Protein AF-Q12Z43-F1 (afdb_monomer_lite)

Secondary structure (DSSP, 8-state):
---------EEEE-TTS-SSBS-HHHHHHH--TT-EEEE-SEEEE--EEE-S--EEEESSS-TTTEEEE-SSTTS-SEEE-STT-EEES-EEE----SS-TT-EEEEEES-BS-EEES-EEESSSEEEEEES-BS-EEES-EEESSSEEEEEES--S-EEES-EEES-SS-SEEEES--S-EEES-B--S-SSEEEEEES--S-EEES-B--SSSEEEEEES--S-EEES-EEE--SSEEEEEES--S-EEES-EEES-SEEEEEESTTSTT-EEES-EE---HHHHHHHHHHHHHHHHHHHHHHHHTTTS-HHHHHHHHHHHHHHHHHHHHHHHHHHT-GGGTTTTTHHHHHHHHHHHHHHHHHHHHHHHHH--HHHHHHHHHHHHHHHHHHHHHHTS-HHHH--HHHHHHHHHHHHHHHHHHHHHHHHHTT--HHHHHHHHHHHHHHHHHHHTT--

Foldseek 3Di:
DPPPPPPAEEAEEECVPPGPHPAPQVSLVVGAAAHEYEYEFDEHADAHENEHQYEYEYNVLAQVRAEQEYNDLCEESYEYEEENYEHGHHEFERNDDPPDLDYESYEYELYEAYEYEHHEFEHHQEDYEYENYENYEYYAYEFEHHQEGYEYECYEHYEYENYEFEHHQAERYEYAVYEHYEYEAYEQEHHAAESYEYACYEHYEAYQYEQEHYQERYYYHCYEHYEAALYEFYQHAAESHEAELYDHYEHANYEYENHPYDYYYDDPNHPHHHHDHYHYHHDPVVVVVVVVVVVVVVVVVVVCVVCVVPDDVVLLVVLVVLLVVLLVVLVVVLVVVVVDPPVQPPQDHSPVVSCPVCLPSQLVSLLVCLLPPLDLVSSLCSLQPSLVSVVVVVCSVVVDVPVCPPVVNVVVVCVLVVVLSRLSSQLSNLSSVPDPVSPVVSVVSSVVSSVSVVVPPD

Structure (mmCIF, N/CA/C/O backbone):
data_AF-Q12Z43-F1
#
_entry.id   AF-Q12Z43-F1
#
loop_
_atom_site.group_PDB
_atom_site.id
_atom_site.type_symbol
_atom_site.label_atom_id
_atom_site.label_alt_id
_atom_site.label_comp_id
_atom_site.label_asym_id
_atom_site.label_entity_id
_atom_site.label_seq_id
_atom_site.pdbx_PDB_ins_code
_atom_site.Cartn_x
_atom_site.Cartn_y
_atom_site.Cartn_z
_atom_site.occupancy
_atom_site.B_iso_or_equiv
_atom_site.auth_seq_id
_atom_site.auth_comp_id
_atom_site.auth_asym_id
_atom_site.auth_atom_id
_atom_site.pdbx_PDB_model_num
ATOM 1 N N . MET A 1 1 ? -44.713 -12.362 23.199 1.00 41.62 1 MET A N 1
ATOM 2 C CA . MET A 1 1 ? -44.066 -11.150 23.747 1.00 41.62 1 MET A CA 1
ATOM 3 C C . MET A 1 1 ? -43.401 -10.457 22.574 1.00 41.62 1 MET A C 1
ATOM 5 O O . MET A 1 1 ? -42.734 -11.169 21.831 1.00 41.62 1 MET A O 1
ATOM 9 N N . PRO A 1 2 ? -43.626 -9.161 22.317 1.00 44.44 2 PRO A N 1
ATOM 10 C CA . PRO A 1 2 ? -42.915 -8.503 21.235 1.00 44.44 2 PRO A CA 1
ATOM 11 C C . PRO A 1 2 ? -41.442 -8.427 21.638 1.00 44.44 2 PRO A C 1
ATOM 13 O O . PRO A 1 2 ? -41.126 -7.924 22.717 1.00 44.44 2 PRO A O 1
ATOM 16 N N . ILE A 1 3 ? -40.564 -8.977 20.799 1.00 45.00 3 ILE A N 1
ATOM 17 C CA . ILE A 1 3 ? -39.124 -8.740 20.870 1.00 45.00 3 ILE A CA 1
ATOM 18 C C . ILE A 1 3 ? -38.983 -7.259 20.535 1.00 45.00 3 ILE A C 1
ATOM 20 O O . ILE A 1 3 ? -39.113 -6.856 19.382 1.00 45.00 3 ILE A O 1
ATOM 24 N N . GLY A 1 4 ? -38.910 -6.434 21.579 1.00 42.50 4 GLY A N 1
ATOM 25 C CA . GLY A 1 4 ? -38.727 -5.004 21.432 1.00 42.50 4 GLY A CA 1
ATOM 26 C C . GLY A 1 4 ? -37.434 -4.792 20.670 1.00 42.50 4 GLY A C 1
ATOM 27 O O . GLY A 1 4 ? -36.376 -5.191 21.146 1.00 42.50 4 GLY A O 1
ATOM 28 N N . ASN A 1 5 ? -37.548 -4.202 19.486 1.00 47.94 5 ASN A N 1
ATOM 29 C CA . ASN A 1 5 ? -36.419 -3.692 18.735 1.00 47.94 5 ASN A CA 1
ATOM 30 C C . ASN A 1 5 ? -35.748 -2.648 19.643 1.00 47.94 5 ASN A C 1
ATOM 32 O O . ASN A 1 5 ? -36.292 -1.558 19.838 1.00 47.94 5 ASN A O 1
ATOM 36 N N . ILE A 1 6 ? -34.668 -3.022 20.334 1.00 59.47 6 ILE A N 1
ATOM 37 C CA . ILE A 1 6 ? -33.934 -2.083 21.180 1.00 59.47 6 ILE A CA 1
ATOM 38 C C . ILE A 1 6 ? -33.184 -1.199 20.196 1.00 59.47 6 ILE A C 1
ATOM 40 O O . ILE A 1 6 ? -32.235 -1.651 19.572 1.00 59.47 6 ILE A O 1
ATOM 44 N N . ALA A 1 7 ? -33.669 0.026 20.004 1.00 73.94 7 ALA A N 1
ATOM 45 C CA . ALA A 1 7 ? -32.985 1.001 19.170 1.00 73.94 7 ALA A CA 1
ATOM 46 C C . ALA A 1 7 ? -31.553 1.199 19.687 1.00 73.94 7 ALA A C 1
ATOM 48 O O . ALA A 1 7 ? -31.370 1.318 20.905 1.00 73.94 7 ALA A O 1
ATOM 49 N N . ALA A 1 8 ? -30.597 1.234 18.756 1.00 80.75 8 ALA A N 1
ATOM 50 C CA . ALA A 1 8 ? -29.208 1.605 18.996 1.00 80.75 8 ALA A CA 1
ATOM 51 C C . ALA A 1 8 ? -29.122 2.869 19.859 1.00 80.75 8 ALA A C 1
ATOM 53 O O . ALA A 1 8 ? -29.909 3.809 19.679 1.00 80.75 8 ALA A O 1
ATOM 54 N N . LYS A 1 9 ? -28.199 2.877 20.819 1.00 91.19 9 LYS A N 1
ATOM 55 C CA . LYS A 1 9 ? -27.995 3.989 21.748 1.00 91.19 9 LYS A CA 1
ATOM 56 C C . LYS A 1 9 ? -26.573 4.509 21.702 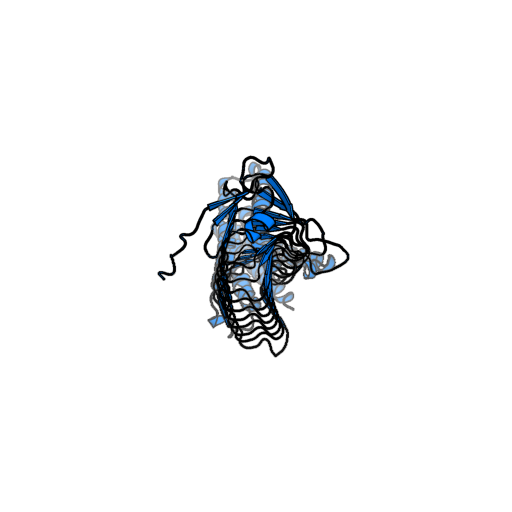1.00 91.19 9 LYS A C 1
ATOM 58 O O . LYS A 1 9 ? -25.630 3.740 21.550 1.00 91.19 9 LYS A O 1
ATOM 63 N N . ASP A 1 10 ? -26.453 5.799 21.985 1.00 94.25 10 ASP A N 1
ATOM 64 C CA . ASP A 1 10 ? -25.170 6.446 22.216 1.00 94.25 10 ASP A CA 1
ATOM 65 C C . ASP A 1 10 ? -24.717 6.221 23.669 1.00 94.25 10 ASP A C 1
ATOM 67 O O . ASP A 1 10 ? -25.466 6.440 24.631 1.00 94.25 10 ASP A O 1
ATOM 71 N N . ILE A 1 11 ? -23.476 5.770 23.826 1.00 97.00 11 ILE A N 1
ATOM 72 C CA . ILE A 1 11 ? -22.784 5.535 25.091 1.00 97.00 11 ILE A CA 1
ATOM 73 C C . ILE A 1 11 ? -21.553 6.434 25.109 1.00 97.00 11 ILE A C 1
ATOM 75 O O . ILE A 1 11 ? -20.715 6.339 24.221 1.00 97.00 11 ILE A O 1
ATOM 79 N N . THR A 1 12 ? -21.428 7.295 26.115 1.00 97.50 12 THR A N 1
ATOM 80 C CA . THR A 1 12 ? -20.317 8.247 26.201 1.00 97.50 12 THR A CA 1
ATOM 81 C C . THR A 1 12 ? -19.210 7.764 27.132 1.00 97.50 12 THR A C 1
ATOM 83 O O . THR A 1 12 ? -19.493 7.222 28.208 1.00 97.50 12 THR A O 1
ATOM 86 N N . VAL A 1 13 ? -17.963 8.010 26.727 1.00 97.69 13 VAL A N 1
ATOM 87 C CA . VAL A 1 13 ? -16.738 7.730 27.492 1.00 97.69 13 VAL A CA 1
ATOM 88 C C . VAL A 1 13 ? -15.890 8.997 27.570 1.00 97.69 13 VAL A C 1
ATOM 90 O O . VAL A 1 13 ? -15.741 9.664 26.551 1.00 97.69 13 VAL A O 1
ATOM 93 N N . ASP A 1 14 ? -15.374 9.335 28.751 1.00 95.50 14 ASP A N 1
ATOM 94 C CA . ASP A 1 14 ? -14.535 10.522 28.988 1.00 95.50 14 ASP A CA 1
ATOM 95 C C . ASP A 1 14 ? -13.515 10.245 30.101 1.00 95.50 14 ASP A C 1
ATOM 97 O O . ASP A 1 14 ? -13.848 9.578 31.086 1.00 95.50 14 ASP A O 1
ATOM 101 N N . ASP A 1 15 ? -12.285 10.738 29.964 1.00 89.00 15 ASP A N 1
ATOM 102 C CA . ASP A 1 15 ? -11.192 10.479 30.911 1.00 89.00 15 ASP A CA 1
ATOM 103 C C . ASP A 1 15 ? -11.222 11.402 32.147 1.00 89.00 15 ASP A C 1
ATOM 105 O O . ASP A 1 15 ? -10.552 11.128 33.149 1.00 89.00 15 ASP A O 1
ATOM 109 N N . ASP A 1 16 ? -12.068 12.438 32.128 1.00 89.00 16 ASP A N 1
ATOM 110 C CA . ASP A 1 16 ? -12.241 13.409 33.214 1.00 89.00 16 ASP A CA 1
ATOM 111 C C . ASP A 1 16 ? -13.464 13.152 34.126 1.00 89.00 16 ASP A C 1
ATOM 113 O O . ASP A 1 16 ? -13.634 13.809 35.161 1.00 89.00 16 ASP A O 1
ATOM 117 N N . GLY A 1 17 ? -14.286 12.152 33.785 1.00 81.50 17 GLY A N 1
ATOM 118 C CA . GLY A 1 17 ? -15.420 11.683 34.583 1.00 81.50 17 GLY A CA 1
ATOM 119 C C . GLY A 1 17 ? -16.767 12.381 34.344 1.00 81.50 17 GLY A C 1
ATOM 120 O O . GLY A 1 17 ? -17.708 12.102 35.093 1.00 81.50 17 GLY A O 1
ATOM 121 N N . PHE A 1 18 ? -16.915 13.255 33.337 1.00 85.69 18 PHE A N 1
ATOM 122 C CA . PHE A 1 18 ? -18.229 13.840 33.002 1.00 85.69 18 PHE A CA 1
ATOM 123 C C . PHE A 1 18 ? -19.122 12.935 32.142 1.00 85.69 18 PHE A C 1
ATOM 125 O O . PHE A 1 18 ? -20.345 13.120 32.117 1.00 85.69 18 PHE A O 1
ATOM 132 N N . ALA A 1 19 ? -18.546 11.947 31.456 1.00 91.31 19 ALA A N 1
ATOM 133 C CA . ALA A 1 19 ? -19.305 10.942 30.725 1.00 91.31 19 ALA A CA 1
ATOM 134 C C . ALA A 1 19 ? -19.756 9.771 31.606 1.00 91.31 19 ALA A C 1
ATOM 136 O O . ALA A 1 19 ? -19.463 9.672 32.796 1.00 91.31 19 ALA A O 1
ATOM 137 N N . LYS A 1 20 ? -20.530 8.865 31.001 1.00 92.06 20 LYS A N 1
ATOM 138 C CA . LYS A 1 20 ? -21.101 7.712 31.700 1.00 92.06 20 LYS A CA 1
ATOM 139 C C . LYS A 1 20 ? -20.046 6.687 32.118 1.00 92.06 20 LYS A C 1
ATOM 141 O O . LYS A 1 20 ? -20.226 6.033 33.144 1.00 92.06 20 LYS A O 1
ATOM 146 N N . PHE A 1 21 ? -19.007 6.526 31.309 1.00 96.69 21 PHE A N 1
ATOM 147 C CA . PHE A 1 21 ? -17.898 5.614 31.554 1.00 96.69 21 PHE A CA 1
ATOM 148 C C . PHE A 1 21 ? -16.576 6.373 31.486 1.00 96.69 21 PHE A C 1
ATOM 150 O O . PHE A 1 21 ? -16.462 7.348 30.748 1.00 96.69 21 PHE A O 1
ATOM 157 N N . MET A 1 22 ? -15.583 5.896 32.234 1.00 95.50 22 MET A N 1
ATOM 158 C CA . MET A 1 22 ? -14.198 6.383 32.154 1.00 95.50 22 MET A CA 1
ATOM 159 C C . MET A 1 22 ? -13.276 5.432 31.377 1.00 95.50 22 MET A C 1
ATOM 161 O O . MET A 1 22 ? -12.118 5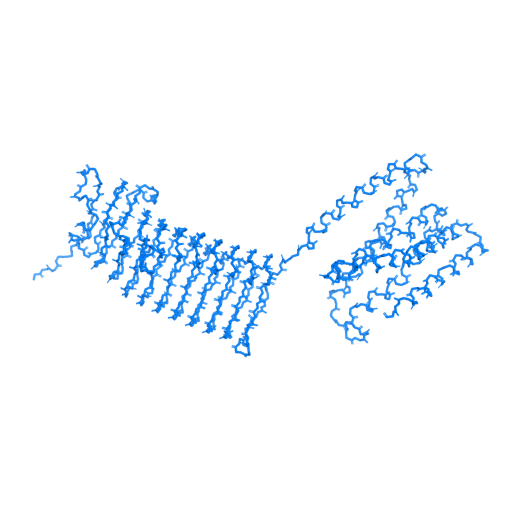.753 31.138 1.00 95.50 22 MET A O 1
ATOM 165 N N . SER A 1 23 ? -13.780 4.253 31.006 1.00 95.94 23 SER A N 1
ATOM 166 C CA . SER A 1 23 ? -13.070 3.229 30.240 1.00 95.94 23 SER A CA 1
ATOM 167 C C . SER A 1 23 ? -13.899 2.832 29.025 1.00 95.94 23 SER A C 1
ATOM 169 O O . SER A 1 23 ? -15.111 2.601 29.125 1.00 95.94 23 SER A O 1
ATOM 171 N N . ILE A 1 24 ? -13.230 2.732 27.880 1.00 97.81 24 ILE A N 1
ATOM 172 C CA . ILE A 1 24 ? -13.806 2.233 26.635 1.00 97.81 24 ILE A CA 1
ATOM 173 C C . ILE A 1 24 ? -14.181 0.758 26.805 1.00 97.81 24 ILE A C 1
ATOM 175 O O . ILE A 1 24 ? -15.282 0.365 26.424 1.00 97.81 24 ILE A O 1
ATOM 179 N N . ASP A 1 25 ? -13.330 -0.052 27.440 1.00 96.00 25 ASP A N 1
ATOM 180 C CA . ASP A 1 25 ? -13.606 -1.473 27.693 1.00 96.00 25 ASP A CA 1
ATOM 181 C C . ASP A 1 25 ? -14.864 -1.685 28.569 1.00 96.00 25 ASP A C 1
ATOM 183 O O . ASP A 1 25 ? -15.709 -2.541 28.284 1.00 96.00 25 ASP A O 1
ATOM 187 N N . GLU A 1 26 ? -15.077 -0.852 29.595 1.00 96.75 26 GLU A N 1
ATOM 188 C CA . GLU A 1 26 ? -16.325 -0.876 30.374 1.00 96.75 26 GLU A CA 1
ATOM 189 C C . GLU A 1 26 ? -17.554 -0.494 29.536 1.00 96.75 26 GLU A C 1
ATOM 191 O O . GLU A 1 26 ? -18.614 -1.124 29.661 1.00 96.75 26 GLU A O 1
ATOM 196 N N . ALA A 1 27 ? -17.418 0.497 28.652 1.00 97.88 27 ALA A N 1
ATOM 197 C CA . ALA A 1 27 ? -18.483 0.889 27.739 1.00 97.88 27 ALA A CA 1
ATOM 198 C C . ALA A 1 27 ? -18.833 -0.237 26.749 1.00 97.88 27 ALA A C 1
ATOM 200 O O . ALA A 1 27 ? -20.019 -0.497 26.527 1.00 97.88 27 ALA A O 1
ATOM 201 N N . VAL A 1 28 ? -17.839 -0.971 26.232 1.00 98.06 28 VAL A N 1
ATOM 202 C CA . VAL A 1 28 ? -18.043 -2.160 25.382 1.00 98.06 28 VAL A CA 1
ATOM 203 C C . VAL A 1 28 ? -18.753 -3.273 26.154 1.00 98.06 28 VAL A C 1
ATOM 205 O O . VAL A 1 28 ? -19.704 -3.883 25.661 1.00 98.06 28 VAL A O 1
ATOM 208 N N . LYS A 1 29 ? -18.379 -3.529 27.412 1.00 97.31 29 LYS A N 1
ATOM 209 C CA . LYS A 1 29 ? -19.081 -4.517 28.255 1.00 97.31 29 LYS A CA 1
ATOM 210 C C . LYS A 1 29 ? -20.539 -4.141 28.491 1.00 97.31 29 LYS A C 1
ATOM 212 O O . LYS A 1 29 ? -21.401 -5.025 28.490 1.00 97.31 29 LYS A O 1
ATOM 217 N N . TYR A 1 30 ? -20.827 -2.853 28.646 1.00 96.88 30 TYR A N 1
ATOM 218 C CA . TYR A 1 30 ? -22.181 -2.349 28.854 1.00 96.88 30 TYR A CA 1
ATOM 219 C C . TYR A 1 30 ? -23.045 -2.332 27.584 1.00 96.88 30 TYR A C 1
ATOM 221 O O . TYR A 1 30 ? -24.265 -2.505 27.680 1.00 96.88 30 TYR A O 1
ATOM 229 N N . SER A 1 31 ? -22.437 -2.108 26.419 1.00 97.12 31 SER A N 1
ATOM 230 C CA . SER A 1 31 ? -23.147 -1.918 25.153 1.00 97.12 31 SER A CA 1
ATOM 231 C C . SER A 1 31 ? -23.947 -3.146 24.711 1.00 97.12 31 SER A C 1
ATOM 233 O O . SER A 1 31 ? -23.758 -4.275 25.185 1.00 97.12 31 SER A O 1
ATOM 235 N N . LYS A 1 32 ? -24.872 -2.918 23.785 1.00 96.19 32 LYS A N 1
ATOM 236 C CA . LYS A 1 32 ? -25.620 -3.938 23.051 1.00 96.19 32 LYS A CA 1
ATOM 237 C C . LYS A 1 32 ? -25.278 -3.846 21.567 1.00 96.19 32 LYS A C 1
ATOM 239 O O . LYS A 1 32 ? -24.770 -2.830 21.108 1.00 96.19 32 LYS A O 1
ATOM 244 N N . THR A 1 33 ? -25.594 -4.907 20.829 1.00 96.06 33 THR A N 1
ATOM 245 C CA . THR A 1 33 ? -25.484 -4.938 19.367 1.00 96.06 33 THR A CA 1
ATOM 246 C C . THR A 1 33 ? -26.140 -3.709 18.737 1.00 96.06 33 THR A C 1
ATOM 248 O O . THR A 1 33 ? -27.297 -3.402 19.036 1.00 96.06 33 THR A O 1
ATOM 251 N N . GLY A 1 34 ? -25.386 -3.026 17.882 1.00 95.81 34 GLY A N 1
ATOM 252 C CA . GLY A 1 34 ? -25.779 -1.818 17.168 1.00 95.81 34 GLY A CA 1
ATOM 253 C C . GLY A 1 34 ? -25.560 -0.510 17.932 1.00 95.81 34 GLY A C 1
ATOM 254 O O . GLY A 1 34 ? -25.787 0.545 17.350 1.00 95.81 34 GLY A O 1
ATOM 255 N N . ASP A 1 35 ? -25.144 -0.533 19.204 1.00 98.00 35 ASP A N 1
ATOM 256 C CA . ASP A 1 35 ? -24.878 0.697 19.962 1.00 98.00 35 ASP A CA 1
ATOM 257 C C . ASP A 1 35 ? -23.641 1.450 19.431 1.00 98.00 35 ASP A C 1
ATOM 259 O O . ASP A 1 35 ? -22.690 0.865 18.900 1.00 98.00 35 ASP A O 1
ATOM 263 N N . THR A 1 36 ? -23.636 2.766 19.649 1.00 98.38 36 THR A N 1
ATOM 264 C CA . THR A 1 36 ? -22.511 3.654 19.342 1.00 98.38 36 THR A CA 1
ATOM 265 C C . THR A 1 36 ? -21.802 4.040 20.634 1.00 98.38 36 THR A C 1
ATOM 267 O O . THR A 1 36 ? -22.416 4.587 21.548 1.00 98.38 36 THR A O 1
ATOM 270 N N . ILE A 1 37 ? -20.498 3.801 20.716 1.00 98.56 37 ILE A N 1
ATOM 271 C CA . ILE A 1 37 ? -19.625 4.291 21.779 1.00 98.56 37 ILE A CA 1
ATOM 272 C C . ILE A 1 37 ? -18.899 5.536 21.269 1.00 98.56 37 ILE A C 1
ATOM 274 O O . ILE A 1 37 ? -18.110 5.465 20.328 1.00 98.56 37 ILE A O 1
ATOM 278 N N . ILE A 1 38 ? -19.178 6.669 21.906 1.00 98.25 38 ILE A N 1
ATOM 279 C CA . ILE A 1 38 ? -18.628 7.986 21.595 1.00 98.25 38 ILE A CA 1
ATOM 280 C C . ILE A 1 38 ? -17.596 8.341 22.664 1.00 98.25 38 ILE A C 1
ATOM 282 O O . ILE A 1 38 ? -17.941 8.500 23.838 1.00 98.25 38 ILE A O 1
ATOM 286 N N . VAL A 1 39 ? -16.338 8.469 22.257 1.00 98.38 39 VAL A N 1
ATOM 287 C CA . VAL A 1 39 ? -15.202 8.697 23.157 1.00 98.38 39 VAL A CA 1
ATOM 288 C C . VAL A 1 39 ? -14.745 10.149 23.057 1.00 98.38 39 VAL A C 1
ATOM 290 O O . VAL A 1 39 ? -14.380 10.610 21.977 1.00 98.38 39 VAL A O 1
ATOM 293 N N . TYR A 1 40 ? -14.786 10.884 24.164 1.00 97.88 40 TYR A N 1
ATOM 294 C CA . TYR A 1 40 ? -14.338 12.274 24.221 1.00 97.88 40 TYR A CA 1
ATOM 295 C C . TYR A 1 40 ? -12.803 12.383 24.183 1.00 97.88 40 TYR A C 1
ATOM 297 O O . TYR A 1 40 ? -12.117 11.415 24.532 1.00 97.88 40 TYR A O 1
ATOM 305 N N . PRO A 1 41 ? -12.257 13.539 23.746 1.00 97.75 41 PRO A N 1
ATOM 306 C CA . PRO A 1 41 ? -10.817 13.776 23.704 1.00 97.75 41 PRO A CA 1
ATOM 307 C C . PRO A 1 41 ? -10.141 13.469 25.038 1.00 97.75 41 PRO A C 1
ATOM 309 O O . PRO A 1 41 ? -10.609 13.914 26.078 1.00 97.75 41 PRO A O 1
ATOM 312 N N . GLY A 1 42 ? -9.033 12.739 24.998 1.00 96.88 42 GLY A N 1
ATOM 313 C CA . GLY A 1 42 ? -8.395 12.204 26.193 1.00 96.88 42 GLY A CA 1
ATOM 314 C C . GLY A 1 42 ? -7.345 11.145 25.880 1.00 96.88 42 GLY A C 1
ATOM 315 O O . GLY A 1 42 ? -7.120 10.784 24.720 1.00 96.88 42 GLY A O 1
ATOM 316 N N . THR A 1 43 ? -6.671 10.648 26.918 1.00 96.69 43 THR A N 1
ATOM 317 C CA . THR A 1 43 ? -5.750 9.505 26.799 1.00 96.69 43 THR A CA 1
ATOM 318 C C . THR A 1 43 ? -6.225 8.336 27.644 1.00 96.69 43 THR A C 1
ATOM 320 O O . THR A 1 43 ? -6.159 8.356 28.871 1.00 96.69 43 THR A O 1
ATOM 323 N N . TYR A 1 44 ? -6.612 7.272 26.956 1.00 97.00 44 TYR A N 1
ATOM 324 C CA . TYR A 1 44 ? -7.172 6.064 27.530 1.00 97.00 44 TYR A CA 1
ATOM 325 C C . TYR A 1 44 ? -6.106 4.973 27.564 1.00 97.00 44 TYR A C 1
ATOM 327 O O . TYR A 1 44 ? -5.636 4.505 26.524 1.00 97.00 44 TYR A O 1
ATOM 335 N N . PHE A 1 45 ? -5.689 4.593 28.771 1.00 95.00 45 PHE A N 1
ATOM 336 C CA . PHE A 1 45 ? -4.710 3.530 28.986 1.00 95.00 45 PHE A CA 1
ATOM 337 C C . PHE A 1 45 ? -5.433 2.199 29.174 1.00 95.00 45 PHE A C 1
ATOM 339 O O . PHE A 1 45 ? -5.794 1.840 30.294 1.00 95.00 45 PHE A O 1
ATOM 346 N N . GLU A 1 46 ? -5.662 1.475 28.084 1.00 94.06 46 GLU A N 1
ATOM 347 C CA . GLU A 1 46 ? -6.439 0.238 28.090 1.00 94.06 46 GLU A CA 1
ATOM 348 C C . GLU A 1 46 ? -6.134 -0.665 26.886 1.00 94.06 46 GLU A C 1
ATOM 350 O O . GLU A 1 46 ? -5.539 -0.258 25.887 1.00 94.06 46 GLU A O 1
ATOM 355 N N . ASN A 1 47 ? -6.523 -1.930 27.028 1.00 93.50 47 ASN A N 1
ATOM 356 C CA . ASN A 1 47 ? -6.626 -2.911 25.955 1.00 93.50 47 ASN A CA 1
ATOM 357 C C . ASN A 1 47 ? -8.112 -3.223 25.812 1.00 93.50 47 ASN A C 1
ATOM 359 O O . ASN A 1 47 ? -8.739 -3.590 26.806 1.00 93.50 47 ASN A O 1
ATOM 363 N N . VAL A 1 48 ? -8.673 -3.036 24.622 1.00 96.38 48 VAL A N 1
ATOM 364 C CA . VAL A 1 48 ? -10.119 -3.133 24.406 1.00 96.38 48 VAL A CA 1
ATOM 365 C C . VAL A 1 48 ? -10.417 -4.331 23.515 1.00 96.38 48 VAL A C 1
ATOM 367 O O . VAL A 1 48 ? -10.014 -4.357 22.350 1.00 96.38 48 VAL A O 1
ATOM 370 N N . ASP A 1 49 ? -11.155 -5.297 24.060 1.00 96.69 49 ASP A N 1
ATOM 371 C CA . ASP A 1 49 ? -11.718 -6.409 23.297 1.00 96.69 49 ASP A CA 1
ATOM 372 C C . ASP A 1 49 ? -13.100 -6.003 22.757 1.00 96.69 49 ASP A C 1
ATOM 374 O O . ASP A 1 49 ? -14.050 -5.788 23.513 1.00 96.69 49 ASP A O 1
ATOM 378 N N . VAL A 1 50 ? -13.230 -5.908 21.436 1.00 98.12 50 VAL A N 1
ATOM 379 C CA . VAL A 1 50 ? -14.463 -5.570 20.720 1.00 98.12 50 VAL A CA 1
ATOM 380 C C . VAL A 1 50 ? -15.097 -6.855 20.184 1.00 98.12 50 VAL A C 1
ATOM 382 O O . VAL A 1 50 ? -14.845 -7.282 19.061 1.00 98.12 50 VAL A O 1
ATOM 385 N N . TYR A 1 51 ? -15.927 -7.469 21.028 1.00 97.75 51 TYR A N 1
ATOM 386 C CA . TYR A 1 51 ? -16.636 -8.737 20.780 1.00 97.75 51 TYR A CA 1
ATOM 387 C C . TYR A 1 51 ? -18.156 -8.540 20.606 1.00 97.75 51 TYR A C 1
ATOM 389 O O . TYR A 1 51 ? -18.956 -9.425 20.901 1.00 97.75 51 TYR A O 1
ATOM 397 N N . LYS A 1 52 ? -18.578 -7.326 20.236 1.00 96.88 52 LYS A N 1
ATOM 398 C CA . LYS A 1 52 ? -19.974 -6.971 19.948 1.00 96.88 52 LYS A CA 1
ATOM 399 C C . LYS A 1 52 ? -20.009 -6.067 18.725 1.00 96.88 52 LYS A C 1
ATOM 401 O O . LYS A 1 52 ? -19.158 -5.191 18.611 1.00 96.88 52 LYS A O 1
ATOM 406 N N . GLU A 1 53 ? -21.023 -6.227 17.878 1.00 97.81 53 GLU A N 1
ATOM 407 C CA . GLU A 1 53 ? -21.287 -5.335 16.749 1.00 97.81 53 GLU A CA 1
ATOM 408 C C . GLU A 1 53 ? -21.604 -3.943 17.306 1.00 97.81 53 GLU A C 1
ATOM 410 O O . GLU A 1 53 ? -22.683 -3.714 17.861 1.00 97.81 53 GLU A O 1
ATOM 415 N N . ILE A 1 54 ? -20.637 -3.032 17.222 1.00 98.38 54 ILE A N 1
ATOM 416 C CA . ILE A 1 54 ? -20.734 -1.667 17.739 1.00 98.38 54 ILE A CA 1
ATOM 417 C C . ILE A 1 54 ? -20.063 -0.680 16.791 1.00 98.38 54 ILE A C 1
ATOM 419 O O . ILE A 1 54 ? -19.186 -1.028 15.998 1.00 98.38 54 ILE A O 1
ATOM 423 N N . THR A 1 55 ? -20.429 0.588 16.946 1.00 98.69 55 THR A N 1
ATOM 424 C CA . THR A 1 55 ? -19.697 1.712 16.360 1.00 98.69 55 THR A CA 1
ATOM 425 C C . THR A 1 55 ? -18.871 2.398 17.441 1.00 98.69 55 THR A C 1
ATOM 427 O O . THR A 1 55 ? -19.428 3.048 18.314 1.00 98.69 55 THR A O 1
ATOM 430 N N . LEU A 1 56 ? -17.548 2.260 17.403 1.00 98.75 56 LEU A N 1
ATOM 431 C CA . LEU A 1 56 ? -16.604 2.931 18.295 1.00 98.75 56 LEU A CA 1
ATOM 432 C C . LEU A 1 56 ? -15.995 4.139 17.573 1.00 98.75 56 LEU A C 1
ATOM 434 O O . LEU A 1 56 ? -15.285 3.986 16.579 1.00 98.75 56 LEU A O 1
ATOM 438 N N . VAL A 1 57 ? -16.276 5.349 18.054 1.00 98.75 57 VAL A N 1
ATOM 439 C CA . VAL A 1 57 ? -15.862 6.596 17.391 1.00 98.75 57 VAL A CA 1
ATOM 440 C C . VAL A 1 57 ? -15.370 7.639 18.384 1.00 98.75 57 VAL A C 1
ATOM 442 O O . VAL A 1 57 ? -15.901 7.751 19.490 1.00 98.75 57 VAL A O 1
ATOM 445 N N . SER A 1 58 ? -14.379 8.436 17.988 1.00 98.19 58 SER A N 1
ATOM 446 C CA . SER A 1 58 ? -14.054 9.653 18.731 1.00 98.19 58 SER A CA 1
ATOM 447 C C . SER A 1 58 ? -15.125 10.722 18.522 1.00 98.19 58 SER A C 1
ATOM 449 O O . SER A 1 58 ? -15.728 10.838 17.454 1.00 98.19 58 SER A O 1
ATOM 451 N N . TYR A 1 59 ? -15.370 11.519 19.558 1.00 97.25 59 TYR A N 1
ATOM 452 C CA . TYR A 1 59 ? -16.369 12.583 19.545 1.00 97.25 59 TYR A CA 1
ATOM 453 C C . TYR A 1 59 ? -16.007 13.703 18.562 1.00 97.25 59 TYR A C 1
ATOM 455 O O . TYR A 1 59 ? -16.873 14.218 17.855 1.00 97.25 59 TYR A O 1
ATOM 463 N N . SER A 1 60 ? -14.730 14.093 18.523 1.00 95.50 60 SER A N 1
ATOM 464 C CA . SER A 1 60 ? -14.226 15.167 17.659 1.00 95.50 60 SER A CA 1
ATOM 465 C C . SER A 1 60 ? -14.121 14.745 16.190 1.00 95.50 60 SER A C 1
ATOM 467 O O . SER A 1 60 ? -14.179 15.596 15.300 1.00 95.50 60 SER A O 1
ATOM 469 N N . GLY A 1 61 ? -13.930 13.445 15.934 1.00 92.19 61 GLY A N 1
ATOM 470 C CA . GLY A 1 61 ? -13.513 12.913 14.639 1.00 92.19 61 GLY A CA 1
ATOM 471 C C . GLY A 1 61 ? -12.060 13.242 14.264 1.00 92.19 61 GLY A C 1
ATOM 472 O O . GLY A 1 61 ? -11.607 12.800 13.208 1.00 92.19 61 GLY A O 1
ATOM 473 N N . ASP A 1 62 ? -11.326 13.994 15.094 1.00 94.06 62 ASP A N 1
ATOM 474 C CA . ASP A 1 62 ? -9.903 14.278 14.907 1.00 94.06 62 ASP A CA 1
ATOM 475 C C . ASP A 1 62 ? -9.077 13.217 15.649 1.00 94.06 62 ASP A C 1
ATOM 477 O O . ASP A 1 62 ? -9.041 13.217 16.879 1.00 94.06 62 ASP A O 1
ATOM 481 N N . PRO A 1 63 ? -8.355 12.324 14.947 1.00 94.62 63 PRO A N 1
ATOM 482 C CA . PRO A 1 63 ? -7.566 11.295 15.611 1.00 94.62 63 PRO A CA 1
ATOM 483 C C . PRO A 1 63 ? -6.471 11.835 16.531 1.00 94.62 63 PRO A C 1
ATOM 485 O O . PRO A 1 63 ? -5.968 11.074 17.350 1.00 94.62 63 PRO A O 1
ATOM 488 N N . ASN A 1 64 ? -6.075 13.108 16.438 1.00 96.19 64 ASN A N 1
ATOM 489 C CA . ASN A 1 64 ? -4.989 13.654 17.254 1.00 96.19 64 ASN A CA 1
ATOM 490 C C . ASN A 1 64 ? -5.362 13.909 18.722 1.00 96.19 64 ASN A C 1
ATOM 492 O O . ASN A 1 64 ? -4.452 14.089 19.534 1.00 96.19 64 ASN A O 1
ATOM 496 N N . ASP A 1 65 ? -6.651 13.959 19.068 1.00 96.94 65 ASP A N 1
ATOM 497 C CA . ASP A 1 65 ? -7.100 14.355 20.409 1.00 96.94 65 ASP A CA 1
ATOM 498 C C . ASP A 1 65 ? -7.651 13.202 21.262 1.00 96.94 65 ASP A C 1
ATOM 500 O O . ASP A 1 65 ? -7.778 13.353 22.475 1.00 96.94 65 ASP A O 1
ATOM 504 N N . THR A 1 66 ? -7.910 12.042 20.656 1.00 98.06 66 THR A N 1
ATOM 505 C CA . THR A 1 66 ? -8.442 10.857 21.337 1.00 98.06 66 THR A CA 1
ATOM 506 C C . THR A 1 66 ? -7.470 9.693 21.169 1.00 98.06 66 THR A C 1
ATOM 508 O O . THR A 1 66 ? -7.374 9.076 20.104 1.00 98.06 66 THR A O 1
ATOM 511 N N . ILE A 1 67 ? -6.701 9.414 22.222 1.00 98.19 67 ILE A N 1
ATOM 512 C CA . ILE A 1 67 ? -5.583 8.468 22.201 1.00 98.19 67 ILE A CA 1
ATOM 513 C C . ILE A 1 67 ? -5.963 7.208 22.975 1.00 98.19 67 ILE A C 1
ATOM 515 O O . ILE A 1 67 ? -6.263 7.285 24.162 1.00 98.19 67 ILE A O 1
ATOM 519 N N . ILE A 1 68 ? -5.863 6.045 22.333 1.00 97.75 68 ILE A N 1
ATOM 520 C CA . ILE A 1 68 ? -5.934 4.739 22.991 1.00 97.75 68 ILE A CA 1
ATOM 521 C C . ILE A 1 68 ? -4.520 4.167 23.041 1.00 97.75 68 ILE A C 1
ATOM 523 O O . ILE A 1 68 ? -3.870 3.942 22.013 1.00 97.75 68 ILE A O 1
ATOM 527 N N . GLN A 1 69 ? -4.020 3.962 24.251 1.00 95.25 69 GLN A N 1
ATOM 528 C CA . GLN A 1 69 ? -2.688 3.446 24.504 1.00 95.25 69 GLN A CA 1
ATOM 529 C C . GLN A 1 69 ? -2.773 2.149 25.303 1.00 95.25 69 GLN A C 1
ATOM 531 O O . GLN A 1 69 ? -3.426 2.098 26.337 1.00 95.25 69 GLN A O 1
ATOM 536 N N . THR A 1 70 ? -2.048 1.116 24.872 1.00 89.56 70 THR A N 1
ATOM 537 C CA . THR A 1 70 ? -2.014 -0.159 25.609 1.00 89.56 70 THR A CA 1
ATOM 538 C C . THR A 1 70 ? -1.533 0.001 27.064 1.00 89.56 70 THR A C 1
ATOM 540 O O . THR A 1 70 ? -0.614 0.781 27.341 1.00 89.56 70 THR A O 1
ATOM 543 N N . LEU A 1 71 ? -2.079 -0.809 27.983 1.00 81.94 71 LEU A N 1
ATOM 544 C CA . LEU A 1 71 ? -1.556 -0.978 29.350 1.00 81.94 71 LEU A CA 1
ATOM 545 C C . LEU A 1 71 ? -0.309 -1.868 29.394 1.00 81.94 71 LEU A C 1
ATOM 547 O O . LEU A 1 71 ? 0.544 -1.719 30.271 1.00 81.94 71 LEU A O 1
ATOM 551 N N . GLY A 1 72 ? -0.209 -2.809 28.453 1.00 73.50 72 GLY A N 1
ATOM 552 C CA . GLY A 1 72 ? 0.842 -3.814 28.388 1.00 73.50 72 GLY A CA 1
ATOM 553 C C . GLY A 1 72 ? 1.329 -4.010 26.952 1.00 73.50 72 GLY A C 1
ATOM 554 O O . GLY A 1 72 ? 0.527 -4.238 26.050 1.00 73.50 72 GLY A O 1
ATOM 555 N N . PRO A 1 73 ? 2.638 -3.962 26.687 1.00 68.75 73 PRO A N 1
ATOM 556 C CA . PRO A 1 73 ? 3.142 -3.952 25.314 1.00 68.75 73 PRO A CA 1
ATOM 557 C C . PRO A 1 73 ? 3.080 -5.325 24.602 1.00 68.75 73 PRO A C 1
ATOM 559 O O . PRO A 1 73 ? 3.436 -5.409 23.428 1.00 68.75 73 PRO A O 1
ATOM 562 N N . ASP A 1 74 ? 2.609 -6.373 25.293 1.00 72.81 74 ASP A N 1
ATOM 563 C CA . ASP A 1 74 ? 2.466 -7.750 24.788 1.00 72.81 74 ASP A CA 1
ATOM 564 C C . ASP A 1 74 ? 1.040 -8.077 24.285 1.00 72.81 74 ASP A C 1
ATOM 566 O O . ASP A 1 74 ? 0.784 -9.202 23.859 1.00 72.81 74 ASP A O 1
ATOM 570 N N . ALA A 1 75 ? 0.119 -7.108 24.323 1.00 84.25 75 ALA A N 1
ATOM 571 C CA . ALA A 1 75 ? -1.270 -7.243 23.877 1.00 84.25 75 ALA A CA 1
ATOM 572 C C . ALA A 1 75 ? -1.600 -6.267 22.733 1.00 84.25 75 ALA A C 1
ATOM 574 O O . ALA A 1 75 ? -0.887 -5.284 22.509 1.00 84.25 75 ALA A O 1
ATOM 575 N N . HIS A 1 76 ? -2.682 -6.540 22.001 1.00 93.31 76 HIS A N 1
ATOM 576 C CA . HIS A 1 76 ? -3.229 -5.622 20.999 1.00 93.31 76 HIS A CA 1
ATOM 577 C C . HIS A 1 76 ? -3.927 -4.440 21.687 1.00 93.31 76 HIS A C 1
ATOM 579 O O . HIS A 1 76 ? -4.532 -4.632 22.740 1.00 93.31 76 HIS A O 1
ATOM 585 N N . VAL A 1 77 ? -3.852 -3.224 21.132 1.00 96.81 77 VAL A N 1
ATOM 586 C CA . VAL A 1 77 ? -4.577 -2.077 21.717 1.00 96.81 77 VAL A CA 1
ATOM 587 C C . VAL A 1 77 ? -6.081 -2.279 21.539 1.00 96.81 77 VAL A C 1
ATOM 589 O O . VAL A 1 77 ? -6.820 -2.253 22.519 1.00 96.81 77 VAL A O 1
ATOM 592 N N . LEU A 1 78 ? -6.508 -2.538 20.300 1.00 97.81 78 LEU A N 1
ATOM 593 C CA . LEU A 1 78 ? -7.866 -2.937 19.946 1.00 97.81 78 LEU A CA 1
ATOM 594 C C . LEU A 1 78 ? -7.833 -4.343 19.348 1.00 97.81 78 LEU A C 1
ATOM 596 O O . LEU A 1 78 ? -7.177 -4.569 18.329 1.00 97.81 78 LEU A O 1
ATOM 600 N N . HIS A 1 79 ? -8.545 -5.270 19.975 1.00 97.38 79 HIS A N 1
ATOM 601 C CA . HIS A 1 79 ? -8.724 -6.632 19.494 1.00 97.38 79 HIS A CA 1
ATOM 602 C C . HIS A 1 79 ? -10.186 -6.828 19.110 1.00 97.38 79 HIS A C 1
ATOM 604 O O . HIS A 1 79 ? -11.066 -6.732 19.956 1.00 97.38 79 HIS A O 1
ATOM 610 N N . VAL A 1 80 ? -10.456 -7.046 17.829 1.00 98.62 80 VAL A N 1
ATOM 611 C CA . VAL A 1 80 ? -11.809 -7.149 17.284 1.00 98.62 80 VAL A CA 1
ATOM 612 C C . VAL A 1 80 ? -12.043 -8.580 16.842 1.00 98.62 80 VAL A C 1
ATOM 614 O O . VAL A 1 80 ? -11.261 -9.122 16.064 1.00 98.62 80 VAL A O 1
ATOM 617 N N . THR A 1 81 ? -13.127 -9.164 17.335 1.00 98.50 81 THR A N 1
ATOM 618 C CA . THR A 1 81 ? -13.520 -10.553 17.057 1.00 98.50 81 THR A CA 1
ATOM 619 C C . THR A 1 81 ? -14.984 -10.653 16.634 1.00 98.50 81 THR A C 1
ATOM 621 O O . THR A 1 81 ? -15.572 -11.726 16.712 1.00 98.50 81 THR A O 1
ATOM 624 N N . GLU A 1 82 ? -15.618 -9.525 16.317 1.00 98.56 82 GLU A N 1
ATOM 625 C CA . GLU A 1 82 ? -17.033 -9.465 15.967 1.00 98.56 82 GLU A CA 1
ATOM 626 C C . GLU A 1 82 ? -17.229 -8.713 14.656 1.00 98.56 82 GLU A C 1
ATOM 628 O O . GLU A 1 82 ? -16.522 -7.742 14.366 1.00 98.56 82 GLU A O 1
ATOM 633 N N . ASP A 1 83 ? -18.214 -9.170 13.891 1.00 98.69 83 ASP A N 1
ATOM 634 C CA . ASP A 1 83 ? -18.547 -8.646 12.576 1.00 98.69 83 ASP A CA 1
ATOM 635 C C . ASP A 1 83 ? -19.199 -7.260 12.647 1.00 98.69 83 ASP A C 1
ATOM 637 O O . ASP A 1 83 ? -19.747 -6.834 13.668 1.00 98.69 83 ASP A O 1
ATOM 641 N N . ASN A 1 84 ? -19.197 -6.560 11.510 1.00 98.44 84 ASN A N 1
ATOM 642 C CA . ASN A 1 84 ? -19.896 -5.281 11.317 1.00 98.44 84 ASN A CA 1
ATOM 643 C C . ASN A 1 84 ? -19.478 -4.180 12.320 1.00 98.44 84 ASN A C 1
ATOM 645 O O . ASN A 1 84 ? -20.223 -3.234 12.585 1.00 98.44 84 ASN A O 1
ATOM 649 N N . VAL A 1 85 ? -18.271 -4.283 12.879 1.00 98.75 85 VAL A N 1
ATOM 650 C CA . VAL A 1 85 ? -17.706 -3.296 13.803 1.00 98.75 85 VAL A CA 1
ATOM 651 C C . VAL A 1 85 ? -17.193 -2.077 13.039 1.00 98.75 85 VAL A C 1
ATOM 653 O O . VAL A 1 85 ? -16.478 -2.197 12.046 1.00 98.75 85 VAL A O 1
ATOM 656 N N . THR A 1 86 ? -17.499 -0.880 13.540 1.00 98.88 86 THR A N 1
ATOM 657 C CA . THR A 1 86 ? -16.904 0.373 13.050 1.00 98.88 86 THR A CA 1
ATOM 658 C C . THR A 1 86 ? -15.928 0.937 14.077 1.00 98.88 86 THR A C 1
ATOM 660 O O . THR A 1 86 ? -16.292 1.073 15.241 1.00 98.88 86 THR A O 1
ATOM 663 N N . ILE A 1 87 ? -14.711 1.302 13.659 1.00 98.88 87 ILE A N 1
ATOM 664 C CA . ILE A 1 87 ? -13.710 1.979 14.506 1.00 98.88 87 ILE A CA 1
ATOM 665 C C . ILE A 1 87 ? -13.183 3.211 13.774 1.00 98.88 87 ILE A C 1
ATOM 667 O O . ILE A 1 87 ? -12.567 3.084 12.709 1.00 98.88 87 ILE A O 1
ATOM 671 N N . SER A 1 88 ? -13.376 4.406 14.342 1.00 98.81 88 SER A N 1
ATOM 672 C CA . SER A 1 88 ? -12.934 5.634 13.676 1.00 98.81 88 SER A CA 1
ATOM 673 C C . SER A 1 88 ? -12.473 6.771 14.579 1.00 98.81 88 SER A C 1
ATOM 675 O O . SER A 1 88 ? -13.109 7.091 15.578 1.00 98.81 88 SER A O 1
ATOM 677 N N . GLY A 1 89 ? -11.436 7.476 14.120 1.00 98.56 89 GLY A N 1
ATOM 678 C CA . GLY A 1 89 ? -11.024 8.766 14.672 1.00 98.56 89 GLY A CA 1
ATOM 679 C C . GLY A 1 89 ? -10.116 8.679 15.895 1.00 98.56 89 GLY A C 1
ATOM 680 O O . GLY A 1 89 ? -10.153 9.579 16.725 1.00 98.56 89 GLY A O 1
ATOM 681 N N . PHE A 1 90 ? -9.305 7.627 16.024 1.00 98.75 90 PHE A N 1
ATOM 682 C CA . PHE A 1 90 ? -8.408 7.439 17.168 1.00 98.75 90 PHE A CA 1
ATOM 683 C C . PHE A 1 90 ? -6.930 7.526 16.791 1.00 98.75 90 PHE A C 1
ATOM 685 O O . PHE A 1 90 ? -6.523 7.094 15.710 1.00 98.75 90 PHE A O 1
ATOM 692 N N . THR A 1 91 ? -6.099 7.987 17.727 1.00 98.75 91 THR A N 1
ATOM 693 C CA . THR A 1 91 ? -4.668 7.661 17.751 1.00 98.75 91 THR A CA 1
ATOM 694 C C . THR A 1 91 ? -4.451 6.392 18.576 1.00 98.75 91 THR A C 1
ATOM 696 O O . THR A 1 91 ? -4.825 6.345 19.741 1.00 98.75 91 THR A O 1
ATOM 699 N N . ILE A 1 92 ? -3.825 5.365 18.000 1.00 98.44 92 ILE A N 1
ATOM 700 C CA . ILE A 1 92 ? -3.698 4.024 18.595 1.00 98.44 92 ILE A CA 1
ATOM 701 C C . ILE A 1 92 ? -2.221 3.647 18.728 1.00 98.44 92 ILE A C 1
ATOM 703 O O . ILE A 1 92 ? -1.513 3.518 17.718 1.00 98.44 92 ILE A O 1
ATOM 707 N N . ILE A 1 93 ? -1.739 3.479 19.967 1.00 96.19 93 ILE A N 1
ATOM 708 C CA . ILE A 1 93 ? -0.298 3.395 20.258 1.00 96.19 93 ILE A CA 1
ATOM 709 C C . ILE A 1 93 ? 0.099 2.389 21.349 1.00 96.19 93 ILE A C 1
ATOM 711 O O . ILE A 1 93 ? -0.672 2.020 22.232 1.00 96.19 93 ILE A O 1
ATOM 715 N N . GLY A 1 94 ? 1.386 2.033 21.351 1.00 91.75 94 GLY A N 1
ATOM 716 C CA . GLY A 1 94 ? 2.076 1.435 22.494 1.00 91.75 94 GLY A CA 1
ATOM 717 C C . GLY A 1 94 ? 2.189 -0.091 22.488 1.00 91.75 94 GLY A C 1
ATOM 718 O O . GLY A 1 94 ? 2.933 -0.624 23.312 1.00 91.75 94 GLY A O 1
ATOM 719 N N . ALA A 1 95 ? 1.542 -0.802 21.560 1.00 91.62 95 ALA A N 1
ATOM 720 C CA . ALA A 1 95 ? 1.624 -2.261 21.432 1.00 91.62 95 ALA A CA 1
ATOM 721 C C . ALA A 1 95 ? 2.943 -2.707 20.770 1.00 91.62 95 ALA A C 1
ATOM 723 O O . ALA A 1 95 ? 2.961 -3.294 19.689 1.00 91.62 95 ALA A O 1
ATOM 724 N N . SER A 1 96 ? 4.078 -2.351 21.377 1.00 82.38 96 SER A N 1
ATOM 725 C CA . SER A 1 96 ? 5.425 -2.606 20.860 1.00 82.38 96 SER A CA 1
ATOM 726 C C . SER A 1 96 ? 6.378 -3.012 21.990 1.00 82.38 96 SER A C 1
ATOM 728 O O . SER A 1 96 ? 6.909 -2.139 22.681 1.00 82.38 96 SER A O 1
ATOM 730 N N . THR A 1 97 ? 6.705 -4.305 22.120 1.00 67.94 97 THR A N 1
ATOM 731 C CA . THR A 1 97 ? 7.928 -4.746 22.824 1.00 67.94 97 THR A CA 1
ATOM 732 C C . THR A 1 97 ? 9.037 -5.158 21.870 1.00 67.94 97 THR A C 1
ATOM 734 O O . THR A 1 97 ? 8.822 -5.474 20.707 1.00 67.94 97 THR A O 1
ATOM 737 N N . SER A 1 98 ? 10.261 -5.197 22.398 1.00 57.69 98 SER A N 1
ATOM 738 C CA . SER A 1 98 ? 11.391 -5.907 21.795 1.00 57.69 98 SER A CA 1
ATOM 739 C C . SER A 1 98 ? 11.361 -7.422 22.042 1.00 57.69 98 SER A C 1
ATOM 741 O O . SER A 1 98 ? 12.284 -8.111 21.613 1.00 57.69 98 SER A O 1
ATOM 743 N N . LYS A 1 99 ? 10.372 -7.933 22.792 1.00 55.28 99 LYS A N 1
ATOM 744 C CA . LYS A 1 99 ? 10.383 -9.295 23.340 1.00 55.28 99 LYS A CA 1
ATOM 745 C C . LYS A 1 99 ? 9.437 -10.245 22.604 1.00 55.28 99 LYS A C 1
ATOM 747 O O . LYS A 1 99 ? 9.786 -11.416 22.479 1.00 55.28 99 LYS A O 1
ATOM 752 N N . TYR A 1 100 ? 8.305 -9.755 22.095 1.00 55.19 100 TYR A N 1
ATOM 753 C CA . TYR A 1 100 ? 7.345 -10.555 21.334 1.00 55.19 100 TYR A CA 1
ATOM 754 C C . TYR A 1 100 ? 6.839 -9.788 20.103 1.00 55.19 100 TYR A C 1
ATOM 756 O O . TYR A 1 100 ? 6.442 -8.629 20.191 1.00 55.19 100 TYR A O 1
ATOM 764 N N . ASP A 1 101 ? 6.836 -10.461 18.952 1.00 63.28 101 ASP A N 1
ATOM 765 C CA . ASP A 1 101 ? 6.450 -9.922 17.638 1.00 63.28 101 ASP A CA 1
ATOM 766 C C . ASP A 1 101 ? 4.913 -9.856 17.435 1.00 63.28 101 ASP A C 1
ATOM 768 O O . ASP A 1 101 ? 4.452 -9.819 16.295 1.00 63.28 101 ASP A O 1
ATOM 772 N N . SER A 1 102 ? 4.100 -9.845 18.502 1.00 75.25 102 SER A N 1
ATOM 773 C CA . SER A 1 102 ? 2.633 -10.002 18.414 1.00 75.25 102 SER A CA 1
ATOM 774 C C . SER A 1 102 ? 1.811 -8.726 18.644 1.00 75.25 102 SER A C 1
ATOM 776 O O . SER A 1 102 ? 0.688 -8.637 18.153 1.00 75.25 102 SER A O 1
ATOM 778 N N . GLY A 1 103 ? 2.337 -7.716 19.347 1.00 88.25 103 GLY A N 1
ATOM 779 C CA . GLY A 1 103 ? 1.579 -6.496 19.665 1.00 88.25 103 GLY A CA 1
ATOM 780 C C . GLY A 1 103 ? 1.097 -5.757 18.408 1.00 88.25 103 GLY A C 1
ATOM 781 O O . GLY A 1 103 ? 1.878 -5.513 17.484 1.00 88.25 103 GLY A O 1
ATOM 782 N N . SER A 1 104 ? -0.191 -5.409 18.356 1.00 94.31 104 SER A N 1
ATOM 783 C CA . SER A 1 104 ? -0.787 -4.686 17.222 1.00 94.31 104 SER A CA 1
ATOM 784 C C . SER A 1 104 ? -1.616 -3.502 17.696 1.00 94.31 104 SER A C 1
ATOM 786 O O . SER A 1 104 ? -2.205 -3.564 18.771 1.00 94.31 104 SER A O 1
ATOM 788 N N . GLY A 1 105 ? -1.672 -2.430 16.908 1.00 97.25 105 GLY A N 1
ATOM 789 C CA . GLY A 1 105 ? -2.596 -1.330 17.177 1.00 97.25 105 GLY A CA 1
ATOM 790 C C . GLY A 1 105 ? -4.043 -1.813 17.076 1.00 97.25 105 GLY A C 1
ATOM 791 O O . GLY A 1 105 ? -4.774 -1.795 18.058 1.00 97.25 105 GLY A O 1
ATOM 792 N N . ILE A 1 106 ? -4.419 -2.315 15.903 1.00 98.50 106 ILE A N 1
ATOM 793 C CA . ILE A 1 106 ? -5.721 -2.945 15.655 1.00 98.50 106 ILE A CA 1
ATOM 794 C C . ILE A 1 106 ? -5.478 -4.371 15.163 1.00 98.50 106 ILE A C 1
ATOM 796 O O . ILE A 1 106 ? -4.676 -4.572 14.251 1.00 98.50 106 ILE A O 1
ATOM 800 N N . TYR A 1 107 ? -6.153 -5.348 15.755 1.00 98.19 107 TYR A N 1
ATOM 801 C CA . TYR A 1 107 ? -6.112 -6.748 15.342 1.00 98.19 107 TYR A CA 1
ATOM 802 C C . TYR A 1 107 ? -7.534 -7.230 15.054 1.00 98.19 107 TYR A C 1
ATOM 804 O O . TYR A 1 107 ? -8.359 -7.232 15.964 1.00 98.19 107 TYR A O 1
ATOM 812 N N . LEU A 1 108 ? -7.818 -7.590 13.802 1.00 98.75 108 LEU A N 1
ATOM 813 C CA . LEU A 1 108 ? -9.059 -8.242 13.384 1.00 98.75 108 LEU A CA 1
ATOM 814 C C . LEU A 1 108 ? -8.807 -9.755 13.309 1.00 98.75 108 LEU A C 1
ATOM 816 O O . LEU A 1 108 ? -7.940 -10.187 12.544 1.00 98.75 108 LEU A O 1
ATOM 820 N N . ASP A 1 109 ? -9.534 -10.536 14.107 1.00 98.25 109 ASP A N 1
ATOM 821 C CA . ASP A 1 109 ? -9.463 -12.003 14.136 1.00 98.25 109 ASP A CA 1
ATOM 822 C C . ASP A 1 109 ? -10.797 -12.601 13.702 1.00 98.25 109 ASP A C 1
ATOM 824 O O . ASP A 1 109 ? -11.793 -12.459 14.409 1.00 98.25 109 ASP A O 1
ATOM 828 N N . GLU A 1 110 ? -10.816 -13.266 12.547 1.00 98.69 110 GLU A N 1
ATOM 829 C CA . GLU A 1 110 ? -12.030 -13.882 11.994 1.00 98.69 110 GLU A CA 1
ATOM 830 C C . GLU A 1 110 ? -13.193 -12.897 11.795 1.00 98.69 110 GLU A C 1
ATOM 832 O O . GLU A 1 110 ? -14.353 -13.258 11.972 1.00 98.69 110 GLU A O 1
ATOM 837 N N . VAL A 1 111 ? -12.890 -11.645 11.437 1.00 98.69 111 VAL A N 1
ATOM 838 C CA . VAL A 1 111 ? -13.894 -10.578 11.338 1.00 98.69 111 VAL A CA 1
ATOM 839 C C . VAL A 1 111 ? -14.380 -10.393 9.908 1.00 98.69 111 VAL A C 1
ATOM 841 O O . VAL A 1 111 ? -13.582 -10.322 8.966 1.00 98.69 111 VAL A O 1
ATOM 844 N N . VAL A 1 112 ? -15.690 -10.216 9.760 1.00 98.88 112 VAL A N 1
ATOM 845 C CA . VAL A 1 112 ? -16.350 -9.889 8.500 1.00 98.88 112 VAL A CA 1
ATOM 846 C C . VAL A 1 112 ? -16.992 -8.499 8.549 1.00 98.88 112 VAL A C 1
ATOM 848 O O . VAL A 1 112 ? -17.654 -8.117 9.515 1.00 98.88 112 VAL A O 1
ATOM 851 N N . ASN A 1 113 ? -16.844 -7.734 7.464 1.00 98.69 113 ASN A N 1
ATOM 852 C CA . ASN A 1 113 ? -17.487 -6.424 7.266 1.00 98.69 113 ASN A CA 1
ATOM 853 C C . ASN A 1 113 ? -17.122 -5.333 8.297 1.00 98.69 113 ASN A C 1
ATOM 855 O O . ASN A 1 113 ? -17.923 -4.426 8.540 1.00 98.69 113 ASN A O 1
ATOM 859 N N . ALA A 1 114 ? -15.932 -5.359 8.900 1.00 98.81 114 ALA A N 1
ATOM 860 C CA . ALA A 1 114 ? -15.482 -4.238 9.721 1.00 98.81 114 ALA A CA 1
ATOM 861 C C . ALA A 1 114 ? -15.159 -3.000 8.871 1.00 98.81 114 ALA A C 1
ATOM 863 O O . ALA A 1 114 ? -14.610 -3.090 7.767 1.00 98.81 114 ALA A O 1
ATOM 864 N N . PHE A 1 115 ? -15.443 -1.823 9.426 1.00 98.88 115 PHE A N 1
ATOM 865 C CA . PHE A 1 115 ? -15.122 -0.527 8.837 1.00 98.88 115 PHE A CA 1
ATOM 866 C C . PHE A 1 115 ? -14.147 0.240 9.735 1.00 98.88 115 PHE A C 1
ATOM 868 O O . PHE A 1 115 ? -14.514 0.785 10.777 1.00 98.88 115 PHE A O 1
ATOM 875 N N . ILE A 1 116 ? -12.879 0.285 9.328 1.00 98.94 116 ILE A N 1
ATOM 876 C CA . ILE A 1 116 ? -11.795 0.918 10.084 1.00 98.94 116 ILE A CA 1
ATOM 877 C C . ILE A 1 116 ? -11.380 2.193 9.357 1.00 98.94 116 ILE A C 1
ATOM 879 O O . ILE A 1 116 ? -10.814 2.122 8.262 1.00 98.94 116 ILE A O 1
ATOM 883 N N . SER A 1 117 ? -11.630 3.367 9.940 1.00 98.88 117 SER A N 1
ATOM 884 C CA . SER A 1 117 ? -11.403 4.625 9.221 1.00 98.88 117 SER A CA 1
ATOM 885 C C . SER A 1 117 ? -10.782 5.759 10.017 1.00 98.88 117 SER A C 1
ATOM 887 O O . SER A 1 117 ? -11.053 5.922 11.196 1.00 98.88 117 SER A O 1
ATOM 889 N N . ASN A 1 118 ? -10.019 6.624 9.346 1.00 98.62 118 ASN A N 1
ATOM 890 C CA . ASN A 1 118 ? -9.512 7.882 9.915 1.00 98.62 118 ASN A CA 1
ATOM 891 C C . ASN A 1 118 ? -8.737 7.706 11.239 1.00 98.62 118 ASN A C 1
ATOM 893 O O . ASN A 1 118 ? -8.792 8.573 12.109 1.00 98.62 118 ASN A O 1
ATOM 897 N N . ASN A 1 119 ? -8.029 6.588 11.413 1.00 98.88 119 ASN A N 1
ATOM 898 C CA . ASN A 1 119 ? -7.207 6.347 12.597 1.00 98.88 119 ASN A CA 1
ATOM 899 C C . ASN A 1 119 ? -5.732 6.667 12.320 1.00 98.88 119 ASN A C 1
ATOM 901 O O . ASN A 1 119 ? -5.224 6.429 11.221 1.00 98.88 119 ASN A O 1
ATOM 905 N N . ILE A 1 120 ? -5.020 7.149 13.336 1.00 98.88 120 ILE A N 1
ATOM 906 C CA . ILE A 1 120 ? -3.561 7.271 13.344 1.00 98.88 120 ILE A CA 1
ATOM 907 C C . ILE A 1 120 ? -2.992 6.104 14.154 1.00 98.88 120 ILE A C 1
ATOM 909 O O . ILE A 1 120 ? -3.134 6.055 15.370 1.00 98.88 120 ILE A O 1
ATOM 913 N N . ILE A 1 121 ? -2.308 5.162 13.505 1.00 98.69 121 ILE A N 1
ATOM 914 C CA . ILE A 1 121 ? -1.765 3.971 14.166 1.00 98.69 121 ILE A CA 1
ATOM 915 C C . ILE A 1 121 ? -0.235 4.013 14.164 1.00 98.69 121 ILE A C 1
ATOM 917 O O . ILE A 1 121 ? 0.406 3.905 13.113 1.00 98.69 121 ILE A O 1
ATOM 921 N N . THR A 1 122 ? 0.382 4.166 15.338 1.00 97.75 122 THR A N 1
ATOM 922 C CA . THR A 1 122 ? 1.832 4.391 15.436 1.00 97.75 122 THR A CA 1
ATOM 923 C C . THR A 1 122 ? 2.469 3.795 16.685 1.00 97.75 122 THR A C 1
ATOM 925 O O . THR A 1 122 ? 1.816 3.600 17.702 1.00 97.75 122 THR A O 1
ATOM 928 N N . LYS A 1 123 ? 3.784 3.539 16.643 1.00 94.56 123 LYS A N 1
ATOM 929 C CA . LYS A 1 123 ? 4.559 2.983 17.769 1.00 94.56 123 LYS A CA 1
ATOM 930 C C . LYS A 1 123 ? 4.039 1.619 18.248 1.00 94.56 123 LYS A C 1
ATOM 932 O O . LYS A 1 123 ? 4.125 1.307 19.435 1.00 94.56 123 LYS A O 1
ATOM 937 N N . ASN A 1 124 ? 3.539 0.809 17.322 1.00 94.81 124 ASN A N 1
ATOM 938 C CA . ASN A 1 124 ? 3.148 -0.578 17.548 1.00 94.81 124 ASN A CA 1
ATOM 939 C C . ASN A 1 124 ? 4.114 -1.523 16.817 1.00 94.81 124 ASN A C 1
ATOM 941 O O . ASN A 1 124 ? 4.888 -1.102 15.950 1.00 94.81 124 ASN A O 1
ATOM 945 N N . ASN A 1 125 ? 4.102 -2.809 17.155 1.00 92.81 125 ASN A N 1
ATOM 946 C CA . ASN A 1 125 ? 4.835 -3.795 16.375 1.00 92.81 125 ASN A CA 1
ATOM 947 C C . ASN A 1 125 ? 4.158 -3.975 15.000 1.00 92.81 125 ASN A C 1
ATOM 949 O O . ASN A 1 125 ? 4.781 -3.676 13.983 1.00 92.81 125 ASN A O 1
ATOM 953 N N . ALA A 1 126 ? 2.869 -4.288 14.934 1.00 93.94 126 ALA A N 1
ATOM 954 C CA . ALA A 1 126 ? 2.084 -4.078 13.714 1.00 93.94 126 ALA A CA 1
ATOM 955 C C . ALA A 1 126 ? 1.107 -2.915 13.900 1.00 93.94 126 ALA A C 1
ATOM 957 O O . ALA A 1 126 ? 0.553 -2.736 14.982 1.00 93.94 126 ALA A O 1
ATOM 958 N N . GLY A 1 127 ? 0.896 -2.099 12.867 1.00 97.44 127 GLY A N 1
ATOM 959 C CA . GLY A 1 127 ? -0.155 -1.087 12.910 1.00 97.44 127 GLY A CA 1
ATOM 960 C C . GLY A 1 127 ? -1.526 -1.761 12.942 1.00 97.44 127 GLY A C 1
ATOM 961 O O . GLY A 1 127 ? -2.195 -1.765 13.974 1.00 97.44 127 GLY A O 1
ATOM 962 N N . VAL A 1 128 ? -1.900 -2.378 11.825 1.00 98.62 128 VAL A N 1
ATOM 963 C CA . VAL A 1 128 ? -3.144 -3.146 11.689 1.00 98.62 128 VAL A CA 1
ATOM 964 C C . VAL A 1 128 ? -2.821 -4.568 11.237 1.00 98.62 128 VAL A C 1
ATOM 966 O O . VAL A 1 128 ? -1.986 -4.744 10.347 1.00 98.62 128 VAL A O 1
ATOM 969 N N . ILE A 1 129 ? -3.467 -5.566 11.835 1.00 98.44 129 ILE A N 1
ATOM 970 C CA . ILE A 1 129 ? -3.431 -6.958 11.377 1.00 98.44 129 ILE A CA 1
ATOM 971 C C . ILE A 1 129 ? -4.855 -7.441 11.105 1.00 98.44 129 ILE A C 1
ATOM 973 O O . ILE A 1 129 ? -5.741 -7.218 11.925 1.00 98.44 129 ILE A O 1
ATOM 977 N N . LEU A 1 130 ? -5.040 -8.118 9.974 1.00 98.62 130 LEU A N 1
ATOM 978 C CA . LEU A 1 130 ? -6.201 -8.943 9.652 1.00 98.62 130 LEU A CA 1
ATOM 979 C C . LEU A 1 130 ? -5.745 -10.402 9.602 1.00 98.62 130 LEU A C 1
ATOM 981 O O . LEU A 1 130 ? -4.772 -10.706 8.907 1.00 98.62 130 LEU A O 1
ATOM 985 N N . VAL A 1 131 ? -6.432 -11.283 10.325 1.00 98.44 131 VAL A N 1
ATOM 986 C CA . VAL A 1 131 ? -6.237 -12.736 10.259 1.00 98.44 131 VAL A CA 1
ATOM 987 C C . VAL A 1 131 ? -7.573 -13.399 9.976 1.00 98.44 131 VAL A C 1
ATOM 989 O O . VAL A 1 131 ? -8.530 -13.173 10.716 1.00 98.44 131 VAL A O 1
ATOM 992 N N . ARG A 1 132 ? -7.643 -14.226 8.924 1.00 98.69 132 ARG A N 1
ATOM 993 C CA . ARG A 1 132 ? -8.862 -14.973 8.553 1.00 98.69 132 ARG A CA 1
ATOM 994 C C . ARG A 1 132 ? -10.107 -14.090 8.448 1.00 98.69 132 ARG A C 1
ATOM 996 O O . ARG A 1 132 ? -11.197 -14.508 8.809 1.00 98.69 132 ARG A O 1
ATOM 1003 N N . SER A 1 133 ? -9.916 -12.847 8.019 1.00 98.75 133 SER A N 1
ATOM 1004 C CA . SER A 1 133 ? -10.919 -11.787 8.051 1.00 98.75 133 SER A CA 1
ATOM 1005 C C . SER A 1 133 ? -11.298 -11.382 6.627 1.00 98.75 133 SER A C 1
ATOM 1007 O O . SER A 1 133 ? -10.426 -11.175 5.783 1.00 98.75 133 SER A O 1
ATOM 1009 N N . GLU A 1 134 ? -12.592 -11.238 6.352 1.00 98.75 134 GLU A N 1
ATOM 1010 C CA . GLU A 1 134 ? -13.106 -11.053 4.991 1.00 98.75 134 GLU A CA 1
ATOM 1011 C C . GLU A 1 134 ? -13.977 -9.805 4.839 1.00 98.75 134 GLU A C 1
ATOM 1013 O O . GLU A 1 134 ? -14.655 -9.374 5.768 1.00 98.75 134 GLU A O 1
ATOM 1018 N N . ASN A 1 135 ? -14.028 -9.233 3.634 1.00 98.75 135 ASN A N 1
ATOM 1019 C CA . ASN A 1 135 ? -14.934 -8.119 3.309 1.00 98.75 135 ASN A CA 1
ATOM 1020 C C . ASN A 1 135 ? -14.766 -6.873 4.206 1.00 98.75 135 ASN A C 1
ATOM 1022 O O . ASN A 1 135 ? -15.683 -6.062 4.345 1.00 98.75 135 ASN A O 1
ATOM 1026 N N . ASN A 1 136 ? -13.596 -6.689 4.821 1.00 98.94 136 ASN A N 1
ATOM 1027 C CA . ASN A 1 136 ? -13.322 -5.531 5.666 1.00 98.94 136 ASN A CA 1
ATOM 1028 C C . ASN A 1 136 ? -12.869 -4.340 4.825 1.00 98.94 136 ASN A C 1
ATOM 1030 O O . ASN A 1 136 ? -12.230 -4.479 3.782 1.00 98.94 136 ASN A O 1
ATOM 1034 N N . THR A 1 137 ? -13.174 -3.139 5.307 1.00 98.94 137 THR A N 1
ATOM 1035 C CA . THR A 1 137 ? -12.845 -1.885 4.633 1.00 98.94 137 THR A CA 1
ATOM 1036 C C . THR A 1 137 ? -11.986 -1.005 5.534 1.00 98.94 137 THR A C 1
ATOM 1038 O O . THR A 1 137 ? -12.411 -0.574 6.606 1.00 98.94 137 THR A O 1
ATOM 1041 N N . LEU A 1 138 ? -10.767 -0.713 5.081 1.00 98.94 138 LEU A N 1
ATOM 1042 C CA . LEU A 1 138 ? -9.810 0.171 5.745 1.00 98.94 138 LEU A CA 1
ATOM 1043 C C . LEU A 1 138 ? -9.671 1.453 4.921 1.00 98.94 138 LEU A C 1
ATOM 1045 O O . LEU A 1 138 ? -9.172 1.413 3.794 1.00 98.94 138 LEU A O 1
ATOM 1049 N N . VAL A 1 139 ? -10.092 2.595 5.471 1.00 98.88 139 VAL A N 1
ATOM 1050 C CA . VAL A 1 139 ? -10.175 3.867 4.730 1.00 98.88 139 VAL A CA 1
ATOM 1051 C C . VAL A 1 139 ? -9.487 5.019 5.456 1.00 98.88 139 VAL A C 1
ATOM 1053 O O . VAL A 1 139 ? -9.765 5.283 6.621 1.00 98.88 139 VAL A O 1
ATOM 1056 N N . ASN A 1 140 ? -8.647 5.783 4.753 1.00 98.56 140 ASN A N 1
ATOM 1057 C CA . ASN A 1 140 ? -8.022 7.008 5.282 1.00 98.56 140 ASN A CA 1
ATOM 1058 C C . ASN A 1 140 ? -7.229 6.805 6.592 1.00 98.56 140 ASN A C 1
ATOM 1060 O O . ASN A 1 140 ? -7.085 7.738 7.383 1.00 98.56 140 ASN A O 1
ATOM 1064 N N . ASN A 1 141 ? -6.720 5.602 6.863 1.00 98.88 141 ASN A N 1
ATOM 1065 C CA . ASN A 1 141 ? -5.893 5.371 8.044 1.00 98.88 141 ASN A CA 1
ATOM 1066 C C . ASN A 1 141 ? -4.444 5.796 7.779 1.00 98.88 141 ASN A C 1
ATOM 1068 O O . ASN A 1 141 ? -3.931 5.679 6.663 1.00 98.88 141 ASN A O 1
ATOM 1072 N N . VAL A 1 142 ? -3.758 6.254 8.825 1.00 98.88 142 VAL A N 1
ATOM 1073 C CA . VAL A 1 142 ? -2.344 6.635 8.788 1.00 98.88 142 VAL A CA 1
ATOM 1074 C C . VAL A 1 142 ? -1.546 5.695 9.687 1.00 98.88 142 VAL A C 1
ATOM 1076 O O . VAL A 1 142 ? -1.497 5.879 10.900 1.00 98.88 142 VAL A O 1
ATOM 1079 N N . ALA A 1 143 ? -0.889 4.697 9.097 1.00 98.69 143 ALA A N 1
ATOM 1080 C CA . ALA A 1 143 ? -0.052 3.732 9.807 1.00 98.69 143 ALA A CA 1
ATOM 1081 C C . ALA A 1 143 ? 1.439 4.066 9.626 1.00 98.69 143 ALA A C 1
ATOM 1083 O O . ALA A 1 143 ? 2.000 3.890 8.540 1.00 98.69 143 ALA A O 1
ATOM 1084 N N . TYR A 1 144 ? 2.106 4.548 10.680 1.00 98.19 144 TYR A N 1
ATOM 1085 C CA . TYR A 1 144 ? 3.507 4.973 10.583 1.00 98.19 144 TYR A CA 1
ATOM 1086 C C . TYR A 1 144 ? 4.345 4.681 11.825 1.00 98.19 144 TYR A C 1
ATOM 1088 O O . TYR A 1 144 ? 3.831 4.624 12.937 1.00 98.19 144 TYR A O 1
ATOM 1096 N N . MET A 1 145 ? 5.664 4.539 11.651 1.00 96.06 145 MET A N 1
ATOM 1097 C CA . MET A 1 145 ? 6.607 4.217 12.738 1.00 96.06 145 MET A CA 1
ATOM 1098 C C . MET A 1 145 ? 6.251 2.940 13.521 1.00 96.06 145 MET A C 1
ATOM 1100 O O . MET A 1 145 ? 6.612 2.803 14.693 1.00 96.06 145 MET A O 1
ATOM 1104 N N . ASN A 1 146 ? 5.579 1.990 12.873 1.00 96.06 146 ASN A N 1
ATOM 1105 C CA . ASN A 1 146 ? 5.396 0.636 13.386 1.00 96.06 146 ASN A CA 1
ATOM 1106 C C . ASN A 1 146 ? 6.547 -0.264 12.900 1.00 96.06 146 ASN A C 1
ATOM 1108 O O . ASN A 1 146 ? 7.394 0.175 12.112 1.00 96.06 146 ASN A O 1
ATOM 1112 N N . ARG A 1 147 ? 6.625 -1.524 13.344 1.00 94.25 147 ARG A N 1
ATOM 1113 C CA . ARG A 1 147 ? 7.534 -2.488 12.694 1.00 94.25 147 ARG A CA 1
ATOM 1114 C C . ARG A 1 147 ? 6.990 -2.879 11.319 1.00 94.25 147 ARG A C 1
ATOM 1116 O O . ARG A 1 147 ? 7.695 -2.666 10.339 1.00 94.25 147 ARG A O 1
ATOM 1123 N N . ASN A 1 148 ? 5.745 -3.345 11.239 1.00 95.81 148 ASN A N 1
ATOM 1124 C CA . ASN A 1 148 ? 4.981 -3.477 9.991 1.00 95.81 148 ASN A CA 1
ATOM 1125 C C . ASN A 1 148 ? 3.795 -2.505 9.999 1.00 95.81 148 ASN A C 1
ATOM 1127 O O . ASN A 1 148 ? 3.206 -2.269 11.053 1.00 95.81 148 ASN A O 1
ATOM 1131 N N . GLY A 1 149 ? 3.443 -1.942 8.844 1.00 98.38 149 GLY A N 1
ATOM 1132 C CA . GLY A 1 149 ? 2.308 -1.027 8.722 1.00 98.38 149 GLY A CA 1
ATOM 1133 C C . GLY A 1 149 ? 0.960 -1.741 8.832 1.00 98.38 149 GLY A C 1
ATOM 1134 O O . GLY A 1 149 ? 0.342 -1.729 9.895 1.00 98.38 149 GLY A O 1
ATOM 1135 N N . ILE A 1 150 ? 0.514 -2.358 7.739 1.00 98.81 150 ILE A N 1
ATOM 1136 C CA . ILE A 1 150 ? -0.727 -3.142 7.657 1.00 98.81 150 ILE A CA 1
ATOM 1137 C C . ILE A 1 150 ? -0.377 -4.555 7.182 1.00 98.81 150 ILE A C 1
ATOM 1139 O O . ILE A 1 150 ? 0.336 -4.708 6.194 1.00 98.81 150 ILE A O 1
ATOM 1143 N N . SER A 1 151 ? -0.842 -5.582 7.890 1.00 98.50 151 SER A N 1
ATOM 1144 C CA . SER A 1 151 ? -0.626 -6.992 7.534 1.00 98.50 151 SER A CA 1
ATOM 1145 C C . SER A 1 151 ? -1.967 -7.698 7.350 1.00 98.50 151 SER A C 1
ATOM 1147 O O . SER A 1 151 ? -2.833 -7.597 8.211 1.00 98.50 151 SER A O 1
ATOM 1149 N N . ILE A 1 152 ? -2.129 -8.400 6.237 1.00 98.56 152 ILE A N 1
ATOM 1150 C CA . ILE A 1 152 ? -3.328 -9.141 5.847 1.00 98.56 152 ILE A CA 1
ATOM 1151 C C . ILE A 1 152 ? -2.889 -10.597 5.674 1.00 98.56 152 ILE A C 1
ATOM 1153 O O . ILE A 1 152 ? -2.036 -10.879 4.834 1.00 98.56 152 ILE A O 1
ATOM 1157 N N . GLY A 1 153 ? -3.370 -11.486 6.541 1.00 98.44 153 GLY A N 1
ATOM 1158 C CA . GLY A 1 153 ? -2.993 -12.898 6.571 1.00 98.44 153 GLY A CA 1
ATOM 1159 C C . GLY A 1 153 ? -4.217 -13.793 6.452 1.00 98.44 153 GLY A C 1
ATOM 1160 O O . GLY A 1 153 ? -5.168 -13.628 7.219 1.00 98.44 153 GLY A O 1
ATOM 1161 N N . ASP A 1 154 ? -4.196 -14.724 5.501 1.00 98.62 154 ASP A N 1
ATOM 1162 C CA . ASP A 1 154 ? -5.299 -15.659 5.248 1.00 98.62 154 ASP A CA 1
ATOM 1163 C C . ASP A 1 154 ? -6.657 -14.935 5.108 1.00 98.62 154 ASP A C 1
ATOM 1165 O O . ASP A 1 154 ? -7.654 -15.391 5.651 1.00 98.62 154 ASP A O 1
ATOM 1169 N N . SER A 1 155 ? -6.679 -13.740 4.507 1.00 98.75 155 SER A N 1
ATOM 1170 C CA . SER A 1 155 ? -7.796 -12.788 4.591 1.00 98.75 155 SER A CA 1
ATOM 1171 C C . SER A 1 155 ? -8.165 -12.245 3.210 1.00 98.75 155 SER A C 1
ATOM 1173 O O . SER A 1 155 ? -7.411 -11.469 2.616 1.00 98.75 155 SER A O 1
ATOM 1175 N N . ASP A 1 156 ? -9.351 -12.601 2.724 1.00 98.81 156 ASP A N 1
ATOM 1176 C CA . ASP A 1 156 ? -9.759 -12.353 1.340 1.00 98.81 156 ASP A CA 1
ATOM 1177 C C . ASP A 1 156 ? -10.782 -11.214 1.211 1.00 98.81 156 ASP A C 1
ATOM 1179 O O . ASP A 1 156 ? -11.466 -10.842 2.166 1.00 98.81 156 ASP A O 1
ATOM 1183 N N . HIS A 1 157 ? -10.945 -10.677 0.000 1.00 98.81 157 HIS A N 1
ATOM 1184 C CA . HIS A 1 157 ? -12.012 -9.716 -0.329 1.00 98.81 157 HIS A CA 1
ATOM 1185 C C . HIS A 1 157 ? -11.996 -8.410 0.490 1.00 98.81 157 HIS A C 1
ATOM 1187 O O . HIS A 1 157 ? -13.023 -7.748 0.637 1.00 98.81 157 HIS A O 1
ATOM 1193 N N . ASN A 1 158 ? -10.846 -7.997 1.029 1.00 98.94 158 ASN A N 1
ATOM 1194 C CA . ASN A 1 158 ? -10.729 -6.753 1.788 1.00 98.94 158 ASN A CA 1
ATOM 1195 C C . ASN A 1 158 ? -10.405 -5.558 0.879 1.00 98.94 158 ASN A C 1
ATOM 1197 O O . ASN A 1 158 ? -9.716 -5.673 -0.139 1.00 98.94 158 ASN A O 1
ATOM 1201 N N . VAL A 1 159 ? -10.869 -4.375 1.284 1.00 98.94 159 VAL A N 1
ATOM 1202 C CA . VAL A 1 159 ? -10.658 -3.113 0.569 1.00 98.94 159 VAL A CA 1
ATOM 1203 C C . VAL A 1 159 ? -9.813 -2.169 1.411 1.00 98.94 159 VAL A C 1
ATOM 1205 O O . VAL A 1 159 ? -10.220 -1.722 2.483 1.00 98.94 159 VAL A O 1
ATOM 1208 N N . LEU A 1 160 ? -8.643 -1.804 0.897 1.00 98.94 160 LEU A N 1
ATOM 1209 C CA . LEU A 1 160 ? -7.785 -0.767 1.460 1.00 98.94 160 LEU A CA 1
ATOM 1210 C C . LEU A 1 160 ? -7.826 0.439 0.529 1.00 98.94 160 LEU A C 1
ATOM 1212 O O . LEU A 1 160 ? -7.307 0.383 -0.585 1.00 98.94 160 LEU A O 1
ATOM 1216 N N . ASN A 1 161 ? -8.415 1.540 0.984 1.00 98.69 161 ASN A N 1
ATOM 1217 C CA . ASN A 1 161 ? -8.585 2.738 0.170 1.00 98.69 161 ASN A CA 1
ATOM 1218 C C . ASN A 1 161 ? -8.023 3.986 0.864 1.00 98.69 161 ASN A C 1
ATOM 1220 O O . ASN A 1 161 ? -8.337 4.256 2.023 1.00 98.69 161 ASN A O 1
ATOM 1224 N N . ASN A 1 162 ? -7.225 4.784 0.152 1.00 98.06 162 ASN A N 1
ATOM 1225 C CA . ASN A 1 162 ? -6.696 6.065 0.642 1.00 98.06 162 ASN A CA 1
ATOM 1226 C C . ASN A 1 162 ? -5.868 5.976 1.944 1.00 98.06 162 ASN A C 1
ATOM 1228 O O . ASN A 1 162 ? -5.767 6.956 2.685 1.00 98.06 162 ASN A O 1
ATOM 1232 N N . ASN A 1 163 ? -5.270 4.827 2.270 1.00 98.75 163 ASN A N 1
ATOM 1233 C CA . ASN A 1 163 ? -4.458 4.703 3.482 1.00 98.75 163 ASN A CA 1
ATOM 1234 C C . ASN A 1 163 ? -3.037 5.234 3.250 1.00 98.75 163 ASN A C 1
ATOM 1236 O O . ASN A 1 163 ? -2.440 5.045 2.191 1.00 98.75 163 ASN A O 1
ATOM 1240 N N . THR A 1 164 ? -2.457 5.866 4.269 1.00 98.81 164 THR A N 1
ATOM 1241 C CA . THR A 1 164 ? -1.051 6.291 4.280 1.00 98.81 164 THR A CA 1
ATOM 1242 C C . THR A 1 164 ? -0.246 5.378 5.196 1.00 98.81 164 THR A C 1
ATOM 1244 O O . THR A 1 164 ? -0.364 5.453 6.416 1.00 98.81 164 THR A O 1
ATOM 1247 N N . VAL A 1 165 ? 0.615 4.542 4.620 1.00 98.81 165 VAL A N 1
ATOM 1248 C CA . VAL A 1 165 ? 1.394 3.518 5.323 1.00 98.81 165 VAL A CA 1
ATOM 1249 C C . VAL A 1 165 ? 2.889 3.765 5.116 1.00 98.81 165 VAL A C 1
ATOM 1251 O O . VAL A 1 165 ? 3.475 3.336 4.123 1.00 98.81 165 VAL A O 1
ATOM 1254 N N . LYS A 1 166 ? 3.526 4.500 6.033 1.00 97.44 166 LYS A N 1
ATOM 1255 C CA . LYS A 1 166 ? 4.870 5.058 5.800 1.00 97.44 166 LYS A CA 1
ATOM 1256 C C . LYS A 1 166 ? 5.823 4.929 6.975 1.00 97.44 166 LYS A C 1
ATOM 1258 O O . LYS A 1 166 ? 5.399 4.902 8.122 1.00 97.44 166 LYS A O 1
ATOM 1263 N N . GLN A 1 167 ? 7.127 4.969 6.707 1.00 96.38 167 GLN A N 1
ATOM 1264 C CA . GLN A 1 167 ? 8.160 5.035 7.755 1.00 96.38 167 GLN A CA 1
ATOM 1265 C C . GLN A 1 167 ? 8.081 3.876 8.760 1.00 96.38 167 GLN A C 1
ATOM 1267 O O . GLN A 1 167 ? 8.440 4.037 9.929 1.00 96.38 167 GLN A O 1
ATOM 1272 N N . ASN A 1 168 ? 7.595 2.712 8.322 1.00 97.69 168 ASN A N 1
ATOM 1273 C CA . ASN A 1 168 ? 7.618 1.501 9.128 1.00 97.69 168 ASN A CA 1
ATOM 1274 C C . ASN A 1 168 ? 9.002 0.843 9.032 1.00 97.69 168 ASN A C 1
ATOM 1276 O O . ASN A 1 168 ? 9.694 0.942 8.015 1.00 97.69 168 ASN A O 1
ATOM 1280 N N . LYS A 1 169 ? 9.429 0.191 10.118 1.00 96.69 169 LYS A N 1
ATOM 1281 C CA . LYS A 1 169 ? 10.785 -0.375 10.249 1.00 96.69 169 LYS A CA 1
ATOM 1282 C C . LYS A 1 169 ? 11.018 -1.601 9.364 1.00 96.69 169 LYS A C 1
ATOM 1284 O O . LYS A 1 169 ? 12.150 -2.069 9.281 1.00 96.69 169 LYS A O 1
ATOM 1289 N N . PHE A 1 170 ? 9.967 -2.128 8.746 1.00 95.88 170 PHE A N 1
ATOM 1290 C CA . PHE A 1 170 ? 10.027 -3.228 7.800 1.00 95.88 170 PHE A CA 1
ATOM 1291 C C . PHE A 1 170 ? 9.107 -2.944 6.605 1.00 95.88 170 PHE A C 1
ATOM 1293 O O . PHE A 1 170 ? 9.436 -2.054 5.821 1.00 95.88 170 PHE A O 1
ATOM 1300 N N . ASN A 1 171 ? 7.978 -3.639 6.456 1.00 98.00 171 ASN A N 1
ATOM 1301 C CA . ASN A 1 171 ? 7.089 -3.448 5.306 1.00 98.00 171 ASN A CA 1
ATOM 1302 C C . ASN A 1 171 ? 6.006 -2.398 5.566 1.00 98.00 171 ASN A C 1
ATOM 1304 O O . ASN A 1 171 ? 5.590 -2.184 6.710 1.00 98.00 171 ASN A O 1
ATOM 1308 N N . GLY A 1 172 ? 5.519 -1.791 4.484 1.00 98.69 172 GLY A N 1
ATOM 1309 C CA . GLY A 1 172 ? 4.310 -0.979 4.490 1.00 98.69 172 GLY A CA 1
ATOM 1310 C C . GLY A 1 172 ? 3.067 -1.854 4.617 1.00 98.69 172 GLY A C 1
ATOM 1311 O O . GLY A 1 172 ? 2.550 -2.026 5.719 1.00 98.69 172 GLY A O 1
ATOM 1312 N N . ILE A 1 173 ? 2.610 -2.409 3.495 1.00 98.88 173 ILE A N 1
A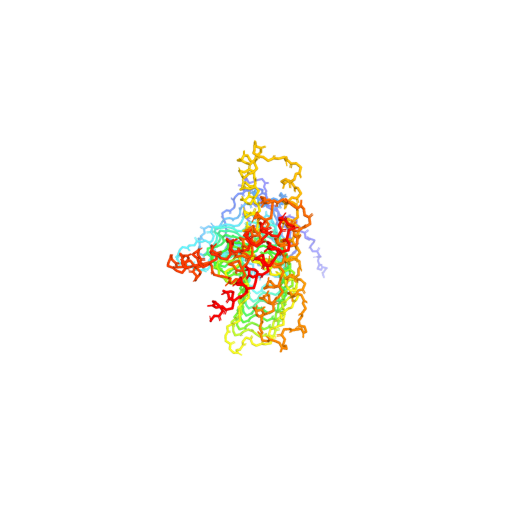TOM 1313 C CA . ILE A 1 173 ? 1.447 -3.302 3.414 1.00 98.88 173 ILE A CA 1
ATOM 1314 C C . ILE A 1 173 ? 1.917 -4.706 3.014 1.00 98.88 173 ILE A C 1
ATOM 1316 O O . ILE A 1 173 ? 2.704 -4.845 2.076 1.00 98.88 173 ILE A O 1
ATOM 1320 N N . VAL A 1 174 ? 1.461 -5.742 3.718 1.00 98.69 174 VAL A N 1
ATOM 1321 C CA . VAL A 1 174 ? 1.786 -7.147 3.423 1.00 98.69 174 VAL A CA 1
ATOM 1322 C C . VAL A 1 174 ? 0.508 -7.960 3.288 1.00 98.69 174 VAL A C 1
ATOM 1324 O O . VAL A 1 174 ? -0.334 -7.890 4.176 1.00 98.69 174 VAL A O 1
ATOM 1327 N N . LEU A 1 175 ? 0.397 -8.736 2.213 1.00 98.81 175 LEU A N 1
ATOM 1328 C CA . LEU A 1 175 ? -0.628 -9.755 1.997 1.00 98.81 175 LEU A CA 1
ATOM 1329 C C . LEU A 1 175 ? 0.058 -11.125 1.987 1.00 98.81 175 LEU A C 1
ATOM 1331 O O . LEU A 1 175 ? 1.026 -11.320 1.248 1.00 98.81 175 LEU A O 1
ATOM 1335 N N . GLY A 1 176 ? -0.410 -12.044 2.825 1.00 98.56 176 GLY A N 1
ATOM 1336 C CA . GLY A 1 176 ? 0.067 -13.421 2.904 1.00 98.56 176 GLY A CA 1
ATOM 1337 C C . GLY A 1 176 ? -1.104 -14.386 2.799 1.00 98.56 176 GLY A C 1
ATOM 1338 O O . GLY A 1 176 ? -2.013 -14.308 3.622 1.00 98.56 176 GLY A O 1
ATOM 1339 N N . TYR A 1 177 ? -1.093 -15.278 1.807 1.00 98.75 177 TYR A N 1
ATOM 1340 C CA . TYR A 1 177 ? -2.201 -16.211 1.543 1.00 98.75 177 TYR A CA 1
ATOM 1341 C C . TYR A 1 177 ? -3.564 -15.500 1.463 1.00 98.75 177 TYR A C 1
ATOM 1343 O O . TYR A 1 177 ? -4.528 -15.951 2.063 1.00 98.75 177 TYR A O 1
ATOM 1351 N N . SER A 1 178 ? -3.607 -14.322 0.836 1.00 98.81 178 SER A N 1
ATOM 1352 C CA . SER A 1 178 ? -4.756 -13.411 0.882 1.00 98.81 178 SER A CA 1
ATOM 1353 C C . SER A 1 178 ? -5.147 -12.993 -0.532 1.00 98.81 178 SER A C 1
ATOM 1355 O O . SER A 1 178 ? -4.472 -12.174 -1.163 1.00 98.81 178 SER A O 1
ATOM 1357 N N . ASP A 1 179 ? -6.235 -13.560 -1.028 1.00 98.88 179 ASP A N 1
ATOM 1358 C CA . ASP A 1 179 ? -6.674 -13.454 -2.412 1.00 98.88 179 ASP A CA 1
ATOM 1359 C C . ASP A 1 179 ? -7.807 -12.422 -2.569 1.00 98.88 179 ASP A C 1
ATOM 1361 O O . ASP A 1 179 ? -8.518 -12.074 -1.624 1.00 98.88 179 ASP A O 1
ATOM 1365 N N . ASN A 1 180 ? -8.017 -11.933 -3.794 1.00 98.88 180 ASN A N 1
ATOM 1366 C CA . ASN A 1 180 ? -9.159 -11.073 -4.147 1.00 98.88 180 ASN A CA 1
ATOM 1367 C C . ASN A 1 180 ? -9.265 -9.760 -3.338 1.00 98.88 180 ASN A C 1
ATOM 1369 O O . ASN A 1 180 ? -10.361 -9.231 -3.147 1.00 98.88 180 ASN A O 1
ATOM 1373 N N . ASN A 1 181 ? -8.155 -9.206 -2.846 1.00 98.94 181 ASN A N 1
ATOM 1374 C CA . ASN A 1 181 ? -8.137 -7.921 -2.147 1.00 98.94 181 ASN A CA 1
ATOM 1375 C C . ASN A 1 181 ? -7.931 -6.750 -3.118 1.00 98.94 181 ASN A C 1
ATOM 1377 O O . ASN A 1 181 ? -7.260 -6.866 -4.144 1.00 98.94 181 ASN A O 1
ATOM 1381 N N . SER A 1 182 ? -8.457 -5.583 -2.747 1.00 98.88 182 SER A N 1
ATOM 1382 C CA . SER A 1 182 ? -8.378 -4.355 -3.541 1.00 98.88 182 SER A CA 1
ATOM 1383 C C . SER A 1 182 ? -7.680 -3.240 -2.762 1.00 98.88 182 SER A C 1
ATOM 1385 O O . SER A 1 182 ? -8.224 -2.692 -1.800 1.00 98.88 182 SER A O 1
ATOM 1387 N N . LEU A 1 183 ? -6.480 -2.860 -3.199 1.00 98.88 183 LEU A N 1
ATOM 1388 C CA . LEU A 1 183 ? -5.699 -1.752 -2.652 1.00 98.88 183 LEU A CA 1
ATOM 1389 C C . LEU A 1 183 ? -5.735 -0.589 -3.648 1.00 98.88 183 LEU A C 1
ATOM 1391 O O . LEU A 1 183 ? -5.041 -0.604 -4.668 1.00 98.88 183 LEU A O 1
ATOM 1395 N N . ILE A 1 184 ? -6.517 0.440 -3.326 1.00 98.50 184 ILE A N 1
ATOM 1396 C CA . ILE A 1 184 ? -6.761 1.595 -4.194 1.00 98.50 184 ILE A CA 1
ATOM 1397 C C . ILE A 1 184 ? -6.232 2.878 -3.549 1.00 98.50 184 ILE A C 1
ATOM 1399 O O . ILE A 1 184 ? -6.545 3.190 -2.400 1.00 98.50 184 ILE A O 1
ATOM 1403 N N . ASN A 1 185 ? -5.457 3.657 -4.306 1.00 97.75 185 ASN A N 1
ATOM 1404 C CA . ASN A 1 185 ? -4.989 4.990 -3.909 1.00 97.75 185 ASN A CA 1
ATOM 1405 C C . ASN A 1 185 ? -4.291 5.035 -2.532 1.00 97.75 185 ASN A C 1
ATOM 1407 O O . ASN A 1 185 ? -4.411 6.002 -1.780 1.00 97.75 185 ASN A O 1
ATOM 1411 N N . ASN A 1 186 ? -3.561 3.979 -2.166 1.00 98.44 186 ASN A N 1
ATOM 1412 C CA . ASN A 1 186 ? -2.789 3.954 -0.926 1.00 98.44 186 ASN A CA 1
ATOM 1413 C C . ASN A 1 186 ? -1.388 4.531 -1.150 1.00 98.44 186 ASN A C 1
ATOM 1415 O O . ASN A 1 186 ? -0.781 4.370 -2.208 1.00 98.44 186 ASN A O 1
ATOM 1419 N N . ASN A 1 187 ? -0.830 5.162 -0.120 1.00 98.56 187 ASN A N 1
ATOM 1420 C CA . ASN A 1 187 ? 0.545 5.646 -0.107 1.00 98.56 187 ASN A CA 1
ATOM 1421 C C . ASN A 1 187 ? 1.409 4.770 0.808 1.00 98.56 187 ASN A C 1
ATOM 1423 O O . ASN A 1 187 ? 1.420 4.971 2.021 1.00 98.56 187 ASN A O 1
ATOM 1427 N N . ALA A 1 188 ? 2.159 3.837 0.224 1.00 98.75 188 ALA A N 1
ATOM 1428 C CA . ALA A 1 188 ? 3.024 2.887 0.918 1.00 98.75 188 ALA A CA 1
ATOM 1429 C C . ALA A 1 188 ? 4.517 3.264 0.797 1.00 98.75 188 ALA A C 1
ATOM 1431 O O . ALA A 1 188 ? 5.349 2.476 0.339 1.00 98.75 188 ALA A O 1
ATOM 1432 N N . SER A 1 189 ? 4.861 4.505 1.153 1.00 97.19 189 SER A N 1
ATOM 1433 C CA . SER A 1 189 ? 6.196 5.073 0.909 1.00 97.19 189 SER A CA 1
ATOM 1434 C C . SER A 1 189 ? 7.124 5.073 2.128 1.00 97.19 189 SER A C 1
ATOM 1436 O O . SER A 1 189 ? 6.689 5.198 3.270 1.00 97.19 189 SER A O 1
ATOM 1438 N N . SER A 1 190 ? 8.436 5.060 1.887 1.00 97.19 190 SER A N 1
ATOM 1439 C CA . SER A 1 190 ? 9.478 5.205 2.917 1.00 97.19 190 SER A CA 1
ATOM 1440 C C . SER A 1 190 ? 9.447 4.131 4.007 1.00 97.19 190 SER A C 1
ATOM 1442 O O . SER A 1 190 ? 9.815 4.404 5.148 1.00 97.19 190 SER A O 1
ATOM 1444 N N . ASN A 1 191 ? 8.996 2.926 3.682 1.00 98.19 191 ASN A N 1
ATOM 1445 C CA . ASN A 1 191 ? 9.145 1.745 4.522 1.00 98.19 191 ASN A CA 1
ATOM 1446 C C . ASN A 1 191 ? 10.519 1.114 4.264 1.00 98.19 191 ASN A C 1
ATOM 1448 O O . ASN A 1 191 ? 11.074 1.225 3.171 1.00 98.19 191 ASN A O 1
ATOM 1452 N N . TYR A 1 192 ? 11.107 0.505 5.292 1.00 98.19 192 TYR A N 1
ATOM 1453 C CA . TYR A 1 192 ? 12.498 0.051 5.223 1.00 98.19 192 TYR A CA 1
ATOM 1454 C C . TYR A 1 192 ? 12.737 -1.028 4.155 1.00 98.19 192 TYR A C 1
ATOM 1456 O O . TYR A 1 192 ? 13.777 -1.011 3.499 1.00 98.19 192 TYR A O 1
ATOM 1464 N N . ASP A 1 193 ? 11.794 -1.959 3.996 1.00 98.31 193 ASP A N 1
ATOM 1465 C CA . ASP A 1 193 ? 11.920 -3.093 3.078 1.00 98.31 193 ASP A CA 1
ATOM 1466 C C . ASP A 1 193 ? 10.967 -2.939 1.885 1.00 98.31 193 ASP A C 1
ATOM 1468 O O . ASP A 1 193 ? 11.295 -2.209 0.949 1.00 98.31 193 ASP A O 1
ATOM 1472 N N . SER A 1 194 ? 9.787 -3.560 1.901 1.00 98.69 194 SER A N 1
ATOM 1473 C CA . SER A 1 194 ? 8.834 -3.449 0.790 1.00 98.69 194 SER A CA 1
ATOM 1474 C C . SER A 1 194 ? 7.737 -2.431 1.084 1.00 98.69 194 SER A C 1
ATOM 1476 O O . SER A 1 194 ? 7.208 -2.371 2.198 1.00 98.69 194 SER A O 1
ATOM 1478 N N . GLY A 1 195 ? 7.375 -1.632 0.081 1.00 98.81 195 GLY A N 1
ATOM 1479 C CA . GLY A 1 195 ? 6.206 -0.763 0.164 1.00 98.81 195 GLY A CA 1
ATOM 1480 C C . GLY A 1 195 ? 4.933 -1.599 0.249 1.00 98.81 195 GLY A C 1
ATOM 1481 O O . GLY A 1 195 ? 4.219 -1.537 1.251 1.00 98.81 195 GLY A O 1
ATOM 1482 N N . ILE A 1 196 ? 4.706 -2.438 -0.765 1.00 98.88 196 ILE A N 1
ATOM 1483 C CA . ILE A 1 196 ? 3.612 -3.414 -0.807 1.00 98.88 196 ILE A CA 1
ATOM 1484 C C . ILE A 1 196 ? 4.185 -4.789 -1.176 1.00 98.88 196 ILE A C 1
ATOM 1486 O O . ILE A 1 196 ? 4.858 -4.932 -2.196 1.00 98.88 196 ILE A O 1
ATOM 1490 N N . ARG A 1 197 ? 3.941 -5.801 -0.339 1.00 98.88 197 ARG A N 1
ATOM 1491 C CA . ARG A 1 197 ? 4.395 -7.185 -0.547 1.00 98.88 197 ARG A CA 1
ATOM 1492 C C . ARG A 1 197 ? 3.208 -8.139 -0.631 1.00 98.88 197 ARG A C 1
ATOM 1494 O O . ARG A 1 197 ? 2.353 -8.104 0.245 1.00 98.88 197 ARG A O 1
ATOM 1501 N N . LEU A 1 198 ? 3.222 -9.020 -1.626 1.00 98.81 198 LEU A N 1
ATOM 1502 C CA . LEU A 1 198 ? 2.297 -10.138 -1.780 1.00 98.81 198 LEU A CA 1
ATOM 1503 C C . LEU A 1 198 ? 3.077 -11.454 -1.696 1.00 98.81 198 LEU A C 1
ATOM 1505 O O . LEU A 1 198 ? 4.091 -11.634 -2.378 1.00 98.81 198 LEU A O 1
ATOM 1509 N N . GLU A 1 199 ? 2.613 -12.367 -0.851 1.00 98.50 199 GLU A N 1
ATOM 1510 C CA . GLU A 1 199 ? 3.176 -13.701 -0.674 1.00 98.50 199 GLU A CA 1
ATOM 1511 C C . GLU A 1 199 ? 2.066 -14.745 -0.778 1.00 98.50 199 GLU A C 1
ATOM 1513 O O . GLU A 1 199 ? 1.128 -14.750 0.016 1.00 98.50 199 GLU A O 1
ATOM 1518 N N . SER A 1 200 ? 2.159 -15.617 -1.782 1.00 98.56 200 SER A N 1
ATOM 1519 C CA . SER A 1 200 ? 1.121 -16.605 -2.104 1.00 98.56 200 SER A CA 1
ATOM 1520 C C . SER A 1 200 ? -0.284 -15.996 -2.179 1.00 98.56 200 SER A C 1
ATOM 1522 O O . SER A 1 200 ? -1.224 -16.577 -1.656 1.00 98.56 200 SER A O 1
ATOM 1524 N N . SER A 1 201 ? -0.397 -14.795 -2.755 1.00 98.75 201 SER A N 1
ATOM 1525 C CA . SER A 1 201 ? -1.619 -13.983 -2.764 1.00 98.75 201 SER A CA 1
ATOM 1526 C C . SER A 1 201 ? -1.999 -13.643 -4.205 1.00 98.75 201 SER A C 1
ATOM 1528 O O . SER A 1 201 ? -1.205 -13.057 -4.947 1.00 98.75 201 SER A O 1
ATOM 1530 N N . ASN A 1 202 ? -3.193 -14.041 -4.616 1.00 98.75 202 ASN A N 1
ATOM 1531 C CA . ASN A 1 202 ? -3.625 -14.097 -6.007 1.00 98.75 202 ASN A CA 1
ATOM 1532 C C . ASN A 1 202 ? -4.827 -13.200 -6.274 1.00 98.75 202 ASN A C 1
ATOM 1534 O O . ASN A 1 202 ? -5.570 -12.838 -5.364 1.00 98.75 202 ASN A O 1
ATOM 1538 N N . ASP A 1 203 ? -5.016 -12.864 -7.548 1.00 98.75 203 ASP A N 1
ATOM 1539 C CA . ASP A 1 203 ? -6.218 -12.172 -8.022 1.00 98.75 203 ASP A CA 1
ATOM 1540 C C . ASP A 1 203 ? -6.483 -10.838 -7.280 1.00 98.75 203 ASP A C 1
ATOM 1542 O O . ASP A 1 203 ? -7.623 -10.409 -7.125 1.00 98.75 203 ASP A O 1
ATOM 1546 N N . ASN A 1 204 ? -5.427 -10.162 -6.806 1.00 98.88 204 ASN A N 1
ATOM 1547 C CA . ASN A 1 204 ? -5.532 -8.871 -6.124 1.00 98.88 204 ASN A CA 1
ATOM 1548 C C . ASN A 1 204 ? -5.433 -7.695 -7.107 1.00 98.88 204 ASN A C 1
ATOM 1550 O O . ASN A 1 204 ? -4.686 -7.731 -8.093 1.00 98.88 204 ASN A O 1
ATOM 1554 N N . GLU A 1 205 ? -6.122 -6.606 -6.774 1.00 98.88 205 GLU A N 1
ATOM 1555 C CA . GLU A 1 205 ? -6.111 -5.346 -7.516 1.00 98.88 205 GLU A CA 1
ATOM 1556 C C . GLU A 1 205 ? -5.293 -4.283 -6.772 1.00 98.88 205 GLU A C 1
ATOM 1558 O O . GLU A 1 205 ? -5.565 -3.930 -5.625 1.00 98.88 205 GLU A O 1
ATOM 1563 N N . LEU A 1 206 ? -4.269 -3.753 -7.437 1.00 98.88 206 LEU A N 1
ATOM 1564 C CA . LEU A 1 206 ? -3.336 -2.757 -6.916 1.00 98.88 206 LEU A CA 1
ATOM 1565 C C . LEU A 1 206 ? -3.393 -1.531 -7.835 1.00 98.88 206 LEU A C 1
ATOM 1567 O O . LEU A 1 206 ? -2.680 -1.461 -8.837 1.00 98.88 206 LEU A O 1
ATOM 1571 N N . ILE A 1 207 ? -4.261 -0.571 -7.516 1.00 97.81 207 ILE A N 1
ATOM 1572 C CA . ILE A 1 207 ? -4.647 0.505 -8.440 1.00 97.81 207 ILE A CA 1
ATOM 1573 C C . ILE A 1 207 ? -4.313 1.888 -7.866 1.00 97.81 207 ILE A C 1
ATOM 1575 O O . ILE A 1 207 ? -4.696 2.218 -6.743 1.00 97.81 207 ILE A O 1
ATOM 1579 N N . VAL A 1 208 ? -3.633 2.737 -8.647 1.00 97.12 208 VAL A N 1
ATOM 1580 C CA . VAL A 1 208 ? -3.354 4.153 -8.306 1.00 97.12 208 VAL A CA 1
ATOM 1581 C C . VAL A 1 208 ? -2.576 4.319 -6.984 1.00 97.12 208 VAL A C 1
ATOM 1583 O O . VAL A 1 208 ? -2.614 5.354 -6.326 1.00 97.12 208 VAL A O 1
ATOM 1586 N N . ASN A 1 209 ? -1.819 3.309 -6.555 1.00 97.38 209 ASN A N 1
ATOM 1587 C CA . ASN A 1 209 ? -1.020 3.402 -5.336 1.00 97.38 209 ASN A CA 1
ATOM 1588 C C . ASN A 1 209 ? 0.283 4.177 -5.574 1.00 97.38 209 ASN A C 1
ATOM 1590 O O . ASN A 1 209 ? 0.883 4.149 -6.650 1.00 97.38 209 ASN A O 1
ATOM 1594 N N . VAL A 1 210 ? 0.760 4.836 -4.520 1.00 97.69 210 VAL A N 1
ATOM 1595 C CA . VAL A 1 210 ? 2.045 5.537 -4.481 1.00 97.69 210 VAL A CA 1
ATOM 1596 C C . VAL A 1 210 ? 3.015 4.734 -3.623 1.00 97.69 210 VAL A C 1
ATOM 1598 O O . VAL A 1 210 ? 2.846 4.637 -2.407 1.00 97.69 210 VAL A O 1
ATOM 1601 N N . VAL A 1 211 ? 4.048 4.166 -4.243 1.00 98.44 211 VAL A N 1
ATOM 1602 C CA . VAL A 1 211 ? 4.956 3.208 -3.601 1.00 98.44 211 VAL A CA 1
ATOM 1603 C C . VAL A 1 211 ? 6.405 3.639 -3.808 1.00 98.44 211 VAL A C 1
ATOM 1605 O O . VAL A 1 211 ? 7.119 3.139 -4.682 1.00 98.44 211 VAL A O 1
ATOM 1608 N N . ASN A 1 212 ? 6.830 4.621 -3.005 1.00 94.69 212 ASN A N 1
ATOM 1609 C CA . ASN A 1 212 ? 8.096 5.319 -3.213 1.00 94.69 212 ASN A CA 1
ATOM 1610 C C . ASN A 1 212 ? 9.105 5.142 -2.079 1.00 94.69 212 ASN A C 1
ATOM 1612 O O . ASN A 1 212 ? 8.736 5.042 -0.911 1.00 94.69 212 ASN A O 1
ATOM 1616 N N . SER A 1 213 ? 10.392 5.274 -2.396 1.00 96.44 213 SER A N 1
ATOM 1617 C CA . SER A 1 213 ? 11.470 5.373 -1.399 1.00 96.44 213 SER A CA 1
ATOM 1618 C C . SER A 1 213 ? 11.549 4.179 -0.439 1.00 96.44 213 SER A C 1
ATOM 1620 O O . SER A 1 213 ? 11.923 4.351 0.721 1.00 96.44 213 SER A O 1
ATOM 1622 N N . ASN A 1 214 ? 11.182 2.986 -0.903 1.00 98.25 214 ASN A N 1
ATOM 1623 C CA . ASN A 1 214 ? 11.353 1.730 -0.175 1.00 98.25 214 ASN A CA 1
ATOM 1624 C C . ASN A 1 214 ? 12.625 1.009 -0.660 1.00 98.25 214 ASN A C 1
ATOM 1626 O O . ASN A 1 214 ? 13.350 1.510 -1.527 1.00 98.25 214 ASN A O 1
ATOM 1630 N N . ARG A 1 215 ? 12.929 -0.183 -0.140 1.00 98.12 215 ARG A N 1
ATOM 1631 C CA . ARG A 1 215 ? 13.884 -1.080 -0.806 1.00 98.12 215 ARG A CA 1
ATOM 1632 C C . ARG A 1 215 ? 13.260 -1.672 -2.060 1.00 98.12 215 ARG A C 1
ATOM 1634 O O . ARG A 1 215 ? 13.791 -1.460 -3.147 1.00 98.12 215 ARG A O 1
ATOM 1641 N N . TYR A 1 216 ? 12.129 -2.348 -1.910 1.00 98.56 216 TYR A N 1
ATOM 1642 C CA . TYR A 1 216 ? 11.306 -2.814 -3.021 1.00 98.56 216 TYR A CA 1
ATOM 1643 C C . TYR A 1 216 ? 10.011 -2.008 -3.057 1.00 98.56 216 TYR A C 1
ATOM 1645 O O . TYR A 1 216 ? 9.416 -1.765 -2.009 1.00 98.56 216 TYR A O 1
ATOM 1653 N N . GLY A 1 217 ? 9.569 -1.575 -4.236 1.00 98.62 217 GLY A N 1
ATOM 1654 C CA . GLY A 1 217 ? 8.269 -0.918 -4.359 1.00 98.62 217 GLY A CA 1
ATOM 1655 C C . GLY A 1 217 ? 7.152 -1.935 -4.121 1.00 98.62 217 GLY A C 1
ATOM 1656 O O . GLY A 1 217 ? 6.657 -2.083 -3.001 1.00 98.62 217 GLY A O 1
ATOM 1657 N N . PHE A 1 218 ? 6.819 -2.671 -5.175 1.00 98.75 218 PHE A N 1
ATOM 1658 C CA . PHE A 1 218 ? 6.000 -3.873 -5.131 1.00 98.75 218 PHE A CA 1
ATOM 1659 C C . PHE A 1 218 ? 6.879 -5.127 -5.163 1.00 98.75 218 PHE A C 1
ATOM 1661 O O . PHE A 1 218 ? 7.804 -5.225 -5.972 1.00 98.75 218 PHE A O 1
ATOM 1668 N N . GLU A 1 219 ? 6.578 -6.103 -4.312 1.00 98.56 219 GLU A N 1
ATOM 1669 C CA . GLU A 1 219 ? 7.250 -7.405 -4.287 1.00 98.56 219 GLU A CA 1
ATOM 1670 C C . GLU A 1 219 ? 6.227 -8.541 -4.279 1.00 98.56 219 GLU A C 1
ATOM 1672 O O . GLU A 1 219 ? 5.426 -8.645 -3.355 1.00 98.56 219 GLU A O 1
ATOM 1677 N N . PHE A 1 220 ? 6.310 -9.421 -5.273 1.00 98.31 220 PHE A N 1
ATOM 1678 C CA . PHE A 1 220 ? 5.456 -10.592 -5.440 1.00 98.31 220 PHE A CA 1
ATOM 1679 C C . PHE A 1 220 ? 6.276 -11.862 -5.238 1.00 98.31 220 PHE A C 1
ATOM 1681 O O . PHE A 1 220 ? 7.336 -12.031 -5.848 1.00 98.31 220 PHE A O 1
ATOM 1688 N N . LYS A 1 221 ? 5.781 -12.762 -4.389 1.00 97.75 221 LYS A N 1
ATOM 1689 C CA . LYS A 1 221 ? 6.359 -14.088 -4.145 1.00 97.75 221 LYS A CA 1
ATOM 1690 C C . LYS A 1 221 ? 5.284 -15.137 -4.329 1.00 97.75 221 LYS A C 1
ATOM 1692 O O . LYS A 1 221 ? 4.293 -15.105 -3.602 1.00 97.75 221 LYS A O 1
ATOM 1697 N N . SER A 1 222 ? 5.470 -16.054 -5.275 1.00 97.31 222 SER A N 1
ATOM 1698 C CA . SER A 1 222 ? 4.492 -17.113 -5.564 1.00 97.31 222 SER A CA 1
ATOM 1699 C C . SER A 1 222 ? 3.062 -16.580 -5.740 1.00 97.31 222 SER A C 1
ATOM 1701 O O . SER A 1 222 ? 2.120 -17.194 -5.257 1.00 97.31 222 SER A O 1
ATOM 1703 N N . SER A 1 223 ? 2.913 -15.394 -6.336 1.00 97.94 223 SER A N 1
ATOM 1704 C CA . SER A 1 223 ? 1.655 -14.641 -6.388 1.00 97.94 223 SER A CA 1
ATOM 1705 C C . SER A 1 223 ? 1.228 -14.454 -7.842 1.00 97.94 223 SER A C 1
ATOM 1707 O O . SER A 1 223 ? 2.006 -13.966 -8.668 1.00 97.94 223 SER A O 1
ATOM 1709 N N . PHE A 1 224 ? 0.009 -14.874 -8.168 1.00 97.69 224 PHE A N 1
ATOM 1710 C CA . PHE A 1 224 ? -0.443 -15.042 -9.548 1.00 97.69 224 PHE A CA 1
ATOM 1711 C C . PHE A 1 224 ? -1.668 -14.183 -9.862 1.00 97.69 224 PHE A C 1
ATOM 1713 O O . PHE A 1 224 ? -2.448 -13.853 -8.974 1.00 97.69 224 PHE A O 1
ATOM 1720 N N . ASN A 1 225 ? -1.856 -13.855 -11.142 1.00 97.81 225 ASN A N 1
ATOM 1721 C CA . ASN A 1 225 ? -3.062 -13.183 -11.651 1.00 97.81 225 ASN A CA 1
ATOM 1722 C C . ASN A 1 225 ? -3.383 -11.818 -11.003 1.00 97.81 225 ASN A C 1
ATOM 1724 O O . ASN A 1 225 ? -4.521 -11.361 -11.053 1.00 97.81 225 ASN A O 1
ATOM 1728 N N . ASN A 1 226 ? -2.405 -11.136 -10.404 1.00 98.69 226 ASN A N 1
ATOM 1729 C CA . ASN A 1 226 ? -2.636 -9.822 -9.807 1.00 98.69 226 ASN A CA 1
ATOM 1730 C C . ASN A 1 226 ? -2.601 -8.724 -10.877 1.00 98.69 226 ASN A C 1
ATOM 1732 O O . ASN A 1 226 ? -1.859 -8.821 -11.860 1.00 98.69 226 ASN A O 1
ATOM 1736 N N . THR A 1 227 ? -3.358 -7.649 -10.661 1.00 98.56 227 THR A N 1
ATOM 1737 C CA . THR A 1 227 ? -3.392 -6.482 -11.552 1.00 98.56 227 THR A CA 1
ATOM 1738 C C . THR A 1 227 ? -2.779 -5.264 -10.877 1.00 98.56 227 THR A C 1
ATOM 1740 O O . THR A 1 227 ? -3.206 -4.857 -9.802 1.00 98.56 227 THR A O 1
ATOM 1743 N N . LEU A 1 228 ? -1.793 -4.657 -11.536 1.00 98.50 228 LEU A N 1
ATOM 1744 C CA . LEU A 1 228 ? -1.177 -3.391 -11.164 1.00 98.50 228 LEU A CA 1
ATOM 1745 C C . LEU A 1 228 ? -1.493 -2.360 -12.240 1.00 98.50 228 LEU A C 1
ATOM 1747 O O . LEU A 1 228 ? -0.939 -2.442 -13.343 1.00 98.50 228 LEU A O 1
ATOM 1751 N N . SER A 1 229 ? -2.323 -1.372 -11.912 1.00 93.50 229 SER A N 1
ATOM 1752 C CA . SER A 1 229 ? -2.649 -0.291 -12.840 1.00 93.50 229 SER A CA 1
ATOM 1753 C C . SER A 1 229 ? -2.450 1.103 -12.256 1.00 93.50 229 SER A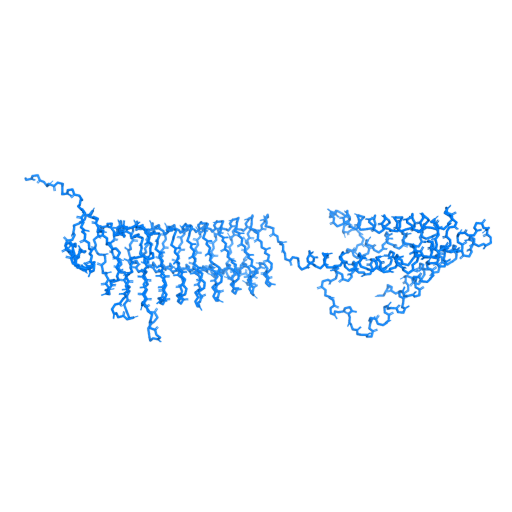 C 1
ATOM 1755 O O . SER A 1 229 ? -2.767 1.367 -11.095 1.00 93.50 229 SER A O 1
ATOM 1757 N N . ASP A 1 230 ? -1.917 2.009 -13.077 1.00 94.94 230 ASP A N 1
ATOM 1758 C CA . ASP A 1 230 ? -1.820 3.446 -12.783 1.00 94.94 230 ASP A CA 1
ATOM 1759 C C . ASP A 1 230 ? -1.054 3.794 -11.489 1.00 94.94 230 ASP A C 1
ATOM 1761 O O . ASP A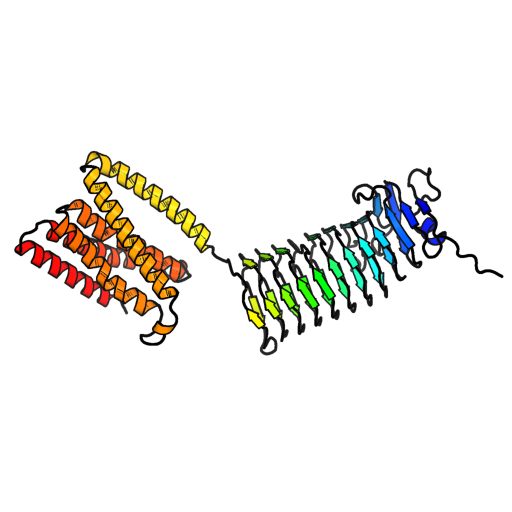 1 230 ? -1.234 4.862 -10.899 1.00 94.94 230 ASP A O 1
ATOM 1765 N N . ASN A 1 231 ? -0.178 2.901 -11.013 1.00 96.56 231 ASN A N 1
ATOM 1766 C CA . ASN A 1 231 ? 0.602 3.135 -9.801 1.00 96.56 231 ASN A CA 1
ATOM 1767 C C . ASN A 1 231 ? 1.801 4.050 -10.082 1.00 96.56 231 ASN A C 1
ATOM 1769 O O . ASN A 1 231 ? 2.425 3.998 -11.142 1.00 96.56 231 ASN A O 1
ATOM 1773 N N . THR A 1 232 ? 2.191 4.841 -9.083 1.00 95.25 232 THR A N 1
ATOM 1774 C CA . THR A 1 232 ? 3.456 5.588 -9.084 1.00 95.25 232 THR A CA 1
ATOM 1775 C C . THR A 1 232 ? 4.490 4.845 -8.245 1.00 95.25 232 THR A C 1
ATOM 1777 O O . THR A 1 232 ? 4.345 4.739 -7.028 1.00 95.25 232 THR A O 1
ATOM 1780 N N . VAL A 1 233 ? 5.560 4.370 -8.884 1.00 97.31 233 VAL A N 1
ATOM 1781 C CA . VAL A 1 233 ? 6.618 3.561 -8.262 1.00 97.31 233 VAL A CA 1
ATOM 1782 C C . VAL A 1 233 ? 7.961 4.250 -8.446 1.00 97.31 233 VAL A C 1
ATOM 1784 O O . VAL A 1 233 ? 8.584 4.144 -9.506 1.00 97.31 233 VAL A O 1
ATOM 1787 N N . ASN A 1 234 ? 8.426 4.981 -7.431 1.00 91.31 234 ASN A N 1
ATOM 1788 C CA . ASN A 1 234 ? 9.618 5.811 -7.575 1.00 91.31 234 ASN A CA 1
ATOM 1789 C C . ASN A 1 234 ? 10.658 5.716 -6.460 1.00 91.31 234 ASN A C 1
ATOM 1791 O O . ASN A 1 234 ? 10.348 5.497 -5.294 1.00 91.31 234 ASN A O 1
ATOM 1795 N N . SER A 1 235 ? 11.913 5.990 -6.815 1.00 92.81 235 SER A N 1
ATOM 1796 C CA . SER A 1 235 ? 13.028 6.131 -5.865 1.00 92.81 235 SER A CA 1
ATOM 1797 C C . SER A 1 235 ? 13.225 4.924 -4.943 1.00 92.81 235 SER A C 1
ATOM 1799 O O . SER A 1 235 ? 13.759 5.074 -3.845 1.00 92.81 235 SER A O 1
ATOM 1801 N N . ASN A 1 236 ? 12.795 3.726 -5.352 1.00 94.81 236 ASN A N 1
ATOM 1802 C CA . ASN A 1 236 ? 13.031 2.521 -4.569 1.00 94.81 236 ASN A CA 1
ATOM 1803 C C . ASN A 1 236 ? 14.494 2.085 -4.736 1.00 94.81 236 ASN A C 1
ATOM 1805 O O . ASN A 1 236 ? 15.016 1.985 -5.848 1.00 94.81 236 ASN A O 1
ATOM 1809 N N . SER A 1 237 ? 15.175 1.855 -3.614 1.00 96.19 237 SER A N 1
ATOM 1810 C CA . SER A 1 237 ? 16.630 1.648 -3.576 1.00 96.19 237 SER A CA 1
ATOM 1811 C C . SER A 1 237 ? 17.092 0.322 -4.190 1.00 96.19 237 SER A C 1
ATOM 1813 O O . SER A 1 237 ? 18.276 0.173 -4.491 1.00 96.19 237 SER A O 1
ATOM 1815 N N . ALA A 1 238 ? 16.173 -0.620 -4.418 1.00 94.94 238 ALA A N 1
ATOM 1816 C CA . ALA A 1 238 ? 16.368 -1.807 -5.238 1.00 94.94 238 ALA A CA 1
ATOM 1817 C C . ALA A 1 238 ? 15.363 -1.818 -6.408 1.00 94.94 238 ALA A C 1
ATOM 1819 O O . ALA A 1 238 ? 15.472 -1.020 -7.338 1.00 94.94 238 ALA A O 1
ATOM 1820 N N . VAL A 1 239 ? 14.398 -2.733 -6.412 1.00 95.88 239 VAL A N 1
ATOM 1821 C CA . VAL A 1 239 ? 13.505 -2.921 -7.561 1.00 95.88 239 VAL A CA 1
ATOM 1822 C C . VAL A 1 239 ? 12.170 -2.211 -7.331 1.00 95.88 239 VAL A C 1
ATOM 1824 O O . VAL A 1 239 ? 11.594 -2.317 -6.252 1.00 95.88 239 VAL A O 1
ATOM 1827 N N . GLY A 1 240 ? 11.659 -1.509 -8.342 1.00 97.38 240 GLY A N 1
ATOM 1828 C CA . GLY A 1 240 ? 10.326 -0.912 -8.329 1.00 97.38 240 GLY A CA 1
ATOM 1829 C C . GLY A 1 240 ? 9.224 -1.970 -8.241 1.00 97.38 240 GLY A C 1
ATOM 1830 O O . GLY A 1 240 ? 8.437 -1.939 -7.306 1.00 97.38 240 GLY A O 1
ATOM 1831 N N . ILE A 1 241 ? 9.193 -2.921 -9.172 1.00 98.06 241 ILE A N 1
ATOM 1832 C CA . ILE A 1 241 ? 8.276 -4.066 -9.202 1.00 98.06 241 ILE A CA 1
ATOM 1833 C C . ILE A 1 241 ? 9.106 -5.344 -9.345 1.00 98.06 241 ILE A C 1
ATOM 1835 O O . ILE A 1 241 ? 9.778 -5.548 -10.357 1.00 98.06 241 ILE A O 1
ATOM 1839 N N . TYR A 1 242 ? 9.089 -6.194 -8.324 1.00 97.19 242 TYR A N 1
ATOM 1840 C CA . TYR A 1 242 ? 9.844 -7.444 -8.284 1.00 97.19 242 TYR A CA 1
ATOM 1841 C C . TYR A 1 242 ? 8.903 -8.648 -8.273 1.00 97.19 242 TYR A C 1
ATOM 1843 O O . TYR A 1 242 ? 8.080 -8.771 -7.369 1.00 97.19 242 TYR A O 1
ATOM 1851 N N . PHE A 1 243 ? 9.059 -9.544 -9.244 1.00 97.00 243 PHE A N 1
ATOM 1852 C CA . PHE A 1 243 ? 8.343 -10.814 -9.327 1.00 97.00 243 PHE A CA 1
ATOM 1853 C C . PHE A 1 243 ? 9.297 -11.966 -9.039 1.00 97.00 243 PHE A C 1
ATOM 1855 O O . PHE A 1 243 ? 10.323 -12.105 -9.703 1.00 97.00 243 PHE A O 1
ATOM 1862 N N . LYS A 1 244 ? 8.943 -12.809 -8.071 1.00 95.88 244 LYS A N 1
ATOM 1863 C CA . LYS A 1 244 ? 9.647 -14.051 -7.761 1.00 95.88 244 LYS A CA 1
ATOM 1864 C C . LYS A 1 244 ? 8.670 -15.215 -7.789 1.00 95.88 244 LYS A C 1
ATOM 1866 O O . LYS A 1 244 ? 7.706 -15.224 -7.022 1.00 95.88 244 LYS A O 1
ATOM 1871 N N . ASP A 1 245 ? 8.928 -16.189 -8.658 1.00 94.88 245 ASP A N 1
ATOM 1872 C CA . ASP A 1 245 ? 8.039 -17.333 -8.899 1.00 94.88 245 ASP A CA 1
ATOM 1873 C C . ASP A 1 245 ? 6.569 -16.905 -9.115 1.00 94.88 245 ASP A C 1
ATOM 1875 O O . ASP A 1 245 ? 5.651 -17.553 -8.625 1.00 94.88 245 ASP A O 1
ATOM 1879 N N . SER A 1 246 ? 6.354 -15.762 -9.777 1.00 95.56 246 SER A N 1
ATOM 1880 C CA . SER A 1 246 ? 5.061 -15.070 -9.857 1.00 95.56 246 SER A CA 1
ATOM 1881 C C . SER A 1 246 ? 4.697 -14.803 -11.316 1.00 95.56 246 SER A C 1
ATOM 1883 O O . SER A 1 246 ? 5.395 -14.056 -12.002 1.00 95.56 246 SER A O 1
ATOM 1885 N N . ALA A 1 247 ? 3.614 -15.421 -11.781 1.00 93.19 247 ALA A N 1
ATOM 1886 C CA . ALA A 1 247 ? 3.232 -15.491 -13.193 1.00 93.19 247 ALA A CA 1
ATOM 1887 C C . ALA A 1 247 ? 1.821 -14.944 -13.456 1.00 93.19 247 ALA A C 1
ATOM 1889 O O . ALA A 1 247 ? 0.995 -14.838 -12.548 1.00 93.19 247 ALA A O 1
ATOM 1890 N N . ASN A 1 248 ? 1.530 -14.656 -14.728 1.00 94.62 248 ASN A N 1
ATOM 1891 C CA . ASN A 1 248 ? 0.236 -14.150 -15.210 1.00 94.62 248 ASN A CA 1
ATOM 1892 C C . ASN A 1 248 ? -0.230 -12.838 -14.548 1.00 94.62 248 ASN A C 1
ATOM 1894 O O . ASN A 1 248 ? -1.422 -12.541 -14.542 1.00 94.62 248 ASN A O 1
ATOM 1898 N N . ASN A 1 249 ? 0.680 -12.039 -13.990 1.00 96.88 249 ASN A N 1
ATOM 1899 C CA . ASN A 1 249 ? 0.326 -10.733 -13.444 1.00 96.88 249 ASN A CA 1
ATOM 1900 C C . ASN A 1 249 ? 0.217 -9.700 -14.572 1.00 96.88 249 ASN A C 1
ATOM 1902 O O . ASN A 1 249 ? 0.961 -9.745 -15.554 1.00 96.88 249 ASN A O 1
ATOM 1906 N N . LYS A 1 250 ? -0.700 -8.747 -14.427 1.00 97.44 250 LYS A N 1
ATOM 1907 C CA . LYS A 1 250 ? -0.944 -7.660 -15.376 1.00 97.44 250 LYS A CA 1
ATOM 1908 C C . LYS A 1 250 ? -0.355 -6.364 -14.827 1.00 97.44 250 LYS A C 1
ATOM 1910 O O . LYS A 1 250 ? -0.705 -5.960 -13.727 1.00 97.44 250 LYS A O 1
ATOM 1915 N N . VAL A 1 251 ? 0.522 -5.705 -15.581 1.00 95.88 251 VAL A N 1
ATOM 1916 C CA . VAL A 1 251 ? 1.183 -4.451 -15.182 1.00 95.88 251 VAL A CA 1
ATOM 1917 C C . VAL A 1 251 ? 0.995 -3.417 -16.290 1.00 95.88 251 VAL A C 1
ATOM 1919 O O . VAL A 1 251 ? 1.673 -3.484 -17.317 1.00 95.88 251 VAL A O 1
ATOM 1922 N N . GLU A 1 252 ? 0.088 -2.461 -16.087 1.00 92.19 252 GLU A N 1
ATOM 1923 C CA . GLU A 1 252 ? -0.294 -1.464 -17.100 1.00 92.19 252 GLU A CA 1
ATOM 1924 C C . GLU A 1 252 ? -0.389 -0.030 -16.559 1.00 92.19 252 GLU A C 1
ATOM 1926 O O . GLU A 1 252 ? -0.738 0.178 -15.404 1.00 92.19 252 GLU A O 1
ATOM 1931 N N . GLY A 1 253 ? -0.085 0.988 -17.367 1.00 85.00 253 GLY A N 1
ATOM 1932 C CA . GLY A 1 253 ? -0.309 2.393 -16.986 1.00 85.00 253 GLY A CA 1
ATOM 1933 C C . GLY A 1 253 ? 0.548 2.913 -15.824 1.00 85.00 253 GLY A C 1
ATOM 1934 O O . GLY A 1 253 ? 0.341 4.028 -15.355 1.00 85.00 253 GLY A O 1
ATOM 1935 N N . ASN A 1 254 ? 1.512 2.139 -15.320 1.00 89.06 254 ASN A N 1
ATOM 1936 C CA . ASN A 1 254 ? 2.287 2.525 -14.143 1.00 89.06 254 ASN A CA 1
ATOM 1937 C C . ASN A 1 254 ? 3.406 3.508 -14.515 1.00 89.06 254 ASN A C 1
ATOM 1939 O O . ASN A 1 254 ? 4.071 3.356 -15.541 1.00 89.06 254 ASN A O 1
ATOM 1943 N N . LEU A 1 255 ? 3.668 4.477 -13.635 1.00 88.69 255 LEU A N 1
ATOM 1944 C CA . LEU A 1 255 ? 4.795 5.404 -13.724 1.00 88.69 255 LEU A CA 1
ATOM 1945 C C . LEU A 1 255 ? 5.952 4.899 -12.855 1.00 88.69 255 LEU A C 1
ATOM 1947 O O . LEU A 1 255 ? 5.899 4.991 -11.626 1.00 88.69 255 LEU A O 1
ATOM 1951 N N . LEU A 1 256 ? 7.024 4.416 -13.482 1.00 91.25 256 LEU A N 1
ATOM 1952 C CA . LEU A 1 256 ? 8.223 3.924 -12.803 1.00 91.25 256 LEU A CA 1
ATOM 1953 C C . LEU A 1 256 ? 9.405 4.868 -13.028 1.00 91.25 256 LEU A C 1
ATOM 1955 O O . LEU A 1 256 ? 9.743 5.196 -14.162 1.00 91.25 256 LEU A O 1
ATOM 1959 N N . SER A 1 257 ? 10.039 5.340 -11.955 1.00 86.88 257 SER A N 1
ATOM 1960 C CA . SER A 1 257 ? 11.180 6.258 -12.081 1.00 86.88 257 SER A CA 1
ATOM 1961 C C . SER A 1 257 ? 12.134 6.229 -10.893 1.00 86.88 257 SER A C 1
ATOM 1963 O O . SER A 1 257 ? 11.731 6.086 -9.747 1.00 86.88 257 SER A O 1
ATOM 1965 N N . LYS A 1 258 ? 13.421 6.463 -11.134 1.00 86.19 258 LYS A N 1
ATOM 1966 C CA . LYS A 1 258 ? 14.481 6.554 -10.119 1.00 86.19 258 LYS A CA 1
ATOM 1967 C C . LYS A 1 258 ? 14.622 5.297 -9.248 1.00 86.19 258 LYS A C 1
ATOM 1969 O O . LYS A 1 258 ? 15.180 5.388 -8.159 1.00 86.19 258 LYS A O 1
ATOM 1974 N N . ASN A 1 259 ? 14.134 4.143 -9.696 1.00 86.06 259 ASN A N 1
ATOM 1975 C CA . ASN A 1 259 ? 14.387 2.874 -9.011 1.00 86.06 259 ASN A CA 1
ATOM 1976 C C . ASN A 1 259 ? 15.761 2.333 -9.449 1.00 86.06 259 ASN A C 1
ATOM 1978 O O . ASN A 1 259 ? 16.209 2.645 -10.549 1.00 86.06 259 ASN A O 1
ATOM 1982 N N . LEU A 1 260 ? 16.445 1.507 -8.644 1.00 88.25 260 LEU A N 1
ATOM 1983 C CA . LEU A 1 260 ? 17.695 0.875 -9.119 1.00 88.25 260 LEU A CA 1
ATOM 1984 C C . LEU A 1 260 ? 17.421 -0.043 -10.324 1.00 88.25 260 LEU A C 1
ATOM 1986 O O . LEU A 1 260 ? 18.225 -0.118 -11.251 1.00 88.25 260 LEU A O 1
ATOM 1990 N N . LYS A 1 261 ? 16.274 -0.730 -10.309 1.00 90.62 261 LYS A N 1
ATOM 1991 C CA . LYS A 1 261 ? 15.656 -1.383 -11.471 1.00 90.62 261 LYS A CA 1
ATOM 1992 C C . LYS A 1 261 ? 14.154 -1.128 -11.422 1.00 90.62 261 LYS A C 1
ATOM 1994 O O . LYS A 1 261 ? 13.568 -1.275 -10.357 1.00 90.62 261 LYS A O 1
ATOM 1999 N N . ASN A 1 262 ? 13.500 -0.797 -12.533 1.00 90.38 262 ASN A N 1
ATOM 2000 C CA . ASN A 1 262 ? 12.044 -0.586 -12.501 1.00 90.38 262 ASN A CA 1
ATOM 2001 C C . ASN A 1 262 ? 11.267 -1.877 -12.333 1.00 90.38 262 ASN A C 1
ATOM 2003 O O . ASN A 1 262 ? 10.448 -1.961 -11.430 1.00 90.38 262 ASN A O 1
ATOM 2007 N N . ILE A 1 263 ? 11.543 -2.872 -13.173 1.00 92.88 263 ILE A N 1
ATOM 2008 C CA . ILE A 1 263 ? 10.869 -4.167 -13.132 1.00 92.88 263 ILE A CA 1
ATOM 2009 C C . ILE A 1 263 ? 11.925 -5.268 -13.186 1.00 92.88 263 ILE A C 1
ATOM 2011 O O . ILE A 1 263 ? 12.896 -5.162 -13.941 1.00 92.88 263 ILE A O 1
ATOM 2015 N N . HIS A 1 264 ? 11.767 -6.301 -12.364 1.00 92.06 264 HIS A N 1
ATOM 2016 C CA . HIS A 1 264 ? 12.615 -7.486 -12.387 1.00 92.06 264 HIS A CA 1
ATOM 2017 C C . HIS A 1 264 ? 11.786 -8.745 -12.138 1.00 92.06 264 HIS A C 1
ATOM 2019 O O . HIS A 1 264 ? 11.113 -8.850 -11.117 1.00 92.06 264 HIS A O 1
ATOM 2025 N N . GLU A 1 265 ? 11.894 -9.699 -13.056 1.00 91.12 265 GLU A N 1
ATOM 2026 C CA . GLU A 1 265 ? 11.323 -11.041 -12.947 1.00 91.12 265 GLU A CA 1
ATOM 2027 C C . GLU A 1 265 ? 12.456 -12.034 -12.648 1.00 91.12 265 GLU A C 1
ATOM 2029 O O . GLU A 1 265 ? 13.472 -12.053 -13.349 1.00 91.12 265 GLU A O 1
ATOM 2034 N N . ASP A 1 266 ? 12.314 -12.798 -11.565 1.00 83.62 266 ASP A N 1
ATOM 2035 C CA . ASP A 1 266 ? 13.275 -13.789 -11.080 1.00 83.62 266 ASP A CA 1
ATOM 2036 C C . ASP A 1 266 ? 12.679 -15.195 -11.221 1.00 83.62 266 ASP A C 1
ATOM 2038 O O . ASP A 1 266 ? 11.542 -15.427 -10.804 1.00 83.62 266 ASP A O 1
ATOM 2042 N N . SER A 1 267 ? 13.474 -16.117 -11.769 1.00 69.94 267 SER A N 1
ATOM 2043 C CA . SER A 1 267 ? 13.148 -17.516 -12.107 1.00 69.94 267 SER A CA 1
ATOM 2044 C C . SER A 1 267 ? 12.358 -17.781 -13.402 1.00 69.94 267 SER A C 1
ATOM 2046 O O . SER A 1 267 ? 11.615 -16.943 -13.908 1.00 69.94 267 SER A O 1
ATOM 2048 N N . ASP A 1 268 ? 12.484 -19.019 -13.903 1.00 65.19 268 ASP A N 1
ATOM 2049 C CA . ASP A 1 268 ? 11.706 -19.559 -15.033 1.00 65.19 268 ASP A CA 1
ATOM 2050 C C . ASP A 1 268 ? 10.193 -19.650 -14.739 1.00 65.19 268 ASP A C 1
ATOM 2052 O O . ASP A 1 268 ? 9.406 -19.890 -15.651 1.00 65.19 268 ASP A O 1
ATOM 2056 N N . ARG A 1 269 ? 9.778 -19.509 -13.469 1.00 73.19 269 ARG A N 1
ATOM 2057 C CA . ARG A 1 269 ? 8.372 -19.598 -13.029 1.00 73.19 269 ARG A CA 1
ATOM 2058 C C . ARG A 1 269 ? 7.686 -18.242 -12.897 1.00 73.19 269 ARG A C 1
ATOM 2060 O O . ARG A 1 269 ? 6.522 -18.202 -12.512 1.00 73.19 269 ARG A O 1
ATOM 2067 N N . SER A 1 270 ? 8.387 -17.151 -13.192 1.00 79.88 270 SER A N 1
ATOM 2068 C CA . SER A 1 270 ? 7.783 -15.822 -13.314 1.00 79.88 270 SER A CA 1
ATOM 2069 C C . SER A 1 270 ? 7.369 -15.532 -14.761 1.00 79.88 270 SER A C 1
ATOM 2071 O O . SER A 1 270 ? 7.546 -14.424 -15.246 1.00 79.88 270 SER A O 1
ATOM 2073 N N . ASP A 1 271 ? 6.889 -16.537 -15.500 1.00 73.25 271 ASP A N 1
ATOM 2074 C CA . ASP A 1 271 ? 6.555 -16.393 -16.914 1.00 73.25 271 ASP A CA 1
ATOM 2075 C C . ASP A 1 271 ? 5.190 -15.713 -17.132 1.00 73.25 271 ASP A C 1
ATOM 2077 O O . ASP A 1 271 ? 4.340 -15.630 -16.247 1.00 73.25 271 ASP A O 1
ATOM 2081 N N . LYS A 1 272 ? 4.963 -15.217 -18.356 1.00 82.31 272 LYS A N 1
ATOM 2082 C CA . LYS A 1 272 ? 3.659 -14.695 -18.816 1.00 82.31 272 LYS A CA 1
ATOM 2083 C C . LYS A 1 272 ? 3.113 -13.508 -18.017 1.00 82.31 272 LYS A C 1
ATOM 2085 O O . LYS A 1 272 ? 1.909 -13.270 -18.032 1.00 82.31 272 LYS A O 1
ATOM 2090 N N . ASN A 1 273 ? 3.961 -12.731 -17.352 1.00 85.19 273 ASN A N 1
ATOM 2091 C CA . ASN A 1 273 ? 3.524 -11.426 -16.874 1.00 85.19 273 ASN A CA 1
ATOM 2092 C C . ASN A 1 273 ? 3.266 -10.507 -18.082 1.00 85.19 273 ASN A C 1
ATOM 2094 O O . ASN A 1 273 ? 4.066 -10.412 -19.015 1.00 85.19 273 ASN A O 1
ATOM 2098 N N . HIS A 1 274 ? 2.109 -9.853 -18.087 1.00 87.44 274 HIS A N 1
ATOM 2099 C CA . HIS A 1 274 ? 1.656 -8.972 -19.155 1.00 87.44 274 HIS A CA 1
ATOM 2100 C C . HIS A 1 274 ? 2.002 -7.527 -18.798 1.00 87.44 274 HIS A C 1
ATOM 2102 O O . HIS A 1 274 ? 1.255 -6.862 -18.084 1.00 87.44 274 HIS A O 1
ATOM 2108 N N . ILE A 1 275 ? 3.144 -7.052 -19.296 1.00 89.06 275 ILE A N 1
ATOM 2109 C CA . ILE A 1 275 ? 3.702 -5.735 -18.969 1.00 89.06 275 ILE A CA 1
ATOM 2110 C C . ILE A 1 275 ? 3.647 -4.839 -20.207 1.00 89.06 275 ILE A C 1
ATOM 2112 O O . ILE A 1 275 ? 4.383 -5.060 -21.169 1.00 89.06 275 ILE A O 1
ATOM 2116 N N . TYR A 1 276 ? 2.787 -3.823 -20.197 1.00 79.44 276 TYR A N 1
ATOM 2117 C CA . TYR A 1 276 ? 2.594 -2.915 -21.333 1.00 79.44 276 TYR A CA 1
ATOM 2118 C C . TYR A 1 276 ? 2.136 -1.527 -20.869 1.00 79.44 276 TYR A C 1
ATOM 2120 O O . TY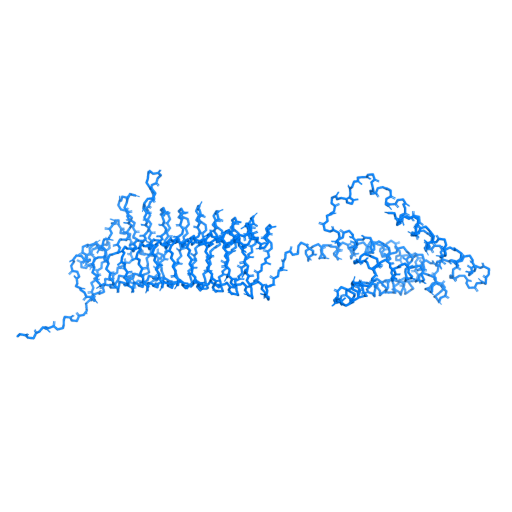R A 1 276 ? 1.723 -1.365 -19.732 1.00 79.44 276 TYR A O 1
ATOM 2128 N N . ASP A 1 277 ? 2.259 -0.508 -21.721 1.00 81.62 277 ASP A N 1
ATOM 2129 C CA . ASP A 1 277 ? 1.791 0.865 -21.454 1.00 81.62 277 ASP A CA 1
ATOM 2130 C C . ASP A 1 277 ? 2.262 1.486 -20.121 1.00 81.62 277 ASP A C 1
ATOM 2132 O O . ASP A 1 277 ? 1.569 2.304 -19.526 1.00 81.62 277 ASP A O 1
ATOM 2136 N N . ASN A 1 278 ? 3.457 1.120 -19.646 1.00 77.94 278 ASN A N 1
ATOM 2137 C CA . ASN A 1 278 ? 4.069 1.717 -18.455 1.00 77.94 278 ASN A CA 1
ATOM 2138 C C . ASN A 1 278 ? 5.039 2.843 -18.851 1.00 77.94 278 ASN A C 1
ATOM 2140 O O . ASN A 1 278 ? 5.868 2.672 -19.749 1.00 77.94 278 ASN A O 1
ATOM 2144 N N . GLU A 1 279 ? 4.981 3.980 -18.154 1.00 80.31 279 GLU A N 1
ATOM 2145 C CA . GLU A 1 279 ? 5.925 5.084 -18.337 1.00 80.31 279 GLU A CA 1
ATOM 2146 C C . GLU A 1 279 ? 7.166 4.851 -17.471 1.00 80.31 279 GLU A C 1
ATOM 2148 O O . GLU A 1 279 ? 7.101 4.878 -16.244 1.00 80.31 279 GLU A O 1
ATOM 2153 N N . ILE A 1 280 ? 8.323 4.652 -18.105 1.00 82.06 280 ILE A N 1
ATOM 2154 C CA . ILE A 1 280 ? 9.603 4.501 -17.409 1.00 82.06 280 ILE A CA 1
ATOM 2155 C C . ILE A 1 280 ? 10.424 5.786 -17.559 1.00 82.06 280 ILE A C 1
ATOM 2157 O O . ILE A 1 280 ? 11.006 6.051 -18.612 1.00 82.06 280 ILE A O 1
ATOM 2161 N N . ASN A 1 281 ? 10.497 6.579 -16.489 1.00 68.06 281 ASN A N 1
ATOM 2162 C CA . ASN A 1 281 ? 11.193 7.865 -16.444 1.00 68.06 281 ASN A CA 1
ATOM 2163 C C . ASN A 1 281 ? 12.407 7.823 -15.499 1.00 68.06 281 ASN A C 1
ATOM 2165 O O . ASN A 1 281 ? 12.525 8.576 -14.535 1.00 68.06 281 ASN A O 1
ATOM 2169 N N . ASP A 1 282 ? 13.343 6.920 -15.779 1.00 57.94 282 ASP A N 1
ATOM 2170 C CA . ASP A 1 282 ? 14.578 6.731 -14.998 1.00 57.94 282 ASP A CA 1
ATOM 2171 C C . ASP A 1 282 ? 15.694 7.723 -15.325 1.00 57.94 282 ASP A C 1
ATOM 2173 O O . ASP A 1 282 ? 16.849 7.560 -14.924 1.00 57.94 282 ASP A O 1
ATOM 2177 N N . SER A 1 283 ? 15.397 8.757 -16.103 1.00 48.28 283 SER A N 1
ATOM 2178 C CA . SER A 1 283 ? 16.464 9.434 -16.810 1.00 48.28 283 SER A CA 1
ATOM 2179 C C . SER A 1 283 ? 17.180 10.471 -15.925 1.00 48.28 283 SER A C 1
ATOM 2181 O O . SER A 1 283 ? 16.839 11.651 -15.843 1.00 48.28 283 SER A O 1
ATOM 2183 N N . THR A 1 284 ? 18.306 10.038 -15.349 1.00 47.19 284 THR A N 1
ATOM 2184 C CA . THR A 1 284 ? 19.478 10.881 -15.046 1.00 47.19 284 THR A CA 1
ATOM 2185 C C . THR A 1 284 ? 19.831 11.765 -16.255 1.00 47.19 284 THR A C 1
ATOM 2187 O O . THR A 1 284 ? 20.340 12.871 -16.096 1.00 47.19 284 THR A O 1
ATOM 2190 N N . ILE A 1 285 ? 19.477 11.312 -17.465 1.00 42.03 285 ILE A N 1
ATOM 2191 C CA . ILE A 1 285 ? 19.605 12.002 -18.754 1.00 42.03 285 ILE A CA 1
ATOM 2192 C C . ILE A 1 285 ? 18.878 13.352 -18.763 1.00 42.03 285 ILE A C 1
ATOM 2194 O O . ILE A 1 285 ? 19.476 14.317 -19.221 1.00 42.03 285 ILE A O 1
ATOM 2198 N N . GLY A 1 286 ? 17.658 13.478 -18.225 1.00 37.47 286 GLY A N 1
ATOM 2199 C CA . GLY A 1 286 ? 16.935 14.761 -18.193 1.00 37.47 286 GLY A CA 1
ATOM 2200 C C . GLY A 1 286 ? 17.632 15.827 -17.336 1.00 37.47 286 GLY A C 1
ATOM 2201 O O . GLY A 1 286 ? 17.779 16.980 -17.748 1.00 37.47 286 GLY A O 1
ATOM 2202 N N . ASN A 1 287 ? 18.158 15.421 -16.178 1.00 39.81 287 ASN A N 1
ATOM 2203 C CA . ASN A 1 287 ? 18.915 16.301 -15.282 1.00 39.81 287 ASN A CA 1
ATOM 2204 C C . ASN A 1 287 ? 20.307 16.640 -15.842 1.00 39.81 287 ASN A C 1
ATOM 2206 O O . ASN A 1 287 ? 20.764 17.779 -15.733 1.00 39.81 287 ASN A O 1
ATOM 2210 N N . ILE A 1 288 ? 20.964 15.676 -16.491 1.00 41.94 288 ILE A N 1
ATOM 2211 C CA . ILE A 1 288 ? 22.233 15.881 -17.197 1.00 41.94 288 ILE A CA 1
ATOM 2212 C C . ILE A 1 288 ? 22.035 16.822 -18.397 1.00 41.94 288 ILE A C 1
ATOM 2214 O O . ILE A 1 288 ? 22.831 17.742 -18.565 1.00 41.94 288 ILE A O 1
ATOM 2218 N N . LEU A 1 289 ? 20.952 16.690 -19.176 1.00 39.28 289 LEU A N 1
ATOM 2219 C CA . LEU A 1 289 ? 20.624 17.598 -20.287 1.00 39.28 289 LEU A CA 1
ATOM 2220 C C . LEU A 1 289 ? 20.469 19.047 -19.804 1.00 39.28 289 LEU A C 1
ATOM 2222 O O . LEU A 1 289 ? 20.964 19.975 -20.445 1.00 39.28 289 LEU A O 1
ATOM 2226 N N . PHE A 1 290 ? 19.821 19.247 -18.653 1.00 40.72 290 PHE A N 1
ATOM 2227 C CA . PHE A 1 290 ? 19.633 20.567 -18.054 1.00 40.72 290 PHE A CA 1
ATOM 2228 C C . PHE A 1 290 ? 20.964 21.189 -17.595 1.00 40.72 290 PHE A C 1
ATOM 2230 O O . PHE A 1 290 ? 21.264 22.339 -17.932 1.00 40.72 290 PHE A O 1
ATOM 2237 N N . ILE A 1 291 ? 21.819 20.420 -16.914 1.00 44.72 291 ILE A N 1
ATOM 2238 C CA . ILE A 1 291 ? 23.157 20.871 -16.489 1.00 44.72 291 ILE A CA 1
ATOM 2239 C C . ILE A 1 291 ? 24.053 21.157 -17.705 1.00 44.72 291 ILE A C 1
ATOM 2241 O O . ILE A 1 291 ? 24.725 22.189 -17.747 1.00 44.72 291 ILE A O 1
ATOM 2245 N N . ILE A 1 292 ? 24.021 20.298 -18.728 1.00 42.00 292 ILE A N 1
ATOM 2246 C CA . ILE A 1 292 ? 24.797 20.460 -19.965 1.00 42.00 292 ILE A CA 1
ATOM 2247 C C . ILE A 1 292 ? 24.326 21.681 -20.756 1.00 42.00 292 ILE A C 1
ATOM 2249 O O . ILE A 1 292 ? 25.164 22.463 -21.201 1.00 42.00 292 ILE A O 1
ATOM 2253 N N . SER A 1 293 ? 23.015 21.913 -20.886 1.00 43.53 293 SER A N 1
ATOM 2254 C CA . SER A 1 293 ? 22.495 23.123 -21.539 1.00 43.53 293 SER A CA 1
ATOM 2255 C C . SER A 1 293 ? 22.937 24.398 -20.809 1.00 43.53 293 SER A C 1
ATOM 2257 O O . SER A 1 293 ? 23.319 25.381 -21.445 1.00 43.53 293 SER A O 1
ATOM 2259 N N . SER A 1 294 ? 23.000 24.351 -19.475 1.00 42.22 294 SER A N 1
ATOM 2260 C CA . SER A 1 294 ? 23.435 25.468 -18.634 1.00 42.22 294 SER A CA 1
ATOM 2261 C C . SER A 1 294 ? 24.942 25.722 -18.770 1.00 42.22 294 SER A C 1
ATOM 2263 O O . SER A 1 294 ? 25.372 26.869 -18.905 1.00 42.22 294 SER A O 1
ATOM 2265 N N . PHE A 1 295 ? 25.757 24.664 -18.825 1.00 44.44 295 PHE A N 1
ATOM 2266 C CA . PHE A 1 295 ? 27.201 24.758 -19.060 1.00 44.44 295 PHE A CA 1
ATOM 2267 C C . PHE A 1 295 ? 27.527 25.242 -20.482 1.00 44.44 295 PHE A C 1
ATOM 2269 O O . PHE A 1 295 ? 28.395 26.097 -20.663 1.00 44.44 295 PHE A O 1
ATOM 2276 N N . PHE A 1 296 ? 26.790 24.771 -21.491 1.00 45.53 296 PHE A N 1
ATOM 2277 C CA . PHE A 1 296 ? 26.952 25.187 -22.884 1.00 45.53 296 PHE A CA 1
ATOM 2278 C C . PHE A 1 296 ? 26.663 26.682 -23.065 1.00 45.53 296 PHE A C 1
ATOM 2280 O O . PHE A 1 296 ? 27.432 27.378 -23.728 1.00 45.53 296 PHE A O 1
ATOM 2287 N N . VAL A 1 297 ? 25.627 27.208 -22.400 1.00 43.69 297 VAL A N 1
ATOM 2288 C CA . VAL A 1 297 ? 25.329 28.650 -22.362 1.00 43.69 297 VAL A CA 1
ATOM 2289 C C . VAL A 1 297 ? 26.463 29.441 -21.697 1.00 43.69 297 VAL A C 1
ATOM 2291 O O . VAL A 1 297 ? 26.854 30.489 -22.212 1.00 43.69 297 VAL A O 1
ATOM 2294 N N . ILE A 1 298 ? 27.057 28.941 -20.609 1.00 45.16 298 ILE A N 1
ATOM 2295 C CA . ILE A 1 298 ? 28.186 29.602 -19.927 1.00 45.16 298 ILE A CA 1
ATOM 2296 C C . ILE A 1 298 ? 29.429 29.659 -20.826 1.00 45.16 298 ILE A C 1
ATOM 2298 O O . ILE A 1 298 ? 30.056 30.717 -20.943 1.00 45.16 298 ILE A O 1
ATOM 2302 N N . VAL A 1 299 ? 29.764 28.560 -21.508 1.00 45.00 299 VAL A N 1
ATOM 2303 C CA . VAL A 1 299 ? 30.885 28.507 -22.461 1.00 45.00 299 VAL A CA 1
ATOM 2304 C C . VAL A 1 299 ? 30.633 29.440 -23.648 1.00 45.00 299 VAL A C 1
ATOM 2306 O O . VAL A 1 299 ? 31.525 30.193 -24.032 1.00 45.00 299 VAL A O 1
ATOM 2309 N N . LEU A 1 300 ? 29.407 29.482 -24.177 1.00 47.62 300 LEU A N 1
ATOM 2310 C CA . LEU A 1 300 ? 28.993 30.425 -25.221 1.00 47.62 300 LEU A CA 1
ATOM 2311 C C . LEU A 1 300 ? 29.161 31.884 -24.796 1.00 47.62 300 LEU A C 1
ATOM 2313 O O . LEU A 1 300 ? 29.686 32.692 -25.561 1.00 47.62 300 LEU A O 1
ATOM 2317 N N . VAL A 1 301 ? 28.765 32.223 -23.568 1.00 45.34 301 VAL A N 1
ATOM 2318 C CA . VAL A 1 301 ? 28.928 33.570 -23.007 1.00 45.34 301 VAL A CA 1
ATOM 2319 C C . VAL A 1 301 ? 30.410 33.909 -22.807 1.00 45.34 301 VAL A C 1
ATOM 2321 O O . VAL A 1 301 ? 30.815 35.041 -23.081 1.00 45.34 301 VAL A O 1
ATOM 2324 N N . ALA A 1 302 ? 31.241 32.951 -22.389 1.00 45.38 302 ALA A N 1
ATOM 2325 C CA . ALA A 1 302 ? 32.685 33.138 -22.240 1.00 45.38 302 ALA A CA 1
ATOM 2326 C C . ALA A 1 302 ? 33.387 33.342 -23.596 1.00 45.38 302 ALA A C 1
ATOM 2328 O O . ALA A 1 302 ? 34.153 34.291 -23.760 1.00 45.38 302 ALA A O 1
ATOM 2329 N N . VAL A 1 303 ? 33.063 32.520 -24.596 1.00 46.56 303 VAL A N 1
ATOM 2330 C CA . VAL A 1 303 ? 33.566 32.648 -25.973 1.00 46.56 303 VAL A CA 1
ATOM 2331 C C . VAL A 1 303 ? 33.099 33.965 -26.600 1.00 46.56 303 VAL A C 1
ATOM 2333 O O . VAL A 1 303 ? 33.899 34.669 -27.218 1.00 46.56 303 VAL A O 1
ATOM 2336 N N . PHE A 1 304 ? 31.841 34.362 -26.380 1.00 46.19 304 PHE A N 1
ATOM 2337 C CA . PHE A 1 304 ? 31.324 35.656 -26.823 1.00 46.19 304 PHE A CA 1
ATOM 2338 C C . PHE A 1 304 ? 32.087 36.815 -26.174 1.00 46.19 304 PHE A C 1
ATOM 2340 O O . PHE A 1 304 ? 32.501 37.725 -26.883 1.00 46.19 304 PHE A O 1
ATOM 2347 N N . ARG A 1 305 ? 32.355 36.771 -24.861 1.00 47.66 305 ARG A N 1
ATOM 2348 C CA . ARG A 1 305 ? 33.157 37.795 -24.164 1.00 47.66 305 ARG A CA 1
ATOM 2349 C C . ARG A 1 305 ? 34.579 37.917 -24.717 1.00 47.66 305 ARG A C 1
ATOM 2351 O O . ARG A 1 305 ? 35.070 39.031 -24.834 1.00 47.66 305 ARG A O 1
ATOM 2358 N N . VAL A 1 306 ? 35.215 36.807 -25.090 1.00 51.19 306 VAL A N 1
ATOM 2359 C CA . VAL A 1 306 ? 36.588 36.794 -25.632 1.00 51.19 306 VAL A CA 1
ATOM 2360 C C . VAL A 1 306 ? 36.650 37.267 -27.092 1.00 51.19 306 VAL A C 1
ATOM 2362 O O . VAL A 1 306 ? 37.646 37.857 -27.513 1.00 51.19 306 VAL A O 1
ATOM 2365 N N . LEU A 1 307 ? 35.596 37.026 -27.878 1.00 45.09 307 LEU A N 1
ATOM 2366 C CA . LEU A 1 307 ? 35.570 37.325 -29.315 1.00 45.09 307 LEU A CA 1
ATOM 2367 C C . LEU A 1 307 ? 34.852 38.636 -29.678 1.00 45.09 307 LEU A C 1
ATOM 2369 O O . LEU A 1 307 ? 35.027 39.116 -30.801 1.00 45.09 307 LEU A O 1
ATOM 2373 N N . LYS A 1 308 ? 34.087 39.231 -28.749 1.00 46.78 308 LYS A N 1
ATOM 2374 C CA . LYS A 1 308 ? 33.272 40.444 -28.965 1.00 46.78 308 LYS A CA 1
ATOM 2375 C C . LYS A 1 308 ? 34.073 41.629 -29.511 1.00 46.78 308 LYS A C 1
ATOM 2377 O O . LYS A 1 308 ? 33.550 42.363 -30.345 1.00 46.78 308 LYS A O 1
ATOM 2382 N N . ASP A 1 309 ? 35.335 41.764 -29.109 1.00 47.91 309 ASP A N 1
ATOM 2383 C CA . ASP A 1 309 ? 36.179 42.908 -29.479 1.00 47.91 309 ASP A CA 1
ATOM 2384 C C . ASP A 1 309 ? 37.050 42.655 -30.724 1.00 47.91 309 ASP A C 1
ATOM 2386 O O . ASP A 1 309 ? 37.731 43.560 -31.201 1.00 47.91 309 ASP A O 1
ATOM 2390 N N . LYS A 1 310 ? 37.042 41.432 -31.281 1.00 52.19 310 LYS A N 1
ATOM 2391 C CA . LYS A 1 310 ? 37.936 41.035 -32.388 1.00 52.19 310 LYS A CA 1
ATOM 2392 C C . LYS A 1 310 ? 37.236 40.801 -33.729 1.00 52.19 310 LYS A C 1
ATOM 2394 O O . LYS A 1 310 ? 37.920 40.629 -34.737 1.00 52.19 310 LYS A O 1
ATOM 2399 N N . ILE A 1 311 ? 35.902 40.765 -33.781 1.00 53.09 311 ILE A N 1
ATOM 2400 C CA . ILE A 1 311 ? 35.151 40.374 -34.987 1.00 53.09 311 ILE A CA 1
ATOM 2401 C C . ILE A 1 311 ? 33.879 41.219 -35.122 1.00 53.09 311 ILE A C 1
ATOM 2403 O O . ILE A 1 311 ? 33.209 41.522 -34.142 1.00 53.09 311 ILE A O 1
ATOM 2407 N N . ASN A 1 312 ? 33.511 41.570 -36.359 1.00 60.62 312 ASN A N 1
ATOM 2408 C CA . ASN A 1 312 ? 32.229 42.203 -36.673 1.00 60.62 312 ASN A CA 1
ATOM 2409 C C . ASN A 1 312 ? 31.068 41.312 -36.175 1.00 60.62 312 ASN A C 1
ATOM 2411 O O . ASN A 1 312 ? 30.800 40.248 -36.740 1.00 60.62 312 ASN A O 1
ATOM 2415 N N . THR A 1 313 ? 30.395 41.750 -35.111 1.00 56.00 313 THR A N 1
ATOM 2416 C CA . THR A 1 313 ? 29.449 40.987 -34.275 1.00 56.00 313 THR A CA 1
ATOM 2417 C C . THR A 1 313 ? 28.310 40.331 -35.056 1.00 56.00 313 THR A C 1
ATOM 2419 O O . THR A 1 313 ? 27.860 39.250 -34.681 1.00 56.00 313 THR A O 1
ATOM 2422 N N . LYS A 1 314 ? 27.886 40.911 -36.187 1.00 56.91 314 LYS A N 1
ATOM 2423 C CA . LYS A 1 314 ? 26.861 40.308 -37.058 1.00 56.91 314 LYS A CA 1
ATOM 2424 C C . LYS A 1 314 ? 27.338 39.028 -37.753 1.00 56.91 314 LYS A C 1
ATOM 2426 O O . LYS A 1 314 ? 26.560 38.091 -37.886 1.00 56.91 314 LYS A O 1
ATOM 2431 N N . LYS A 1 315 ? 28.604 38.957 -38.178 1.00 58.69 315 LYS A N 1
ATOM 2432 C CA . LYS A 1 315 ? 29.154 37.780 -38.882 1.00 58.69 315 LYS A CA 1
ATOM 2433 C C . LYS A 1 315 ? 29.405 36.609 -37.935 1.00 58.69 315 LYS A C 1
ATOM 2435 O O . LYS A 1 315 ? 29.118 35.465 -38.280 1.00 58.69 315 LYS A O 1
ATOM 2440 N N . LEU A 1 316 ? 29.858 36.906 -36.716 1.00 57.12 316 LEU A N 1
ATOM 2441 C CA . LEU A 1 316 ? 30.029 35.897 -35.673 1.00 57.12 316 LEU A CA 1
ATOM 2442 C C . LEU A 1 316 ? 28.679 35.305 -35.248 1.00 57.12 316 LEU A C 1
ATOM 2444 O O . LEU A 1 316 ? 28.560 34.089 -35.157 1.00 57.12 316 LEU A O 1
ATOM 2448 N N . LEU A 1 317 ? 27.651 36.143 -35.066 1.00 55.53 317 LEU A N 1
ATOM 2449 C CA . LEU A 1 317 ? 26.304 35.687 -34.714 1.00 55.53 317 LEU A CA 1
ATOM 2450 C C . LEU A 1 317 ? 25.701 34.780 -35.798 1.00 55.53 317 LEU A C 1
ATOM 2452 O O . LEU A 1 317 ? 25.151 33.735 -35.475 1.00 55.53 317 LEU A O 1
ATOM 2456 N N . ILE A 1 318 ? 25.861 35.131 -37.079 1.00 57.09 318 ILE A N 1
ATOM 2457 C CA . ILE A 1 318 ? 25.409 34.292 -38.203 1.00 57.09 318 ILE A CA 1
ATOM 2458 C C . ILE A 1 318 ? 26.160 32.954 -38.230 1.00 57.09 318 ILE A C 1
ATOM 2460 O O . ILE A 1 318 ? 25.530 31.913 -38.397 1.00 57.09 318 ILE A O 1
ATOM 2464 N N . SER A 1 319 ? 27.479 32.965 -38.005 1.00 57.59 319 SER A N 1
ATOM 2465 C CA . SER A 1 319 ? 28.290 31.737 -37.929 1.00 57.59 319 SER A CA 1
ATOM 2466 C C . SER A 1 319 ? 27.840 30.827 -36.788 1.00 57.59 319 SER A C 1
ATOM 2468 O O . SER A 1 319 ? 27.747 29.613 -36.946 1.00 57.59 319 SER A O 1
ATOM 2470 N N . LEU A 1 320 ? 27.536 31.424 -35.636 1.00 56.06 320 LEU A N 1
ATOM 2471 C CA . LEU A 1 320 ? 27.097 30.720 -34.442 1.00 56.06 320 LEU A CA 1
ATOM 2472 C C . LEU A 1 320 ? 25.699 30.113 -34.629 1.00 56.06 320 LEU A C 1
ATOM 2474 O O . LEU A 1 320 ? 25.500 28.944 -34.322 1.00 56.06 320 LEU A O 1
ATOM 2478 N N . ILE A 1 321 ? 24.756 30.877 -35.189 1.00 57.34 321 ILE A N 1
ATOM 2479 C CA . ILE A 1 321 ? 23.399 30.404 -35.500 1.00 57.34 321 ILE A CA 1
ATOM 2480 C C . ILE A 1 321 ? 23.445 29.284 -36.543 1.00 57.34 321 ILE A C 1
ATOM 2482 O O . ILE A 1 321 ? 22.773 28.272 -36.370 1.00 57.34 321 ILE A O 1
ATOM 2486 N N . ALA A 1 322 ? 24.264 29.425 -37.590 1.00 55.78 322 ALA A N 1
ATOM 2487 C CA . ALA A 1 322 ? 24.442 28.379 -38.594 1.00 55.78 322 ALA A CA 1
ATOM 2488 C C . ALA A 1 322 ? 25.017 27.093 -37.977 1.00 55.78 322 ALA A C 1
ATOM 2490 O O . ALA A 1 322 ? 24.522 26.008 -38.263 1.00 55.78 322 ALA A O 1
ATOM 2491 N N . SER A 1 323 ? 26.005 27.213 -37.084 1.00 55.75 323 SER A N 1
ATOM 2492 C CA . SER A 1 323 ? 26.574 26.074 -36.352 1.00 55.75 323 SER A CA 1
ATOM 2493 C C . SER A 1 323 ? 25.533 25.385 -35.459 1.00 55.75 323 SER A C 1
ATOM 2495 O O . SER A 1 323 ? 25.379 24.168 -35.509 1.00 55.75 323 SER A O 1
ATOM 2497 N N . LEU A 1 324 ? 24.752 26.161 -34.698 1.00 54.72 324 LEU A N 1
ATOM 2498 C CA . LEU A 1 324 ? 23.686 25.641 -33.834 1.00 54.72 324 LEU A CA 1
ATOM 2499 C C . LEU A 1 324 ? 22.576 24.949 -34.634 1.00 54.72 324 LEU A C 1
ATOM 2501 O O . LEU A 1 324 ? 22.086 23.904 -34.215 1.00 54.72 324 LEU A O 1
ATOM 2505 N N . PHE A 1 325 ? 22.209 25.499 -35.792 1.00 57.56 325 PHE A N 1
ATOM 2506 C CA . PHE A 1 325 ? 21.217 24.906 -36.686 1.00 57.56 325 PHE A CA 1
ATOM 2507 C C . PHE A 1 325 ? 21.688 23.563 -37.258 1.00 57.56 325 PHE A C 1
ATOM 2509 O O . PHE A 1 325 ? 20.919 22.608 -37.290 1.00 57.56 325 PHE A O 1
ATOM 2516 N N . VAL A 1 326 ? 22.960 23.460 -37.655 1.00 56.28 326 VAL A N 1
ATOM 2517 C CA . VAL A 1 326 ? 23.534 22.203 -38.159 1.00 56.28 326 VAL A CA 1
ATOM 2518 C C . VAL A 1 326 ? 23.604 21.151 -37.052 1.00 56.28 326 VAL A C 1
ATOM 2520 O O . VAL A 1 326 ? 23.196 20.013 -37.275 1.00 56.28 326 VAL A O 1
ATOM 2523 N N . SER A 1 327 ? 24.030 21.526 -35.843 1.00 56.31 327 SER A N 1
ATOM 2524 C CA . SER A 1 327 ? 24.005 20.621 -34.687 1.00 56.31 327 SER A CA 1
ATOM 2525 C C . SER A 1 327 ? 22.585 20.142 -34.367 1.00 56.31 327 SER A C 1
ATOM 2527 O O . SER A 1 327 ? 22.376 18.955 -34.129 1.00 56.31 327 SER A O 1
ATOM 2529 N N . ALA A 1 328 ? 21.592 21.035 -34.423 1.00 54.12 328 ALA A N 1
ATOM 2530 C CA . ALA A 1 328 ? 20.189 20.679 -34.223 1.00 54.12 328 ALA A CA 1
ATOM 2531 C C . ALA A 1 328 ? 19.664 19.733 -35.315 1.00 54.12 328 ALA A C 1
ATOM 2533 O O . ALA A 1 328 ? 18.927 18.804 -35.003 1.00 54.12 328 ALA A O 1
ATOM 2534 N N . LEU A 1 329 ? 20.071 19.918 -36.575 1.00 56.03 329 LEU A N 1
ATOM 2535 C CA . LEU A 1 329 ? 19.682 19.046 -37.685 1.00 56.03 329 LEU A CA 1
ATOM 2536 C C . LEU A 1 329 ? 20.264 17.633 -37.540 1.00 56.03 329 LEU A C 1
ATOM 2538 O O . LEU A 1 329 ? 19.567 16.659 -37.816 1.00 56.03 329 LEU A O 1
ATOM 2542 N N . ILE A 1 330 ? 21.507 17.508 -37.067 1.00 54.78 330 ILE A N 1
ATOM 2543 C CA . ILE A 1 330 ? 22.137 16.209 -36.782 1.00 54.78 330 ILE A CA 1
ATOM 2544 C C . ILE A 1 330 ? 21.383 15.492 -35.658 1.00 54.78 330 ILE A C 1
ATOM 2546 O O . ILE A 1 330 ? 21.019 14.329 -35.817 1.00 54.78 330 ILE A O 1
ATOM 2550 N N . ILE A 1 331 ? 21.080 16.198 -34.562 1.00 53.47 331 ILE A N 1
ATOM 2551 C CA . ILE A 1 331 ? 20.305 15.651 -33.436 1.00 53.47 331 ILE A CA 1
ATOM 2552 C C . ILE A 1 331 ? 18.906 15.233 -33.899 1.00 53.47 331 ILE A C 1
ATOM 2554 O O . ILE A 1 331 ? 18.459 14.131 -33.600 1.00 53.47 331 ILE A O 1
ATOM 2558 N N . PHE A 1 332 ? 18.223 16.079 -34.668 1.00 53.16 332 PHE A N 1
ATOM 2559 C CA . PHE A 1 332 ? 16.891 15.795 -35.200 1.00 53.16 332 PHE A CA 1
ATOM 2560 C C . PHE A 1 332 ? 16.889 14.582 -36.137 1.00 53.16 332 PHE A C 1
ATOM 2562 O O . PHE A 1 332 ? 16.013 13.726 -36.040 1.00 53.16 332 PHE A O 1
ATOM 2569 N N . THR A 1 333 ? 17.903 14.468 -36.997 1.00 53.66 333 THR A N 1
ATOM 2570 C CA . THR A 1 333 ? 18.087 13.305 -37.872 1.00 53.66 333 THR A CA 1
ATOM 2571 C C . THR A 1 333 ? 18.309 12.047 -37.035 1.00 53.66 333 THR A C 1
ATOM 2573 O O . THR A 1 333 ? 17.619 11.056 -37.251 1.00 53.66 333 THR A O 1
ATOM 2576 N N . ALA A 1 334 ? 19.176 12.096 -36.018 1.00 51.34 334 ALA A N 1
ATOM 2577 C CA . ALA A 1 334 ? 19.386 10.978 -35.100 1.00 51.34 334 ALA A CA 1
ATOM 2578 C C . ALA A 1 334 ? 18.075 10.547 -34.418 1.00 51.34 334 ALA A C 1
ATOM 2580 O O . ALA A 1 334 ? 17.749 9.364 -34.426 1.00 51.34 334 ALA A O 1
ATOM 2581 N N . VAL A 1 335 ? 17.279 11.497 -33.913 1.00 51.47 335 VAL A N 1
ATOM 2582 C CA . VAL A 1 335 ? 15.979 11.228 -33.270 1.00 51.47 335 VAL A CA 1
ATOM 2583 C C . VAL A 1 335 ? 14.974 10.584 -34.233 1.00 51.47 335 VAL A C 1
ATOM 2585 O O . VAL A 1 335 ? 14.315 9.622 -33.852 1.00 51.47 335 VAL A O 1
ATOM 2588 N N . ILE A 1 336 ? 14.878 11.048 -35.484 1.00 51.16 336 ILE A N 1
ATOM 2589 C CA . ILE A 1 336 ? 14.016 10.423 -36.507 1.00 51.16 336 ILE A CA 1
ATOM 2590 C C . ILE A 1 336 ? 14.455 8.985 -36.810 1.00 51.16 336 ILE A C 1
ATOM 2592 O O . ILE A 1 336 ? 13.619 8.104 -37.001 1.00 51.16 336 ILE A O 1
ATOM 2596 N N . PHE A 1 337 ? 15.761 8.724 -36.855 1.00 49.47 337 PHE A N 1
ATOM 2597 C CA . PHE A 1 337 ? 16.268 7.366 -37.051 1.00 49.47 337 PHE A CA 1
ATOM 2598 C C . PHE A 1 337 ? 16.029 6.474 -35.823 1.00 49.47 337 PHE A C 1
ATOM 2600 O O . PHE A 1 337 ? 15.771 5.281 -35.981 1.00 49.47 337 PHE A O 1
ATOM 2607 N N . PHE A 1 338 ? 16.020 7.036 -34.609 1.00 48.72 338 PHE A N 1
ATOM 2608 C CA . PHE A 1 338 ? 15.634 6.307 -33.398 1.00 48.72 338 PHE A CA 1
ATOM 2609 C C . PHE A 1 338 ? 14.181 5.843 -33.419 1.00 48.72 338 PHE A C 1
ATOM 2611 O O . PHE A 1 338 ? 13.901 4.765 -32.904 1.00 48.72 338 PHE A O 1
ATOM 2618 N N . THR A 1 339 ? 13.264 6.597 -34.017 1.00 47.06 339 THR A N 1
ATOM 2619 C CA . THR A 1 339 ? 11.834 6.261 -33.988 1.00 47.06 339 THR A CA 1
ATOM 2620 C C . THR A 1 339 ? 11.396 5.276 -35.074 1.00 47.06 339 THR A C 1
ATOM 2622 O O . THR A 1 339 ? 10.254 4.824 -35.036 1.00 47.06 339 THR A O 1
ATOM 2625 N N . ASN A 1 340 ? 12.269 4.894 -36.018 1.00 46.72 340 ASN A N 1
ATOM 2626 C CA . ASN A 1 340 ? 11.892 4.044 -37.151 1.00 46.72 340 ASN A CA 1
ATOM 2627 C C . ASN A 1 340 ? 12.523 2.635 -37.078 1.00 46.72 340 ASN A C 1
ATOM 2629 O O . ASN A 1 340 ? 13.672 2.416 -37.459 1.00 46.72 340 ASN A O 1
ATOM 2633 N N . GLU A 1 341 ? 11.751 1.662 -36.584 1.00 51.94 341 GLU A N 1
ATOM 2634 C CA . GLU A 1 341 ? 12.151 0.255 -36.377 1.00 51.94 341 GLU A CA 1
ATOM 2635 C C . GLU A 1 341 ? 12.515 -0.497 -37.675 1.00 51.94 341 GLU A C 1
ATOM 2637 O O . GLU A 1 341 ? 13.400 -1.352 -37.673 1.00 51.94 341 GLU A O 1
ATOM 2642 N N . THR A 1 342 ? 11.884 -0.168 -38.809 1.00 43.94 342 THR A N 1
ATOM 2643 C CA . THR A 1 342 ? 11.957 -0.969 -40.053 1.00 43.94 342 THR A CA 1
ATOM 2644 C C . THR A 1 342 ? 13.316 -0.950 -40.750 1.00 43.94 342 THR A C 1
ATOM 2646 O O . THR A 1 342 ? 13.616 -1.864 -41.513 1.00 43.94 342 THR A O 1
ATOM 2649 N N . PHE A 1 343 ? 14.157 0.054 -40.491 1.00 44.28 343 PHE A N 1
ATOM 2650 C CA . PHE A 1 343 ? 15.496 0.131 -41.079 1.00 44.28 343 PHE A CA 1
ATOM 2651 C C . PHE A 1 343 ? 16.570 -0.572 -40.243 1.00 44.28 343 PHE A C 1
ATOM 2653 O O . PHE A 1 343 ? 17.619 -0.869 -40.799 1.00 44.28 343 PHE A O 1
ATOM 2660 N N . ARG A 1 344 ? 16.317 -0.888 -38.959 1.00 49.72 344 ARG A N 1
ATOM 2661 C CA . ARG A 1 344 ? 17.312 -1.436 -38.008 1.00 49.72 344 ARG A CA 1
ATOM 2662 C C . ARG A 1 344 ? 17.880 -2.798 -38.434 1.00 49.72 344 ARG A C 1
ATOM 2664 O O . ARG A 1 344 ? 19.034 -3.102 -38.126 1.00 49.72 344 ARG A O 1
ATOM 2671 N N . THR A 1 345 ? 17.109 -3.593 -39.173 1.00 46.59 345 THR A N 1
ATOM 2672 C CA . THR A 1 345 ? 17.426 -4.979 -39.558 1.00 46.59 345 THR A CA 1
ATOM 2673 C C . THR A 1 345 ? 18.286 -5.134 -40.817 1.00 46.59 345 THR A C 1
ATOM 2675 O O . THR A 1 345 ? 18.880 -6.194 -40.987 1.00 46.59 345 THR A O 1
ATOM 2678 N N . ILE A 1 346 ? 18.394 -4.127 -41.694 1.00 48.12 346 ILE A N 1
ATOM 2679 C CA . ILE A 1 346 ? 19.008 -4.306 -43.031 1.00 48.12 346 ILE A CA 1
ATOM 2680 C C . ILE A 1 346 ? 20.526 -4.028 -43.054 1.00 48.12 346 ILE A C 1
ATOM 2682 O O . ILE A 1 346 ? 21.237 -4.633 -43.851 1.00 48.12 346 ILE A O 1
ATOM 2686 N N . ALA A 1 347 ? 21.049 -3.159 -42.186 1.00 48.09 347 ALA A N 1
ATOM 2687 C CA . ALA A 1 347 ? 22.443 -2.684 -42.212 1.00 48.09 347 ALA A CA 1
ATOM 2688 C C . ALA A 1 347 ? 23.245 -2.886 -40.906 1.00 48.09 347 ALA A C 1
ATOM 2690 O O . ALA A 1 347 ? 24.266 -2.236 -40.722 1.00 48.09 347 ALA A O 1
ATOM 2691 N N . GLY A 1 348 ? 22.829 -3.804 -40.025 1.00 51.84 348 GLY A N 1
ATOM 2692 C CA . GLY A 1 348 ? 23.643 -4.226 -38.876 1.00 51.84 348 GLY A CA 1
ATOM 2693 C C . GLY A 1 348 ? 23.787 -3.180 -37.761 1.00 51.84 348 GLY A C 1
ATOM 2694 O O . GLY A 1 348 ? 24.817 -2.539 -37.638 1.00 51.84 348 GLY A O 1
ATOM 2695 N N . GLY A 1 349 ? 22.783 -3.078 -36.883 1.00 55.84 349 GLY A N 1
ATOM 2696 C CA . GLY A 1 349 ? 22.895 -2.403 -35.578 1.00 55.84 349 GLY A CA 1
ATOM 2697 C C . GLY A 1 349 ? 22.865 -0.865 -35.594 1.00 55.84 349 GLY A C 1
ATOM 2698 O O . GLY A 1 349 ? 23.249 -0.217 -36.554 1.00 55.84 349 GLY A O 1
ATOM 2699 N N . TYR A 1 350 ? 22.395 -0.263 -34.496 1.00 52.84 350 TYR A N 1
ATOM 2700 C CA . TYR A 1 350 ? 22.158 1.186 -34.340 1.00 52.84 350 TYR A CA 1
ATOM 2701 C C . TYR A 1 350 ? 23.343 2.098 -34.689 1.00 52.84 350 TYR A C 1
ATOM 2703 O O . TYR A 1 350 ? 23.140 3.185 -35.229 1.00 52.84 350 TYR A O 1
ATOM 2711 N N . TRP A 1 351 ? 24.562 1.667 -34.364 1.00 54.56 351 TRP A N 1
ATOM 2712 C CA . TRP A 1 351 ? 25.773 2.484 -34.460 1.00 54.56 351 TRP A CA 1
ATOM 2713 C C . TRP A 1 351 ? 26.172 2.774 -35.908 1.00 54.56 351 TRP A C 1
ATOM 2715 O O . TRP A 1 351 ? 26.394 3.932 -36.262 1.00 54.56 351 TRP A O 1
ATOM 2725 N N . SER A 1 352 ? 26.096 1.768 -36.779 1.00 51.56 352 SER A N 1
ATOM 2726 C CA . SER A 1 352 ? 26.436 1.898 -38.197 1.00 51.56 352 SER A CA 1
ATOM 2727 C C . SER A 1 352 ? 25.517 2.880 -38.944 1.00 51.56 352 SER A C 1
ATOM 2729 O O . SER A 1 352 ? 25.955 3.554 -39.876 1.00 51.56 352 SER A O 1
ATOM 2731 N N . TYR A 1 353 ? 24.257 3.043 -38.511 1.00 56.75 353 TYR A N 1
ATOM 2732 C CA . TYR A 1 353 ? 23.332 4.021 -39.106 1.00 56.75 353 TYR A CA 1
ATOM 2733 C C . TYR A 1 353 ? 23.597 5.458 -38.674 1.00 56.75 353 TYR A C 1
ATOM 2735 O O . TYR A 1 353 ? 23.332 6.362 -39.457 1.00 56.75 353 TYR A O 1
ATOM 2743 N N . LEU A 1 354 ? 24.064 5.695 -37.446 1.00 54.62 354 LEU A N 1
ATOM 2744 C CA . LEU A 1 354 ? 24.402 7.043 -36.983 1.00 54.62 354 LEU A CA 1
ATOM 2745 C C . LEU A 1 354 ? 25.709 7.520 -37.633 1.00 54.62 354 LEU A C 1
ATOM 2747 O O . LEU A 1 354 ? 25.822 8.684 -38.011 1.00 54.62 354 LEU A O 1
ATOM 2751 N N . GLU A 1 355 ? 26.667 6.614 -37.819 1.00 57.44 355 GLU A N 1
ATOM 2752 C CA . GLU A 1 355 ? 27.982 6.901 -38.398 1.00 57.44 355 GLU A CA 1
ATOM 2753 C C . GLU A 1 355 ? 27.905 7.380 -39.855 1.00 57.44 355 GLU A C 1
ATOM 2755 O O . GLU A 1 355 ? 28.580 8.344 -40.216 1.00 57.44 355 GLU A O 1
ATOM 2760 N N . ILE A 1 356 ? 27.043 6.782 -40.688 1.00 57.00 356 ILE A N 1
ATOM 2761 C CA . ILE A 1 356 ? 26.975 7.092 -42.126 1.00 57.00 356 ILE A CA 1
ATOM 2762 C C . ILE A 1 356 ? 26.521 8.548 -42.400 1.00 57.00 356 ILE A C 1
ATOM 2764 O O . ILE A 1 356 ? 27.261 9.280 -43.060 1.00 57.00 356 ILE A O 1
ATOM 2768 N N . PRO A 1 357 ? 25.367 9.046 -41.909 1.00 58.22 357 PRO A N 1
ATOM 2769 C CA . PRO A 1 357 ? 24.944 10.433 -42.116 1.00 58.22 357 PRO A CA 1
ATOM 2770 C C . PRO A 1 357 ? 25.909 11.451 -41.495 1.00 58.22 357 PRO A C 1
ATOM 2772 O O . PRO A 1 357 ? 26.149 12.513 -42.074 1.00 58.22 357 PRO A O 1
ATOM 2775 N N . VAL A 1 358 ? 26.493 11.126 -40.338 1.00 62.09 358 VAL A N 1
ATOM 2776 C CA . VAL A 1 358 ? 27.480 11.964 -39.637 1.00 62.09 358 VAL A CA 1
ATOM 2777 C C . VAL A 1 358 ? 28.757 12.115 -40.465 1.00 62.09 358 VAL A C 1
ATOM 2779 O O . VAL A 1 358 ? 29.226 13.242 -40.651 1.00 62.09 358 VAL A O 1
ATOM 2782 N N . MET A 1 359 ? 29.275 11.011 -41.015 1.00 60.06 359 MET A N 1
ATOM 2783 C CA . MET A 1 359 ? 30.477 10.978 -41.855 1.00 60.06 359 MET A CA 1
ATOM 2784 C C . MET A 1 359 ? 30.372 11.933 -43.052 1.00 60.06 359 MET A C 1
ATOM 2786 O O . MET A 1 359 ? 31.364 12.550 -43.440 1.00 60.06 359 MET A O 1
ATOM 2790 N N . PHE A 1 360 ? 29.173 12.109 -43.616 1.00 58.84 360 PHE A N 1
ATOM 2791 C CA . PHE A 1 360 ? 28.963 12.990 -44.767 1.00 58.84 360 PHE A CA 1
ATOM 2792 C C . PHE A 1 360 ? 28.627 14.442 -44.396 1.00 58.84 360 PHE A C 1
ATOM 2794 O O . PHE A 1 360 ? 29.089 15.366 -45.069 1.00 58.84 360 PHE A O 1
ATOM 2801 N N . MET A 1 361 ? 27.837 14.682 -43.343 1.00 62.72 361 MET A N 1
ATOM 2802 C CA . MET A 1 361 ? 27.350 16.034 -43.029 1.00 62.72 361 MET A CA 1
ATOM 2803 C C . MET A 1 361 ? 28.416 16.935 -42.397 1.00 62.72 361 MET A C 1
ATOM 2805 O O . MET A 1 361 ? 28.498 18.128 -42.715 1.00 62.72 361 MET A O 1
ATOM 2809 N N . ILE A 1 362 ? 29.253 16.394 -41.512 1.00 66.56 362 ILE A N 1
ATOM 2810 C CA . ILE A 1 362 ? 30.151 17.225 -40.709 1.00 66.56 362 ILE A CA 1
ATOM 2811 C C . ILE A 1 362 ? 31.307 17.855 -41.516 1.00 66.56 362 ILE A C 1
ATOM 2813 O O . ILE A 1 362 ? 31.512 19.060 -41.358 1.00 66.56 362 ILE A O 1
ATOM 2817 N N . PRO A 1 363 ? 32.032 17.159 -42.417 1.00 63.31 363 PRO A N 1
ATOM 2818 C CA . PRO A 1 363 ? 33.099 17.793 -43.205 1.00 63.31 363 PRO A CA 1
ATOM 2819 C C . PRO A 1 363 ? 32.571 18.715 -44.320 1.00 63.31 363 PRO A C 1
ATOM 2821 O O . PRO A 1 363 ? 33.244 19.677 -44.702 1.00 63.31 363 PRO A O 1
ATOM 2824 N N . ALA A 1 364 ? 31.354 18.478 -44.822 1.00 69.06 364 ALA A N 1
ATOM 2825 C CA . ALA A 1 364 ? 30.736 19.317 -45.851 1.00 69.06 364 ALA A CA 1
ATOM 2826 C C . ALA A 1 364 ? 30.325 20.697 -45.310 1.00 69.06 364 ALA A C 1
ATOM 2828 O O . ALA A 1 364 ? 30.415 21.702 -46.017 1.00 69.06 364 ALA A O 1
ATOM 2829 N N . THR A 1 365 ? 29.922 20.767 -44.041 1.00 74.06 365 THR A N 1
ATOM 2830 C CA . THR A 1 365 ? 29.408 21.989 -43.410 1.00 74.06 365 THR A CA 1
ATOM 2831 C C . THR A 1 365 ? 30.415 23.154 -43.397 1.00 74.06 365 THR A C 1
ATOM 2833 O O . THR A 1 365 ? 30.078 24.216 -43.930 1.00 74.06 365 THR A O 1
ATOM 2836 N N . PRO A 1 366 ? 31.646 23.027 -42.857 1.00 78.06 366 PRO A N 1
ATOM 2837 C CA . PRO A 1 366 ? 32.616 24.123 -42.867 1.00 78.06 366 PRO A CA 1
ATOM 2838 C C . PRO A 1 366 ? 33.055 24.501 -44.287 1.00 78.06 366 PRO A C 1
ATOM 2840 O O . PRO A 1 366 ? 33.308 25.679 -44.549 1.00 78.06 366 PRO A O 1
ATOM 2843 N N . LEU A 1 367 ? 33.093 23.542 -45.221 1.00 77.19 367 LEU A N 1
ATOM 2844 C CA . LEU A 1 367 ? 33.432 23.776 -46.627 1.00 77.19 367 LEU A CA 1
ATOM 2845 C C . LEU A 1 367 ? 32.361 24.621 -47.335 1.00 77.19 367 LEU A C 1
ATOM 2847 O O . LEU A 1 367 ? 32.681 25.645 -47.943 1.00 77.19 367 LEU A O 1
ATOM 2851 N N . ILE A 1 368 ? 31.087 24.241 -47.203 1.00 75.00 368 ILE A N 1
ATOM 2852 C CA . ILE A 1 368 ? 29.944 24.972 -47.764 1.00 75.00 368 ILE A CA 1
ATOM 2853 C C . ILE A 1 368 ? 29.831 26.352 -47.110 1.00 75.00 368 ILE A C 1
ATOM 2855 O O . ILE A 1 368 ? 29.730 27.366 -47.808 1.00 75.00 368 ILE A O 1
ATOM 2859 N N . TYR A 1 369 ? 29.912 26.410 -45.778 1.00 78.81 369 TYR A N 1
ATOM 2860 C CA . TYR A 1 369 ? 29.832 27.657 -45.024 1.00 78.81 369 TYR A CA 1
ATOM 2861 C C . TYR A 1 369 ? 30.931 28.634 -45.444 1.00 78.81 369 TYR A C 1
ATOM 2863 O O . TYR A 1 369 ? 30.646 29.792 -45.763 1.00 78.81 369 TYR A O 1
ATOM 2871 N N . GLY A 1 370 ? 32.180 28.170 -45.515 1.00 79.06 370 GLY A N 1
ATOM 2872 C CA . GLY A 1 370 ? 33.299 29.003 -45.935 1.00 79.06 370 GLY A CA 1
ATOM 2873 C C . GLY A 1 370 ? 33.167 29.484 -47.360 1.00 79.06 370 GLY A C 1
ATOM 2874 O O . GLY A 1 370 ? 33.278 30.690 -47.605 1.00 79.06 370 GLY A O 1
ATOM 2875 N N . TRP A 1 371 ? 32.840 28.587 -48.288 1.00 78.12 371 TRP A N 1
ATOM 2876 C CA . TRP A 1 371 ? 32.650 28.950 -49.688 1.00 78.12 371 TRP A CA 1
ATOM 2877 C C . TRP A 1 371 ? 31.562 30.016 -49.877 1.00 78.12 371 TRP A C 1
ATOM 2879 O O . TRP A 1 371 ? 31.736 30.968 -50.648 1.00 78.12 371 TRP A O 1
ATOM 2889 N N . ILE A 1 372 ? 30.439 29.903 -49.166 1.00 76.38 372 ILE A N 1
ATOM 2890 C CA . ILE A 1 372 ? 29.311 30.831 -49.295 1.00 76.38 372 ILE A CA 1
ATOM 2891 C C . ILE A 1 372 ? 29.623 32.173 -48.625 1.00 76.38 372 ILE A C 1
ATOM 2893 O O . ILE A 1 372 ? 29.501 33.217 -49.269 1.00 76.38 372 ILE A O 1
ATOM 2897 N N . THR A 1 373 ? 30.058 32.155 -47.365 1.00 75.12 373 THR A N 1
ATOM 2898 C CA . THR A 1 373 ? 30.119 33.358 -46.515 1.00 75.12 373 THR A CA 1
ATOM 2899 C C . THR A 1 373 ? 31.415 34.151 -46.643 1.00 75.12 373 THR A C 1
ATOM 2901 O O . THR A 1 373 ? 31.441 35.342 -46.321 1.00 75.12 373 THR A O 1
ATOM 2904 N N . ARG A 1 374 ? 32.496 33.515 -47.121 1.00 77.62 374 ARG A N 1
ATOM 2905 C CA . ARG A 1 374 ? 33.866 34.062 -47.122 1.00 77.62 374 ARG A CA 1
ATOM 2906 C C . ARG A 1 374 ? 34.387 34.400 -45.718 1.00 77.62 374 ARG A C 1
ATOM 2908 O O . ARG A 1 374 ? 35.367 35.138 -45.581 1.00 77.62 374 ARG A O 1
ATOM 2915 N N . ASP A 1 375 ? 33.738 33.890 -44.672 1.00 78.25 375 ASP A N 1
ATOM 2916 C CA . ASP A 1 375 ? 34.147 34.115 -43.293 1.00 78.25 375 ASP A CA 1
ATOM 2917 C C . ASP A 1 375 ? 35.160 33.057 -42.861 1.00 78.25 375 ASP A C 1
ATOM 2919 O O . ASP A 1 375 ? 34.814 31.939 -42.489 1.00 78.25 375 ASP A O 1
ATOM 2923 N N . LYS A 1 376 ? 36.435 33.435 -42.888 1.00 80.38 376 LYS A N 1
ATOM 2924 C CA . LYS A 1 376 ? 37.557 32.576 -42.494 1.00 80.38 376 LYS A CA 1
ATOM 2925 C C . LYS A 1 376 ? 37.415 32.050 -41.068 1.00 80.38 376 LYS A C 1
ATOM 2927 O O . LYS A 1 376 ? 37.688 30.881 -40.833 1.00 80.38 376 LYS A O 1
ATOM 2932 N N . ILE A 1 377 ? 37.023 32.912 -40.129 1.00 75.44 377 ILE A N 1
ATOM 2933 C CA . ILE A 1 377 ? 36.975 32.560 -38.707 1.00 75.44 377 ILE A CA 1
ATOM 2934 C C . ILE A 1 377 ? 35.702 31.765 -38.432 1.00 75.44 377 ILE A C 1
ATOM 2936 O O . ILE A 1 377 ? 35.772 30.706 -37.816 1.00 75.44 377 ILE A O 1
ATOM 2940 N N . GLY A 1 378 ? 34.565 32.217 -38.967 1.00 70.50 378 GLY A N 1
ATOM 2941 C CA . GLY A 1 378 ? 33.297 31.496 -38.869 1.00 70.50 378 GLY A CA 1
ATOM 2942 C C . GLY A 1 378 ? 33.384 30.068 -39.412 1.00 70.50 378 GLY A C 1
ATOM 2943 O O . GLY A 1 378 ? 32.891 29.145 -38.779 1.00 70.50 378 GLY A O 1
ATOM 2944 N N . SER A 1 379 ? 34.098 29.859 -40.520 1.00 76.75 379 SER A N 1
ATOM 2945 C CA . SER A 1 379 ? 34.275 28.525 -41.121 1.00 76.75 379 SER A CA 1
ATOM 2946 C C . SER A 1 379 ? 35.135 27.588 -40.283 1.00 76.75 379 SER A C 1
ATOM 2948 O O . SER A 1 379 ? 34.846 26.398 -40.218 1.00 76.75 379 SER A O 1
ATOM 2950 N N . ILE A 1 380 ? 36.169 28.119 -39.620 1.00 77.06 380 ILE A N 1
ATOM 2951 C CA . ILE A 1 380 ? 36.983 27.343 -38.674 1.00 77.06 380 ILE A CA 1
ATOM 2952 C C . ILE A 1 380 ? 36.112 26.920 -37.489 1.00 77.06 380 ILE A C 1
ATOM 2954 O O . ILE A 1 380 ? 36.105 25.756 -37.106 1.00 77.06 380 ILE A O 1
ATOM 2958 N N . VAL A 1 381 ? 35.327 27.853 -36.945 1.00 72.25 381 VAL A N 1
ATOM 2959 C CA . VAL A 1 381 ? 34.438 27.603 -35.804 1.00 72.25 381 VAL A CA 1
ATOM 2960 C C . VAL A 1 381 ? 33.358 26.570 -36.146 1.00 72.25 381 VAL A C 1
ATOM 2962 O O . VAL A 1 381 ? 33.128 25.649 -35.367 1.00 72.25 381 VAL A O 1
ATOM 2965 N N . VAL A 1 382 ? 32.744 26.670 -37.327 1.00 71.94 382 VAL A N 1
ATOM 2966 C CA . VAL A 1 382 ? 31.745 25.712 -37.835 1.00 71.94 382 VAL A CA 1
ATOM 2967 C C . VAL A 1 382 ? 32.351 24.325 -38.096 1.00 71.94 382 VAL A C 1
ATOM 2969 O O . VAL A 1 382 ? 31.632 23.336 -38.036 1.00 71.94 382 VAL A O 1
ATOM 2972 N N . GLY A 1 383 ? 33.661 24.221 -38.338 1.00 73.81 383 GLY A N 1
ATOM 2973 C CA . GLY A 1 383 ? 34.348 22.930 -38.467 1.00 73.81 383 GLY A CA 1
ATOM 2974 C C . GLY A 1 383 ? 34.674 22.258 -37.131 1.00 73.81 383 GLY A C 1
ATOM 2975 O O . GLY A 1 383 ? 34.755 21.036 -37.076 1.00 73.81 383 GLY A O 1
ATOM 2976 N N . ILE A 1 384 ? 34.839 23.039 -36.058 1.00 71.81 384 ILE A N 1
ATOM 2977 C CA . ILE A 1 384 ? 35.264 22.546 -34.737 1.00 71.81 384 ILE A CA 1
ATOM 2978 C C . ILE A 1 384 ? 34.063 22.280 -33.810 1.00 71.81 384 ILE A C 1
ATOM 2980 O O . ILE A 1 384 ? 34.035 21.274 -33.108 1.00 71.81 384 ILE A O 1
ATOM 2984 N N . ILE A 1 385 ? 33.064 23.170 -33.781 1.00 64.62 385 ILE A N 1
ATOM 2985 C CA . ILE A 1 385 ? 31.983 23.136 -32.774 1.00 64.62 385 ILE A CA 1
ATOM 2986 C C . ILE A 1 385 ? 31.045 21.917 -32.890 1.00 64.62 385 ILE A C 1
ATOM 2988 O O . ILE A 1 385 ? 30.754 21.319 -31.851 1.00 64.62 385 ILE A O 1
ATOM 2992 N N . PRO A 1 386 ? 30.568 21.510 -34.083 1.00 63.72 386 PRO A N 1
ATOM 2993 C CA . PRO A 1 386 ? 29.659 20.365 -34.206 1.00 63.72 386 PRO A CA 1
ATOM 2994 C C . PRO A 1 386 ? 30.264 19.047 -33.700 1.00 63.72 386 PRO A C 1
ATOM 2996 O O . PRO A 1 386 ? 29.540 18.208 -33.171 1.00 63.72 386 PRO A O 1
ATOM 2999 N N . TRP A 1 387 ? 31.592 18.897 -33.778 1.00 66.69 387 TRP A N 1
ATOM 3000 C CA . TRP A 1 387 ? 32.312 17.716 -33.292 1.00 66.69 387 TRP A CA 1
ATOM 3001 C C . TRP A 1 387 ? 32.254 17.564 -31.775 1.00 66.69 387 TRP A C 1
ATOM 3003 O O . TRP A 1 387 ? 31.938 16.483 -31.286 1.00 66.69 387 TRP A O 1
ATOM 3013 N N . PHE A 1 388 ? 32.471 18.645 -31.023 1.00 58.09 388 PHE A N 1
ATOM 3014 C CA . PHE A 1 388 ? 32.328 18.612 -29.563 1.00 58.09 388 PHE A CA 1
ATOM 3015 C C . PHE A 1 388 ? 30.908 18.213 -29.133 1.00 58.09 388 PHE A C 1
ATOM 3017 O O . PHE A 1 388 ? 30.745 17.459 -28.175 1.00 58.09 388 PHE A O 1
ATOM 3024 N N . GLY A 1 389 ? 29.887 18.682 -29.859 1.00 59.03 389 GLY A N 1
ATOM 3025 C CA . GLY A 1 389 ? 28.495 18.292 -29.623 1.00 59.03 389 GLY A CA 1
ATOM 3026 C C . GLY A 1 389 ? 28.235 16.813 -29.920 1.00 59.03 389 GLY A C 1
ATOM 3027 O O . GLY A 1 389 ? 27.641 16.118 -29.098 1.00 59.03 389 GLY A O 1
ATOM 3028 N N . PHE A 1 390 ? 28.736 16.319 -31.054 1.00 64.56 390 PHE A N 1
ATOM 3029 C CA . PHE A 1 390 ? 28.603 14.922 -31.470 1.00 64.56 390 PHE A CA 1
ATOM 3030 C C . PHE A 1 390 ? 29.286 13.939 -30.498 1.00 64.56 390 PHE A C 1
ATOM 3032 O O . PHE A 1 390 ? 28.694 12.935 -30.097 1.00 64.56 390 PHE A O 1
ATOM 3039 N N . MET A 1 391 ? 30.493 14.264 -30.030 1.00 58.12 391 MET A N 1
ATOM 3040 C CA . MET A 1 391 ? 31.210 13.451 -29.040 1.00 58.12 391 MET A CA 1
ATOM 3041 C C . MET A 1 391 ? 30.455 13.342 -27.713 1.00 58.12 391 MET A C 1
ATOM 3043 O O . MET A 1 391 ? 30.380 12.264 -27.125 1.00 58.12 391 MET A O 1
ATOM 3047 N N . MET A 1 392 ? 29.859 14.448 -27.261 1.00 54.28 392 MET A N 1
ATOM 3048 C CA . MET A 1 392 ? 29.057 14.460 -26.041 1.00 54.28 392 MET A CA 1
ATOM 3049 C C . MET A 1 392 ? 27.795 13.605 -26.202 1.00 54.28 392 MET A C 1
ATOM 3051 O O . MET A 1 392 ? 27.432 12.883 -25.279 1.00 54.28 392 MET A O 1
ATOM 3055 N N . SER A 1 393 ? 27.157 13.620 -27.380 1.00 53.28 393 SER A N 1
ATOM 3056 C CA . SER A 1 393 ? 26.002 12.752 -27.637 1.00 53.28 393 SER A CA 1
ATOM 3057 C C . SER A 1 393 ? 26.355 11.264 -27.615 1.00 53.28 393 SER A C 1
ATOM 3059 O O . SER A 1 393 ? 25.649 10.505 -26.961 1.00 53.28 393 SER A O 1
ATOM 3061 N N . ILE A 1 394 ? 27.473 10.845 -28.222 1.00 53.06 394 ILE A N 1
ATOM 3062 C CA . ILE A 1 394 ? 27.911 9.438 -28.177 1.00 53.06 394 ILE A CA 1
ATOM 3063 C C . ILE A 1 394 ? 28.182 8.993 -26.733 1.00 53.06 394 ILE A C 1
ATOM 3065 O O . ILE A 1 394 ? 27.728 7.924 -26.329 1.00 53.06 394 ILE A O 1
ATOM 3069 N N . ALA A 1 395 ? 28.865 9.824 -25.940 1.00 50.69 395 ALA A N 1
ATOM 3070 C CA . ALA A 1 395 ? 29.175 9.522 -24.541 1.00 50.69 395 ALA A CA 1
ATOM 3071 C C . ALA A 1 395 ? 27.925 9.417 -23.645 1.00 50.69 395 ALA A C 1
ATOM 3073 O O . ALA A 1 395 ? 27.924 8.672 -22.669 1.00 50.69 395 ALA A O 1
ATOM 3074 N N . ILE A 1 396 ? 26.854 10.150 -23.971 1.00 48.62 396 ILE A N 1
ATOM 3075 C CA . ILE A 1 396 ? 25.559 10.062 -23.277 1.00 48.62 396 ILE A CA 1
ATOM 3076 C C . ILE A 1 396 ? 24.799 8.792 -23.694 1.00 48.62 396 ILE A C 1
ATOM 3078 O O . ILE A 1 396 ? 24.126 8.178 -22.870 1.00 48.62 396 ILE A O 1
ATOM 3082 N N . MET A 1 397 ? 24.909 8.386 -24.961 1.00 47.03 397 MET A N 1
ATOM 3083 C CA . MET A 1 397 ? 24.160 7.261 -25.532 1.00 47.03 397 MET A CA 1
ATOM 3084 C C . MET A 1 397 ? 24.738 5.882 -25.185 1.00 47.03 397 MET A C 1
ATOM 3086 O O . MET A 1 397 ? 23.998 4.904 -25.197 1.00 47.03 397 MET A O 1
ATOM 3090 N N . SER A 1 398 ? 26.028 5.779 -24.852 1.00 48.78 398 SER A N 1
ATOM 3091 C CA . SER A 1 398 ? 26.679 4.507 -24.496 1.00 48.78 398 SER A CA 1
ATOM 3092 C C . SER A 1 398 ? 26.428 4.038 -23.053 1.00 48.78 398 SER A C 1
ATOM 3094 O O . SER A 1 398 ? 26.892 2.967 -22.670 1.00 48.78 398 SER A O 1
ATOM 3096 N N . GLY A 1 399 ? 25.688 4.801 -22.239 1.00 44.69 399 GLY A N 1
ATOM 3097 C CA . GLY A 1 399 ? 25.176 4.360 -20.932 1.00 44.69 399 GLY A CA 1
ATOM 3098 C C . GLY A 1 399 ? 26.208 4.205 -19.802 1.00 44.69 399 GLY A C 1
ATOM 3099 O O . GLY A 1 399 ? 25.815 4.013 -18.655 1.00 44.69 399 GLY A O 1
ATOM 3100 N N . SER A 1 400 ? 27.510 4.340 -20.078 1.00 47.97 400 SER A N 1
ATOM 3101 C CA . SER A 1 400 ? 28.590 4.274 -19.084 1.00 47.97 400 SER A CA 1
ATOM 3102 C C . SER A 1 400 ? 29.683 5.289 -19.420 1.00 47.97 400 SER A C 1
ATOM 3104 O O . SER A 1 400 ? 30.501 5.090 -20.317 1.00 47.97 400 SER A O 1
ATOM 3106 N N . ILE A 1 401 ? 29.735 6.387 -18.658 1.00 47.53 401 ILE A N 1
ATOM 3107 C CA . ILE A 1 401 ? 30.856 7.343 -18.698 1.00 47.53 401 ILE A CA 1
ATOM 3108 C C . ILE A 1 401 ? 32.173 6.659 -18.278 1.00 47.53 401 ILE A C 1
ATOM 3110 O O . ILE A 1 401 ? 33.249 7.057 -18.715 1.00 47.53 401 ILE A O 1
ATOM 3114 N N . TYR A 1 402 ? 32.121 5.604 -17.466 1.00 45.12 402 TYR A N 1
ATOM 3115 C CA . TYR A 1 402 ? 33.313 5.004 -16.866 1.00 45.12 402 TYR A CA 1
ATOM 3116 C C . TYR A 1 402 ? 34.164 4.190 -17.853 1.00 45.12 402 TYR A C 1
ATOM 3118 O O . TYR A 1 402 ? 35.388 4.207 -17.734 1.00 45.12 402 TYR A O 1
ATOM 3126 N N . ASP A 1 403 ? 33.564 3.569 -18.874 1.00 45.16 403 ASP A N 1
ATOM 3127 C CA . ASP A 1 403 ? 34.313 2.806 -19.889 1.00 45.16 403 ASP A CA 1
ATOM 3128 C C . ASP A 1 403 ? 34.991 3.702 -20.941 1.00 45.16 403 ASP A C 1
ATOM 3130 O O . ASP A 1 403 ? 35.998 3.320 -21.549 1.00 45.16 403 ASP A O 1
ATOM 3134 N N . PHE A 1 404 ? 34.480 4.926 -21.118 1.00 45.78 404 PHE A N 1
ATOM 3135 C CA . PHE A 1 404 ? 35.035 5.936 -22.025 1.00 45.78 404 PHE A CA 1
ATOM 3136 C C . PHE A 1 404 ? 36.172 6.757 -21.395 1.00 45.78 404 PHE A C 1
ATOM 3138 O O . PHE A 1 404 ? 37.066 7.225 -22.100 1.00 45.78 404 PHE A O 1
ATOM 3145 N N . PHE A 1 405 ? 36.173 6.914 -20.068 1.00 50.25 405 PHE A N 1
ATOM 3146 C CA . PHE A 1 405 ? 37.110 7.766 -19.329 1.00 50.25 405 PHE A CA 1
ATOM 3147 C C . PHE A 1 405 ? 38.212 6.981 -18.595 1.00 50.25 405 PHE A C 1
ATOM 3149 O O . PHE A 1 405 ? 38.633 7.355 -17.500 1.00 50.25 405 PHE A O 1
ATOM 3156 N N . SER A 1 406 ? 38.776 5.937 -19.214 1.00 53.47 406 SER A N 1
ATOM 3157 C CA . SER A 1 406 ? 40.172 5.605 -18.886 1.00 53.47 406 SER A CA 1
ATOM 3158 C C . SER A 1 406 ? 41.020 6.836 -19.231 1.00 53.47 406 SER A C 1
ATOM 3160 O O . SER A 1 406 ? 40.928 7.302 -20.369 1.00 53.47 406 SER A O 1
ATOM 3162 N N . PRO A 1 407 ? 41.847 7.380 -18.316 1.00 56.72 407 PRO A N 1
ATOM 3163 C CA . PRO A 1 407 ? 42.653 8.568 -18.599 1.00 56.72 407 PRO A CA 1
ATOM 3164 C C . PRO A 1 407 ? 43.485 8.432 -19.880 1.00 56.72 407 PRO A C 1
ATOM 3166 O O . PRO A 1 407 ? 43.681 9.406 -20.595 1.00 56.72 407 PRO A O 1
ATOM 3169 N N . ILE A 1 408 ? 43.917 7.209 -20.200 1.00 58.91 408 ILE A N 1
ATOM 3170 C CA . ILE A 1 408 ? 44.693 6.891 -21.402 1.00 58.91 408 ILE A CA 1
ATOM 3171 C C . ILE A 1 408 ? 43.811 6.952 -22.654 1.00 58.91 408 ILE A C 1
ATOM 3173 O O . ILE A 1 408 ? 44.132 7.698 -23.576 1.00 58.91 408 ILE A O 1
ATOM 3177 N N . LYS A 1 409 ? 42.662 6.259 -22.658 1.00 56.16 409 LYS A N 1
ATOM 3178 C CA . LYS A 1 409 ? 41.718 6.298 -23.790 1.00 56.16 409 LYS A CA 1
ATOM 3179 C C . LYS A 1 409 ? 41.193 7.708 -24.036 1.00 56.16 409 LYS A C 1
ATOM 3181 O O . LYS A 1 409 ? 41.047 8.120 -25.176 1.00 56.16 409 LYS A O 1
ATOM 3186 N N . PHE A 1 410 ? 40.960 8.474 -22.973 1.00 58.72 410 PHE A N 1
ATOM 3187 C CA . PHE A 1 410 ? 40.528 9.864 -23.063 1.00 58.72 410 PHE A CA 1
ATOM 3188 C C . PHE A 1 410 ? 41.594 10.767 -23.702 1.00 58.72 410 PHE A C 1
ATOM 3190 O O . PHE A 1 410 ? 41.267 11.624 -24.521 1.00 58.72 410 PHE A O 1
ATOM 3197 N N . ILE A 1 411 ? 42.875 10.559 -23.381 1.00 58.03 411 ILE A N 1
ATOM 3198 C CA . ILE A 1 411 ? 43.983 11.282 -24.018 1.00 58.03 411 ILE A CA 1
ATOM 3199 C C . ILE A 1 411 ? 44.101 10.900 -25.501 1.00 58.03 411 ILE A C 1
ATOM 3201 O O . ILE A 1 411 ? 44.209 11.789 -26.345 1.00 58.03 411 ILE A O 1
ATOM 3205 N N . GLU A 1 412 ? 44.030 9.610 -25.838 1.00 59.78 412 GLU A N 1
ATOM 3206 C CA . GLU A 1 412 ? 44.034 9.128 -27.230 1.00 59.78 412 GLU A CA 1
ATOM 3207 C C . GLU A 1 412 ? 42.872 9.723 -28.036 1.00 59.78 412 GLU A C 1
ATOM 3209 O O . GLU A 1 412 ? 43.075 10.215 -29.146 1.00 59.78 412 GLU A O 1
ATOM 3214 N N . LEU A 1 413 ? 41.683 9.785 -27.433 1.00 62.41 413 LEU A N 1
ATOM 3215 C CA . LEU A 1 413 ? 40.490 10.416 -27.989 1.00 62.41 413 LEU A CA 1
ATOM 3216 C C . LEU A 1 413 ? 40.729 11.909 -28.271 1.00 62.41 413 LEU A C 1
ATOM 3218 O O . LEU A 1 413 ? 40.462 12.386 -29.372 1.00 62.41 413 LEU A O 1
ATOM 3222 N N . ILE A 1 414 ? 41.282 12.655 -27.310 1.00 59.34 414 ILE A N 1
ATOM 3223 C CA . ILE A 1 414 ? 41.590 14.082 -27.487 1.00 59.34 414 ILE A CA 1
ATOM 3224 C C . ILE A 1 414 ? 42.562 14.297 -28.648 1.00 59.34 414 ILE A C 1
ATOM 3226 O O . ILE A 1 414 ? 42.358 15.211 -29.448 1.00 59.34 414 ILE A O 1
ATOM 3230 N N . PHE A 1 415 ? 43.610 13.479 -28.757 1.00 61.66 415 PHE A N 1
ATOM 3231 C CA . PHE A 1 415 ? 44.584 13.614 -29.838 1.00 61.66 415 PHE A CA 1
ATOM 3232 C C . PHE A 1 415 ? 43.984 13.257 -31.192 1.00 61.66 415 PHE A C 1
ATOM 3234 O O . PHE A 1 415 ? 44.112 14.040 -32.134 1.00 61.66 415 PHE A O 1
ATOM 3241 N N . TYR A 1 416 ? 43.297 12.120 -31.274 1.00 65.00 416 TYR A N 1
ATOM 3242 C CA . TYR A 1 416 ? 42.654 11.658 -32.494 1.00 65.00 416 TYR A CA 1
ATOM 3243 C C . TYR A 1 416 ? 41.637 12.699 -32.976 1.00 65.00 416 TYR A C 1
ATOM 3245 O O . TYR A 1 416 ? 41.859 13.334 -34.004 1.00 65.00 416 TYR A O 1
ATOM 3253 N N . TYR A 1 417 ? 40.609 13.005 -32.180 1.00 65.00 417 TYR A N 1
ATOM 3254 C CA . TYR A 1 417 ? 39.531 13.946 -32.526 1.00 65.00 417 TYR A CA 1
ATOM 3255 C C . TYR A 1 417 ? 39.967 15.421 -32.592 1.00 65.00 417 TYR A C 1
ATOM 3257 O O . TYR A 1 417 ? 39.381 16.217 -33.337 1.00 65.00 417 TYR A O 1
ATOM 3265 N N . GLY A 1 418 ? 41.043 15.792 -31.895 1.00 64.12 418 GLY A N 1
ATOM 3266 C CA . GLY A 1 418 ? 41.701 17.089 -32.046 1.00 64.12 418 GLY A CA 1
ATOM 3267 C C . GLY A 1 418 ? 42.280 17.280 -33.449 1.00 64.12 418 GLY A C 1
ATOM 3268 O O . GLY A 1 418 ? 42.065 18.327 -34.065 1.00 64.12 418 GLY A O 1
ATOM 3269 N N . ILE A 1 419 ? 42.933 16.250 -34.000 1.00 65.75 419 ILE A N 1
ATOM 3270 C CA . ILE A 1 419 ? 43.454 16.267 -35.375 1.00 65.75 419 ILE A CA 1
ATOM 3271 C C . ILE A 1 419 ? 42.303 16.419 -36.383 1.00 65.75 419 ILE A C 1
ATOM 3273 O O . ILE A 1 419 ? 42.390 17.264 -37.276 1.00 65.75 419 ILE A O 1
ATOM 3277 N N . TYR A 1 420 ? 41.179 15.718 -36.204 1.00 68.56 420 TYR A N 1
ATOM 3278 C CA . TYR A 1 420 ? 40.006 15.875 -37.083 1.00 68.56 420 TYR A CA 1
ATOM 3279 C C . TYR A 1 420 ? 39.418 17.266 -37.102 1.00 68.56 420 TYR A C 1
ATOM 3281 O O . TYR A 1 420 ? 39.094 17.790 -38.169 1.00 68.56 420 TYR A O 1
ATOM 3289 N N . SER A 1 421 ? 39.246 17.847 -35.919 1.00 70.56 421 SER A N 1
ATOM 3290 C CA . SER A 1 421 ? 38.630 19.161 -35.765 1.00 70.56 421 SER A CA 1
ATOM 3291 C C . SER A 1 421 ? 39.482 20.233 -36.449 1.00 70.56 421 SER A C 1
ATOM 3293 O O . SER A 1 421 ? 38.958 21.147 -37.089 1.00 70.56 421 SER A O 1
ATOM 3295 N N . ILE A 1 422 ? 40.810 20.079 -36.393 1.00 72.06 422 ILE A N 1
ATOM 3296 C CA . ILE A 1 422 ? 41.764 20.939 -37.099 1.00 72.06 422 ILE A CA 1
ATOM 3297 C C . ILE A 1 422 ? 41.646 20.753 -38.617 1.00 72.06 422 ILE A C 1
ATOM 3299 O O . ILE A 1 422 ? 41.541 21.746 -39.338 1.00 72.06 422 ILE A O 1
ATOM 3303 N N . VAL A 1 423 ? 41.613 19.512 -39.115 1.00 75.62 423 VAL A N 1
ATOM 3304 C CA . VAL A 1 423 ? 41.494 19.229 -40.558 1.00 75.62 423 VAL A CA 1
ATOM 3305 C C . VAL A 1 423 ? 40.174 19.777 -41.125 1.00 75.62 423 VAL A C 1
ATOM 3307 O O . VAL A 1 423 ? 40.186 20.455 -42.155 1.00 75.62 423 VAL A O 1
ATOM 3310 N N . GLY A 1 424 ? 39.051 19.585 -40.422 1.00 79.00 424 GLY A N 1
ATOM 3311 C CA . GLY A 1 424 ? 37.741 20.121 -40.812 1.00 79.00 424 GLY A CA 1
ATOM 3312 C C . GLY A 1 424 ? 37.680 21.655 -40.785 1.00 79.00 424 GLY A C 1
ATOM 3313 O O . GLY A 1 424 ? 37.196 22.283 -41.731 1.00 79.00 424 GLY A O 1
ATOM 3314 N N . GLY A 1 425 ? 38.241 22.285 -39.746 1.00 80.00 425 GLY A N 1
ATOM 3315 C CA . GLY A 1 425 ? 38.343 23.745 -39.659 1.00 80.00 425 GLY A CA 1
ATOM 3316 C C . GLY A 1 425 ? 39.221 24.356 -40.761 1.00 80.00 425 GLY A C 1
ATOM 3317 O O . GLY A 1 425 ? 38.871 25.392 -41.336 1.00 80.00 425 GLY A O 1
ATOM 3318 N N . LEU A 1 426 ? 40.333 23.700 -41.112 1.00 77.06 426 LEU A N 1
ATOM 3319 C CA . LEU A 1 426 ? 41.215 24.123 -42.205 1.00 77.06 426 LEU A CA 1
ATOM 3320 C C . LEU A 1 426 ? 40.544 23.984 -43.575 1.00 77.06 426 LEU A C 1
ATOM 3322 O O . LEU A 1 426 ? 40.673 24.894 -44.399 1.00 77.06 426 LEU A O 1
ATOM 3326 N N . ALA A 1 427 ? 39.782 22.912 -43.809 1.00 82.31 427 ALA A N 1
ATOM 3327 C CA . ALA A 1 427 ? 39.002 22.752 -45.036 1.00 82.31 427 ALA A CA 1
ATOM 3328 C C . ALA A 1 427 ? 38.036 23.935 -45.237 1.00 82.31 427 ALA A C 1
ATOM 3330 O O . ALA A 1 427 ? 38.028 24.562 -46.301 1.00 82.31 427 ALA A O 1
ATOM 3331 N N . GLY A 1 428 ? 37.305 24.331 -44.187 1.00 83.69 428 GLY A N 1
ATOM 3332 C CA . GLY A 1 428 ? 36.438 25.512 -44.230 1.00 83.69 428 GLY A CA 1
ATOM 3333 C C . GLY A 1 428 ? 37.194 26.825 -44.452 1.00 83.69 428 GLY A C 1
ATOM 3334 O O . GLY A 1 428 ? 36.779 27.670 -45.253 1.00 83.69 428 GLY A O 1
ATOM 3335 N N . TYR A 1 429 ? 38.348 26.997 -43.802 1.00 83.62 429 TYR A N 1
ATOM 3336 C CA . TYR A 1 429 ? 39.196 28.172 -44.003 1.00 83.62 429 TYR A CA 1
ATOM 3337 C C . TYR A 1 429 ? 39.650 28.323 -45.461 1.00 83.62 429 TYR A C 1
ATOM 3339 O O . TYR A 1 429 ? 39.544 29.417 -46.026 1.00 83.62 429 TYR A O 1
ATOM 3347 N N . PHE A 1 430 ? 40.139 27.254 -46.092 1.00 79.56 430 PHE A N 1
ATOM 3348 C CA . PHE A 1 430 ? 40.601 27.308 -47.480 1.00 79.56 430 PHE A CA 1
ATOM 3349 C C . PHE A 1 430 ? 39.443 27.480 -48.467 1.00 79.56 430 PHE A C 1
ATOM 3351 O O . PHE A 1 430 ? 39.556 28.288 -49.394 1.00 79.56 430 PHE A O 1
ATOM 3358 N N . ALA A 1 431 ? 38.291 26.855 -48.205 1.00 83.75 431 ALA A N 1
ATOM 3359 C CA . ALA A 1 431 ? 37.076 27.073 -48.987 1.00 83.75 431 ALA A CA 1
ATOM 3360 C C . ALA A 1 431 ? 36.648 28.555 -48.988 1.00 83.75 431 ALA A C 1
ATOM 3362 O O . ALA A 1 431 ? 36.239 29.096 -50.017 1.00 83.75 431 ALA A O 1
ATOM 3363 N N . SER A 1 432 ? 36.848 29.274 -47.877 1.00 84.31 432 SER A N 1
ATOM 3364 C CA . SER A 1 432 ? 36.500 30.701 -47.780 1.00 84.31 432 SER A CA 1
ATOM 3365 C C . SER A 1 432 ? 37.292 31.643 -48.701 1.00 84.31 432 SER A C 1
ATOM 3367 O O . SER A 1 432 ? 36.918 32.807 -48.870 1.00 84.31 432 SER A O 1
ATOM 3369 N N . LYS A 1 433 ? 38.374 31.164 -49.333 1.00 81.75 433 LYS A N 1
ATOM 3370 C CA . LYS A 1 433 ? 39.253 31.970 -50.196 1.00 81.75 433 LYS A CA 1
ATOM 3371 C C . LYS A 1 433 ? 38.744 32.128 -51.635 1.00 81.75 433 LYS A C 1
ATOM 3373 O O . LYS A 1 433 ? 39.228 33.028 -52.317 1.00 81.75 433 LYS A O 1
ATOM 3378 N N . ARG A 1 434 ? 37.790 31.300 -52.095 1.00 73.44 434 ARG A N 1
ATOM 3379 C CA . ARG A 1 434 ? 37.154 31.356 -53.437 1.00 73.44 434 ARG A CA 1
ATOM 3380 C C . ARG A 1 434 ? 38.107 31.451 -54.639 1.00 73.44 434 ARG A C 1
ATOM 3382 O O . ARG A 1 434 ? 37.773 32.045 -55.663 1.00 73.44 434 ARG A O 1
ATOM 3389 N N . LYS A 1 435 ? 39.281 30.839 -54.549 1.00 78.44 435 LYS A N 1
ATOM 3390 C CA . LYS A 1 435 ? 40.103 30.568 -55.733 1.00 78.44 435 LYS A CA 1
ATOM 3391 C C . LYS A 1 435 ? 40.170 29.068 -55.936 1.00 78.44 435 LYS A C 1
ATOM 3393 O O . LYS A 1 435 ? 40.234 28.331 -54.954 1.00 78.44 435 LYS A O 1
ATOM 3398 N N . ILE A 1 436 ? 40.160 28.644 -57.196 1.00 74.25 436 ILE A N 1
ATOM 3399 C CA . ILE A 1 436 ? 40.152 27.226 -57.581 1.00 74.25 436 ILE A CA 1
ATOM 3400 C C . ILE A 1 436 ? 41.322 26.477 -56.922 1.00 74.25 436 ILE A C 1
ATOM 3402 O O . ILE A 1 436 ? 41.120 25.397 -56.378 1.00 74.25 436 ILE A O 1
ATOM 3406 N N . GLU A 1 437 ? 42.499 27.105 -56.848 1.00 75.69 437 GLU A N 1
ATOM 3407 C CA . GLU A 1 437 ? 43.685 26.578 -56.155 1.00 75.69 437 GLU A CA 1
ATOM 3408 C C . GLU A 1 437 ? 43.435 26.238 -54.669 1.00 75.69 437 GLU A C 1
ATOM 3410 O O . GLU A 1 437 ? 43.831 25.174 -54.205 1.00 75.69 437 GLU A O 1
ATOM 3415 N N . TYR A 1 438 ? 42.708 27.081 -53.925 1.00 76.38 438 TYR A N 1
ATOM 3416 C CA . TYR A 1 438 ? 42.391 26.834 -52.511 1.00 76.38 438 TYR A CA 1
ATOM 3417 C C . TYR A 1 438 ? 41.174 25.924 -52.322 1.00 76.38 438 TYR A C 1
ATOM 3419 O O . TYR A 1 438 ? 41.072 25.255 -51.297 1.00 76.38 438 TYR A O 1
ATOM 3427 N N . LEU A 1 439 ? 40.264 25.869 -53.299 1.00 75.06 439 LEU A N 1
ATOM 3428 C CA . LEU A 1 439 ? 39.149 24.921 -53.281 1.00 75.06 439 LEU A CA 1
ATOM 3429 C C . LEU A 1 439 ? 39.651 23.482 -53.407 1.00 75.06 439 LEU A C 1
ATOM 3431 O O . LEU A 1 439 ? 39.188 22.613 -52.678 1.00 75.06 439 LEU A O 1
ATOM 3435 N N . LEU A 1 440 ? 40.626 23.248 -54.288 1.00 72.62 440 LEU A N 1
ATOM 3436 C CA . LEU A 1 440 ? 41.270 21.943 -54.430 1.00 72.62 440 LEU A CA 1
ATOM 3437 C C . LEU A 1 440 ? 41.917 21.505 -53.109 1.00 72.62 440 LEU A C 1
ATOM 3439 O O . LEU A 1 440 ? 41.705 20.378 -52.673 1.00 72.62 440 LEU A O 1
ATOM 3443 N N . ILE A 1 441 ? 42.608 22.417 -52.418 1.00 75.94 441 ILE A N 1
ATOM 3444 C CA . ILE A 1 441 ? 43.177 22.160 -51.084 1.00 75.94 441 ILE A CA 1
ATOM 3445 C C . ILE A 1 441 ? 42.076 21.825 -50.065 1.00 75.94 441 ILE A C 1
ATOM 3447 O O . ILE A 1 441 ? 42.216 20.875 -49.300 1.00 75.94 441 ILE A O 1
ATOM 3451 N N . ALA A 1 442 ? 40.963 22.564 -50.066 1.00 77.69 442 ALA A N 1
ATOM 3452 C CA . ALA A 1 442 ? 39.843 22.314 -49.159 1.00 77.69 442 ALA A CA 1
ATOM 3453 C C . ALA A 1 442 ? 39.185 20.941 -49.388 1.00 77.69 442 ALA A C 1
ATOM 3455 O O . ALA A 1 442 ? 38.867 20.253 -48.421 1.00 77.69 442 ALA A O 1
ATOM 3456 N N . ILE A 1 443 ? 39.019 20.528 -50.648 1.00 75.88 443 ILE A N 1
ATOM 3457 C CA . ILE A 1 443 ? 38.462 19.217 -51.012 1.00 75.88 443 ILE A CA 1
ATOM 3458 C C . ILE A 1 443 ? 39.410 18.095 -50.583 1.00 75.88 443 ILE A C 1
ATOM 3460 O O . ILE A 1 443 ? 38.964 17.122 -49.984 1.00 75.88 443 ILE A O 1
ATOM 3464 N N . VAL A 1 444 ? 40.717 18.244 -50.819 1.00 75.00 444 VAL A N 1
ATOM 3465 C CA . VAL A 1 444 ? 41.719 17.256 -50.387 1.00 75.00 444 VAL A CA 1
ATOM 3466 C C . VAL A 1 444 ? 41.730 17.107 -48.864 1.00 75.00 444 VAL A C 1
ATOM 3468 O O . VAL A 1 444 ? 41.778 15.987 -48.366 1.00 75.00 444 VAL A O 1
ATOM 3471 N N . LEU A 1 445 ? 41.619 18.207 -48.114 1.00 77.56 445 LEU A N 1
ATOM 3472 C CA . LEU A 1 445 ? 41.501 18.160 -46.653 1.00 77.56 445 LEU A CA 1
ATOM 3473 C C . LEU A 1 445 ? 40.200 17.481 -46.197 1.00 77.56 445 LEU A C 1
ATOM 3475 O O . LEU A 1 445 ? 40.232 16.699 -45.253 1.00 77.56 445 LEU A O 1
ATOM 3479 N N . ALA A 1 446 ? 39.078 17.720 -46.882 1.00 73.44 446 ALA A N 1
ATOM 3480 C CA . ALA A 1 446 ? 37.812 17.041 -46.599 1.00 73.44 446 ALA A CA 1
ATOM 3481 C C . ALA A 1 446 ? 37.863 15.533 -46.917 1.00 73.44 446 ALA A C 1
ATOM 3483 O O . ALA A 1 446 ? 37.285 14.734 -46.189 1.00 73.44 446 ALA A O 1
ATOM 3484 N N . MET A 1 447 ? 38.589 15.123 -47.960 1.00 73.25 447 MET A N 1
ATOM 3485 C CA . MET A 1 447 ? 38.827 13.705 -48.258 1.00 73.25 447 MET A CA 1
ATOM 3486 C C . MET A 1 447 ? 39.763 13.059 -47.233 1.00 73.25 447 MET A C 1
ATOM 3488 O O . MET A 1 447 ? 39.474 11.973 -46.747 1.00 73.25 447 MET A O 1
ATOM 3492 N N . GLY A 1 448 ? 40.849 13.743 -46.858 1.00 71.25 448 GLY A N 1
ATOM 3493 C CA . GLY A 1 448 ? 41.756 13.286 -45.804 1.00 71.25 448 GLY A CA 1
ATOM 3494 C C . GLY A 1 448 ? 41.036 13.108 -44.470 1.00 71.25 448 GLY A C 1
ATOM 3495 O O . GLY A 1 448 ? 41.285 12.136 -43.770 1.00 71.25 448 GLY A O 1
ATOM 3496 N N . TRP A 1 449 ? 40.080 13.985 -44.163 1.00 77.56 449 TRP A N 1
ATOM 3497 C CA . TRP A 1 449 ? 39.204 13.862 -43.001 1.00 77.56 449 TRP A CA 1
ATOM 3498 C C . TRP A 1 449 ? 38.435 12.527 -42.990 1.00 77.56 449 TRP A C 1
ATOM 3500 O O . TRP A 1 449 ? 38.463 11.822 -41.986 1.00 77.56 449 TRP A O 1
ATOM 3510 N N . ILE A 1 450 ? 37.817 12.142 -44.115 1.00 66.94 450 ILE A N 1
ATOM 3511 C CA . ILE A 1 450 ? 37.084 10.868 -44.246 1.00 66.94 450 ILE A CA 1
ATOM 3512 C C . ILE A 1 450 ? 38.028 9.676 -44.053 1.00 66.94 450 ILE A C 1
ATOM 3514 O O . ILE A 1 450 ? 37.683 8.719 -43.369 1.00 66.94 450 ILE A O 1
ATOM 3518 N N . THR A 1 451 ? 39.234 9.735 -44.620 1.00 67.94 451 THR A N 1
ATOM 3519 C CA . THR A 1 451 ? 40.212 8.646 -44.497 1.00 67.94 451 THR A CA 1
ATOM 3520 C C . THR A 1 451 ? 40.676 8.443 -43.063 1.00 67.94 451 THR A C 1
ATOM 3522 O O . THR A 1 451 ? 40.784 7.300 -42.630 1.00 67.94 451 THR A O 1
ATOM 3525 N N . ILE A 1 452 ? 40.940 9.527 -42.324 1.00 68.06 452 ILE A N 1
ATOM 3526 C CA . ILE A 1 452 ? 41.270 9.410 -40.903 1.00 68.06 452 ILE A CA 1
ATOM 3527 C C . ILE A 1 452 ? 40.055 8.774 -40.202 1.00 68.06 452 ILE A C 1
ATOM 3529 O O . ILE A 1 452 ? 40.259 7.846 -39.423 1.00 68.06 452 ILE A O 1
ATOM 3533 N N . PHE A 1 453 ? 38.810 9.199 -40.518 1.00 64.62 453 PHE A N 1
ATOM 3534 C CA . PHE A 1 453 ? 37.563 8.735 -39.851 1.00 64.62 453 PHE A CA 1
ATOM 3535 C C . PHE A 1 453 ? 37.428 7.226 -39.927 1.00 64.62 453 PHE A C 1
ATOM 3537 O O . PHE A 1 453 ? 37.261 6.550 -38.916 1.00 64.62 453 PHE A O 1
ATOM 3544 N N . LEU A 1 454 ? 37.619 6.704 -41.131 1.00 61.97 454 LEU A N 1
ATOM 3545 C CA . LEU A 1 454 ? 37.615 5.276 -41.394 1.00 61.97 454 LEU A CA 1
ATOM 3546 C C . LEU A 1 454 ? 38.782 4.533 -40.727 1.00 61.97 454 LEU A C 1
ATOM 3548 O O . LEU A 1 454 ? 38.674 3.335 -40.513 1.00 61.97 454 LEU A O 1
ATOM 3552 N N . SER A 1 455 ? 39.883 5.206 -40.379 1.00 61.25 455 SER A N 1
ATOM 3553 C CA . SER A 1 455 ? 41.064 4.576 -39.774 1.00 61.25 455 SER A CA 1
ATOM 3554 C C . SER A 1 455 ? 40.987 4.393 -38.255 1.00 61.25 455 SER A C 1
ATOM 3556 O O . SER A 1 455 ? 41.976 3.975 -37.662 1.00 61.25 455 SER A O 1
ATOM 3558 N N . GLY A 1 456 ? 39.896 4.792 -37.601 1.00 56.47 456 GLY A N 1
ATOM 3559 C CA . GLY A 1 456 ? 39.663 4.499 -36.177 1.00 56.47 456 GLY A CA 1
ATOM 3560 C C . GLY A 1 456 ? 38.282 3.922 -35.903 1.00 56.47 456 GLY A C 1
ATOM 3561 O O . GLY A 1 456 ? 37.847 3.926 -34.756 1.00 56.47 456 GLY A O 1
ATOM 3562 N N . ILE A 1 457 ? 37.621 3.435 -36.957 1.00 53.62 457 ILE A N 1
ATOM 3563 C CA . ILE A 1 457 ? 36.557 2.440 -36.868 1.00 53.62 457 ILE A CA 1
ATOM 3564 C C . ILE A 1 457 ? 37.264 1.077 -36.948 1.00 53.62 457 ILE A C 1
ATOM 3566 O O . ILE A 1 457 ? 37.384 0.511 -38.031 1.00 53.62 457 ILE A O 1
ATOM 3570 N N . ASP A 1 458 ? 37.801 0.617 -35.818 1.00 40.66 458 ASP A N 1
ATOM 3571 C CA . ASP A 1 458 ? 38.230 -0.774 -35.592 1.00 40.66 458 ASP A CA 1
ATOM 3572 C C . ASP A 1 458 ? 37.356 -1.394 -34.495 1.00 40.66 458 ASP A C 1
ATOM 3574 O O . ASP A 1 458 ? 37.155 -0.719 -33.452 1.00 40.66 458 ASP A O 1
#

Sequence (458 aa):
MPIGNIAAKDITVDDDGFAKFMSIDEAVKYSKTGDTIIVYPGTYFENVDVYKEITLVSYSGDPNDTIIQTLGPDAHVLHVTEDNVTISGFTIIGASTSKYDSGSGIYLDEVVNAFISNNIITKNNAGVILVRSENNTLVNNVAYMNRNGISIGDSDHNVLNNNTVKQNKFNGIVLGYSDNNSLINNNASSNYDSGIRLESSNDNELIVNVVNSNRYGFEFKSSFNNTLSDNTVNSNSAVGIYFKDSANNKVEGNLLSKNLKNIHEDSDRSDKNHIYDNEINDSTIGNILFIISSFFVIVLVAVFRVLKDKINTKKLLISLIASLFVSALIIFTAVIFFTNETFRTIAGGYWSYLEIPVMFMIPATPLIYGWITRDKIGSIVVGIIPWFGFMMSIAIMSGSIYDFFSPIKFIELIFYYGIYSIVGGLAGYFASKRKIEYLLIAIVLAMGWITIFLSGID

pLDDT: mean 80.39, std 19.75, range [37.47, 98.94]

Radius of gyration: 34.24 Å; chains: 1; bounding box: 89×62×92 Å

Organism: Methanococcoides burtonii (strain DSM 6242 / NBRC 107633 / OCM 468 / ACE-M) (NCBI:txid259564)

InterPro domains:
  IPR006626 Parallel beta-helix repeat [SM00710] (82-110)
  IPR006626 Parallel beta-helix repeat [SM00710] (111-132)
  IPR006626 Parallel beta-helix repeat [SM00710] (133-154)
  IPR006626 Parallel beta-helix repeat [SM00710] (155-177)
  IPR006626 Parallel beta-helix repeat [SM00710] (178-200)
  IPR006626 Parallel beta-helix repeat [SM00710] (223-245)
  IPR007742 Periplasmic copper-binding protein NosD-like, beta helix domain [PF05048] (86-262)
  IPR011050 Pectin lyase fold/virulence factor [SSF51126] (6-289)
  IPR012334 Pectin lyase fold [G3DSA:2.160.20.10] (21-291)
  IPR022441 Parallel beta-helix repeat-2 [TIGR03804] (105-148)
  IPR022441 Parallel beta-helix repeat-2 [TIGR03804] (149-192)
  IPR022441 Parallel beta-helix repeat-2 [TIGR03804] (195-237)
  IPR022441 Parallel beta-helix repeat-2 [TIGR03804] (218-259)
  IPR051550 SCF Complex Subunits and Alginate Epimerases [PTHR22990] (19-203)